Protein AF-0000000080679130 (afdb_homodimer)

Organism: Caenorhabditis japonica (NCBI:txid281687)

Structure (mmCIF, N/CA/C/O backbone):
data_AF-0000000080679130-model_v1
#
loop_
_entity.id
_entity.type
_entity.pdbx_description
1 polymer 'glutathione transferase'
#
loop_
_atom_site.group_PDB
_atom_site.id
_atom_site.type_symbol
_atom_site.label_atom_id
_atom_site.label_alt_id
_atom_site.label_comp_id
_atom_site.label_asym_id
_atom_site.label_entity_id
_atom_site.label_seq_id
_atom_site.pdbx_PDB_ins_code
_atom_site.Cartn_x
_atom_site.Cartn_y
_atom_site.Cartn_z
_atom_site.occupancy
_atom_site.B_iso_or_equiv
_atom_site.auth_seq_id
_atom_site.auth_comp_id
_atom_site.auth_asym_id
_atom_site.auth_atom_id
_atom_site.pdbx_PDB_model_num
ATOM 1 N N . MET A 1 1 ? -23.297 -4.242 -18.172 1 87.75 1 MET A N 1
ATOM 2 C CA . MET A 1 1 ? -22.062 -4.484 -17.422 1 87.75 1 MET A CA 1
ATOM 3 C C . MET A 1 1 ? -21 -3.451 -17.781 1 87.75 1 MET A C 1
ATOM 5 O O . MET A 1 1 ? -20.922 -3.006 -18.938 1 87.75 1 MET A O 1
ATOM 9 N N . PRO A 1 2 ? -20.203 -3.037 -16.766 1 94.75 2 PRO A N 1
ATOM 10 C CA . PRO A 1 2 ? -19.203 -2.031 -17.094 1 94.75 2 PRO A CA 1
ATOM 11 C C . PRO A 1 2 ? -18.172 -2.543 -18.109 1 94.75 2 PRO A C 1
ATOM 13 O O . PRO A 1 2 ? -17.969 -3.754 -18.219 1 94.75 2 PRO A O 1
ATOM 16 N N . SER A 1 3 ? -17.641 -1.69 -18.891 1 98.12 3 SER A N 1
ATOM 17 C CA . SER A 1 3 ? -16.469 -2.004 -19.703 1 98.12 3 SER A CA 1
ATOM 18 C C . SER A 1 3 ? -15.18 -1.832 -18.922 1 98.12 3 SER A C 1
ATOM 20 O O . SER A 1 3 ? -14.992 -0.831 -18.234 1 98.12 3 SER A O 1
ATOM 22 N N . TYR A 1 4 ? -14.32 -2.836 -19.094 1 98.81 4 TYR A N 1
ATOM 23 C CA . TYR A 1 4 ? -13.047 -2.803 -18.375 1 98.81 4 TYR A CA 1
ATOM 24 C C . TYR A 1 4 ? -11.875 -2.771 -19.359 1 98.81 4 TYR A C 1
ATOM 26 O O . TYR A 1 4 ? -11.852 -3.525 -20.328 1 98.81 4 TYR A O 1
ATOM 34 N N . LYS A 1 5 ? -10.914 -1.901 -19.078 1 98.88 5 LYS A N 1
ATOM 35 C CA . LYS A 1 5 ? -9.625 -1.875 -19.766 1 98.88 5 LYS A CA 1
ATOM 36 C C . LYS A 1 5 ? -8.469 -1.806 -18.781 1 98.88 5 LYS A C 1
ATOM 38 O O . LYS A 1 5 ? -8.391 -0.877 -17.969 1 98.88 5 LYS A O 1
ATOM 43 N N . LEU A 1 6 ? -7.637 -2.807 -18.766 1 98.88 6 LEU A N 1
ATOM 44 C CA . LEU A 1 6 ? -6.434 -2.826 -17.938 1 98.88 6 LEU A CA 1
ATOM 45 C C . LEU A 1 6 ? -5.203 -2.465 -18.766 1 98.88 6 LEU A C 1
ATOM 47 O O . LEU A 1 6 ? -4.891 -3.139 -19.75 1 98.88 6 LEU A O 1
ATOM 51 N N . THR A 1 7 ? -4.57 -1.421 -18.391 1 98.75 7 THR A N 1
ATOM 52 C CA . THR A 1 7 ? -3.354 -0.971 -19.062 1 98.75 7 THR A CA 1
ATOM 53 C C . THR A 1 7 ? -2.117 -1.342 -18.25 1 98.75 7 THR A C 1
ATOM 55 O O . THR A 1 7 ? -1.987 -0.941 -17.094 1 98.75 7 THR A O 1
ATOM 58 N N . TYR A 1 8 ? -1.25 -2.098 -18.812 1 98.06 8 TYR A N 1
ATOM 59 C CA . TYR A 1 8 ? 0.015 -2.482 -18.203 1 98.06 8 TYR A CA 1
ATOM 60 C C . TYR A 1 8 ? 1.021 -2.932 -19.25 1 98.06 8 TYR A C 1
ATOM 62 O O . TYR A 1 8 ? 0.733 -2.889 -20.453 1 98.06 8 TYR A O 1
ATOM 70 N N . PHE A 1 9 ? 2.219 -3.236 -18.875 1 96.69 9 PHE A N 1
ATOM 71 C CA . PHE A 1 9 ? 3.248 -3.732 -19.781 1 96.69 9 PHE A CA 1
ATOM 72 C C . PHE A 1 9 ? 2.953 -5.168 -20.188 1 96.69 9 PHE A C 1
ATOM 74 O O . PHE A 1 9 ? 2.117 -5.84 -19.578 1 96.69 9 PHE A O 1
ATOM 81 N N . ASP A 1 10 ? 3.65 -5.57 -21.219 1 94 10 ASP A N 1
ATOM 82 C CA . ASP A 1 10 ? 3.535 -6.957 -21.656 1 94 10 ASP A CA 1
ATOM 83 C C . ASP A 1 10 ? 4.355 -7.887 -20.766 1 94 10 ASP A C 1
ATOM 85 O O . ASP A 1 10 ? 5.305 -8.523 -21.234 1 94 10 ASP A O 1
ATOM 89 N N . ALA A 1 11 ? 4.004 -7.98 -19.531 1 95.31 11 ALA A N 1
ATOM 90 C CA . ALA A 1 11 ? 4.613 -8.766 -18.453 1 95.31 11 ALA A CA 1
ATOM 91 C C . ALA A 1 11 ? 3.609 -9.047 -17.344 1 95.31 11 ALA A C 1
ATOM 93 O O . ALA A 1 11 ? 2.574 -8.383 -17.25 1 95.31 11 ALA A O 1
ATOM 94 N N . ARG A 1 12 ? 3.77 -10.055 -16.547 1 96.06 12 ARG A N 1
ATOM 95 C CA . ARG A 1 12 ? 2.895 -10.32 -15.414 1 96.06 12 ARG A CA 1
ATOM 96 C C . ARG A 1 12 ? 2.922 -9.156 -14.43 1 96.06 12 ARG A C 1
ATOM 98 O O . ARG A 1 12 ? 1.995 -8.344 -14.391 1 96.06 12 ARG A O 1
ATOM 105 N N . GLY A 1 13 ? 4.109 -8.992 -13.75 1 94.81 13 GLY A N 1
ATOM 106 C CA . GLY A 1 13 ? 4.367 -7.891 -12.844 1 94.81 13 GLY A CA 1
ATOM 107 C C . GLY A 1 13 ? 3.158 -7.504 -12.008 1 94.81 13 GLY A C 1
ATOM 108 O O . GLY A 1 13 ? 2.395 -8.375 -11.578 1 94.81 13 GLY A O 1
ATOM 109 N N . LEU A 1 14 ? 2.967 -6.262 -11.805 1 96.88 14 LEU A N 1
ATOM 110 C CA . LEU A 1 14 ? 1.939 -5.734 -10.914 1 96.88 14 LEU A CA 1
ATOM 111 C C . LEU A 1 14 ? 0.569 -5.762 -11.586 1 96.88 14 LEU A C 1
ATOM 113 O O . LEU A 1 14 ? -0.452 -5.547 -10.93 1 96.88 14 LEU A O 1
ATOM 117 N N . GLY A 1 15 ? 0.506 -6.074 -12.859 1 97.94 15 GLY A N 1
ATOM 118 C CA . GLY A 1 15 ? -0.756 -6.152 -13.578 1 97.94 15 GLY A CA 1
ATOM 119 C C . GLY A 1 15 ? -1.377 -7.535 -13.539 1 97.94 15 GLY A C 1
ATOM 120 O O . GLY A 1 15 ? -2.553 -7.699 -13.867 1 97.94 15 GLY A O 1
ATOM 121 N N . GLU A 1 16 ? -0.633 -8.516 -13.109 1 98.44 16 GLU A N 1
ATOM 122 C CA . GLU A 1 16 ? -1.056 -9.906 -13.281 1 98.44 16 GLU A CA 1
ATOM 123 C C . GLU A 1 16 ? -2.203 -10.258 -12.344 1 98.44 16 GLU A C 1
ATOM 125 O O . GLU A 1 16 ? -3.121 -10.984 -12.719 1 98.44 16 GLU A O 1
ATOM 130 N N . ALA A 1 17 ? -2.146 -9.828 -11.07 1 98.69 17 ALA A N 1
ATOM 131 C CA . ALA A 1 17 ? -3.215 -10.156 -10.133 1 98.69 17 ALA A CA 1
ATOM 132 C C . ALA A 1 17 ? -4.57 -9.688 -10.656 1 98.69 17 ALA A C 1
ATOM 134 O O . ALA A 1 17 ? -5.578 -10.375 -10.484 1 98.69 17 ALA A O 1
ATOM 135 N N . ALA A 1 18 ? -4.617 -8.523 -11.281 1 98.88 18 ALA A N 1
ATOM 136 C CA . ALA A 1 18 ? -5.855 -8.039 -11.883 1 98.88 18 ALA A CA 1
ATOM 137 C C . ALA A 1 18 ? -6.312 -8.953 -13.016 1 98.88 18 ALA A C 1
ATOM 139 O O . ALA A 1 18 ? -7.496 -9.273 -13.125 1 98.88 18 ALA A O 1
ATOM 140 N N . ARG A 1 19 ? -5.367 -9.367 -13.875 1 98.75 19 ARG A N 1
ATOM 141 C CA . ARG A 1 19 ? -5.699 -10.289 -14.953 1 98.75 19 ARG A CA 1
ATOM 142 C C . ARG A 1 19 ? -6.281 -11.586 -14.398 1 98.75 19 ARG A C 1
ATOM 144 O O . ARG A 1 19 ? -7.281 -12.094 -14.914 1 98.75 19 ARG A O 1
ATOM 151 N N . LEU A 1 20 ? -5.637 -12.102 -13.359 1 98.81 20 LEU A N 1
ATOM 152 C CA . LEU A 1 20 ? -6.121 -13.32 -12.727 1 98.81 20 LEU A CA 1
ATOM 153 C C . LEU A 1 20 ? -7.539 -13.133 -12.203 1 98.81 20 LEU A C 1
ATOM 155 O O . LEU A 1 20 ? -8.383 -14.023 -12.344 1 98.81 20 LEU A O 1
ATOM 159 N N . LEU A 1 21 ? -7.828 -11.984 -11.578 1 98.94 21 LEU A N 1
ATOM 160 C CA . LEU A 1 21 ? -9.156 -11.703 -11.047 1 98.94 21 LEU A CA 1
ATOM 161 C C . LEU A 1 21 ? -10.195 -11.695 -12.164 1 98.94 21 LEU A C 1
ATOM 163 O O . LEU A 1 21 ? -11.289 -12.242 -12 1 98.94 21 LEU A O 1
ATOM 167 N N . PHE A 1 22 ? -9.867 -11.062 -13.289 1 98.88 22 PHE A N 1
ATOM 168 C CA . PHE A 1 22 ? -10.797 -11.031 -14.414 1 98.88 22 PHE A CA 1
ATOM 169 C C . PHE A 1 22 ? -11.109 -12.445 -14.898 1 98.88 22 PHE A C 1
ATOM 171 O O . PHE A 1 22 ? -12.266 -12.773 -15.156 1 98.88 22 PHE A O 1
ATOM 178 N N . HIS A 1 23 ? -10.133 -13.234 -15.031 1 98.75 23 HIS A N 1
ATOM 179 C CA . HIS A 1 23 ? -10.312 -14.594 -15.523 1 98.75 23 HIS A CA 1
ATOM 180 C C . HIS A 1 23 ? -11.07 -15.453 -14.516 1 98.75 23 HIS A C 1
ATOM 182 O O . HIS A 1 23 ? -11.938 -16.25 -14.891 1 98.75 23 HIS A O 1
ATOM 188 N N . LEU A 1 24 ? -10.75 -15.328 -13.25 1 98.56 24 LEU A N 1
ATOM 189 C CA . LEU A 1 24 ? -11.477 -16.047 -12.203 1 98.56 24 LEU A CA 1
ATOM 190 C C . LEU A 1 24 ? -12.961 -15.703 -12.25 1 98.56 24 LEU A C 1
ATOM 192 O O . LEU A 1 24 ? -13.812 -16.578 -12.055 1 98.56 24 LEU A O 1
ATOM 196 N N . ALA A 1 25 ? -13.242 -14.43 -12.469 1 98.25 25 ALA A N 1
ATOM 197 C CA . ALA A 1 25 ? -14.617 -13.938 -12.414 1 98.25 25 ALA A CA 1
ATOM 198 C C . ALA A 1 25 ? -15.328 -14.164 -13.742 1 98.25 25 ALA A C 1
ATOM 200 O O . ALA A 1 25 ? -16.531 -13.945 -13.844 1 98.25 25 ALA A O 1
ATOM 201 N N . ASP A 1 26 ? -14.555 -14.57 -14.781 1 97.81 26 ASP A N 1
ATOM 202 C CA . ASP A 1 26 ? -15.07 -14.734 -16.141 1 97.81 26 ASP A CA 1
ATOM 203 C C . ASP A 1 26 ? -15.703 -13.438 -16.641 1 97.81 26 ASP A C 1
ATOM 205 O O . ASP A 1 26 ? -16.844 -13.438 -17.125 1 97.81 26 ASP A O 1
ATOM 209 N N . VAL A 1 27 ? -15.055 -12.352 -16.391 1 98.44 27 VAL A N 1
ATOM 210 C CA . VAL A 1 27 ? -15.484 -11.023 -16.828 1 98.44 27 VAL A CA 1
ATOM 211 C C . VAL A 1 27 ? -14.57 -10.531 -17.953 1 98.44 27 VAL A C 1
ATOM 213 O O . VAL A 1 27 ? -13.344 -10.477 -17.781 1 98.44 27 VAL A O 1
ATOM 216 N N . PRO A 1 28 ? -15.109 -10.258 -19.125 1 98.12 28 PRO A N 1
ATOM 217 C CA . PRO A 1 28 ? -14.281 -9.75 -20.219 1 98.12 28 PRO A CA 1
ATOM 218 C C . PRO A 1 28 ? -13.641 -8.406 -19.891 1 98.12 28 PRO A C 1
ATOM 220 O O . PRO A 1 28 ? -14.242 -7.578 -19.203 1 98.12 28 PRO A O 1
ATOM 223 N N . PHE A 1 29 ? -12.469 -8.234 -20.406 1 98.69 29 PHE A N 1
ATOM 224 C CA . PHE A 1 29 ? -11.758 -6.969 -20.281 1 98.69 29 PHE A CA 1
ATOM 225 C C . PHE A 1 29 ? -10.773 -6.785 -21.422 1 98.69 29 PHE A C 1
ATOM 227 O O . PHE A 1 29 ? -10.344 -7.758 -22.047 1 98.69 29 PHE A O 1
ATOM 234 N N . GLU A 1 30 ? -10.461 -5.559 -21.703 1 98.69 30 GLU A N 1
ATOM 235 C CA . GLU A 1 30 ? -9.383 -5.258 -22.625 1 98.69 30 GLU A CA 1
ATOM 236 C C . GLU A 1 30 ? -8.031 -5.258 -21.922 1 98.69 30 GLU A C 1
ATOM 238 O O . GLU A 1 30 ? -7.797 -4.449 -21.016 1 98.69 30 GLU A O 1
ATOM 243 N N . ASP A 1 31 ? -7.203 -6.16 -22.281 1 98.12 31 ASP A N 1
ATOM 244 C CA . ASP A 1 31 ? -5.832 -6.207 -21.781 1 98.12 31 ASP A CA 1
ATOM 245 C C . ASP A 1 31 ? -4.902 -5.363 -22.641 1 98.12 31 ASP A C 1
ATOM 247 O O . ASP A 1 31 ? -4.242 -5.887 -23.547 1 98.12 31 ASP A O 1
ATOM 251 N N . PHE A 1 32 ? -4.801 -4.09 -22.359 1 98.06 32 PHE A N 1
ATOM 252 C CA . PHE A 1 32 ? -4.031 -3.158 -23.172 1 98.06 32 PHE A CA 1
ATOM 253 C C . PHE A 1 32 ? -2.572 -3.133 -22.734 1 98.06 32 PHE A C 1
ATOM 255 O O . PHE A 1 32 ? -2.252 -2.648 -21.641 1 98.06 32 PHE A O 1
ATOM 262 N N . ARG A 1 33 ? -1.739 -3.594 -23.562 1 96.62 33 ARG A N 1
ATOM 263 C CA . ARG A 1 33 ? -0.323 -3.732 -23.234 1 96.62 33 ARG A CA 1
ATOM 264 C C . ARG A 1 33 ? 0.5 -2.627 -23.891 1 96.62 33 ARG A C 1
ATOM 266 O O . ARG A 1 33 ? 0.293 -2.297 -25.062 1 96.62 33 ARG A O 1
ATOM 273 N N . VAL A 1 34 ? 1.336 -2.02 -23.094 1 96.69 34 VAL A N 1
ATOM 274 C CA . VAL A 1 34 ? 2.242 -0.986 -23.594 1 96.69 34 VAL A CA 1
ATOM 275 C C . VAL A 1 34 ? 3.689 -1.435 -23.391 1 96.69 34 VAL A C 1
ATOM 277 O O . VAL A 1 34 ? 3.961 -2.371 -22.641 1 96.69 34 VAL A O 1
ATOM 280 N N . SER A 1 35 ? 4.613 -0.803 -24.172 1 92.88 35 SER A N 1
ATOM 281 C CA . SER A 1 35 ? 6.023 -1.165 -24.109 1 92.88 35 SER A CA 1
ATOM 282 C C . SER A 1 35 ? 6.906 0.07 -23.938 1 92.88 35 SER A C 1
ATOM 284 O O . SER A 1 35 ? 6.539 1.16 -24.391 1 92.88 35 SER A O 1
ATOM 286 N N . HIS A 1 36 ? 8.062 -0.19 -23.281 1 88.94 36 HIS A N 1
ATOM 287 C CA . HIS A 1 36 ? 9.062 0.871 -23.188 1 88.94 36 HIS A CA 1
ATOM 288 C C . HIS A 1 36 ? 9.852 0.997 -24.484 1 88.94 36 HIS A C 1
ATOM 290 O O . HIS A 1 36 ? 10.391 2.062 -24.781 1 88.94 36 HIS A O 1
ATOM 296 N N . ASP A 1 37 ? 9.859 -0.012 -25.219 1 89.44 37 ASP A N 1
ATOM 297 C CA . ASP A 1 37 ? 10.766 -0.133 -26.359 1 89.44 37 ASP A CA 1
ATOM 298 C C . ASP A 1 37 ? 10.18 0.548 -27.594 1 89.44 37 ASP A C 1
ATOM 300 O O . ASP A 1 37 ? 10.914 1.132 -28.391 1 89.44 37 ASP A O 1
ATOM 304 N N . ASP A 1 38 ? 8.938 0.547 -27.734 1 92.31 38 ASP A N 1
ATOM 305 C CA . ASP A 1 38 ? 8.359 1.072 -28.969 1 92.31 38 ASP A CA 1
ATOM 306 C C . ASP A 1 38 ? 7.758 2.457 -28.75 1 92.31 38 ASP A C 1
ATOM 308 O O . ASP A 1 38 ? 7.02 2.963 -29.594 1 92.31 38 ASP A O 1
ATOM 312 N N . GLY A 1 39 ? 7.93 2.984 -27.531 1 91.38 39 GLY A N 1
ATOM 313 C CA . GLY A 1 39 ? 7.516 4.348 -27.234 1 91.38 39 GLY A CA 1
ATOM 314 C C . GLY A 1 39 ? 6.062 4.449 -26.812 1 91.38 39 GLY A C 1
ATOM 315 O O . GLY A 1 39 ? 5.594 5.527 -26.438 1 91.38 39 GLY A O 1
ATOM 316 N N . SER A 1 40 ? 5.312 3.438 -26.781 1 94.56 40 SER A N 1
ATOM 317 C CA . SER A 1 40 ? 3.893 3.477 -26.438 1 94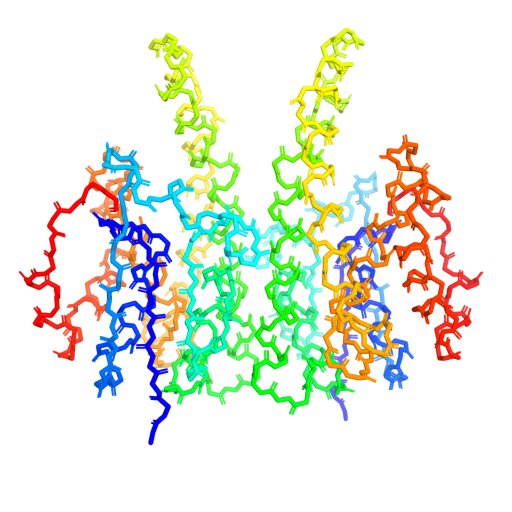.56 40 SER A CA 1
ATOM 318 C C . SER A 1 40 ? 3.68 3.92 -25 1 94.56 40 SER A C 1
ATOM 320 O O . SER A 1 40 ? 2.748 4.672 -24.703 1 94.56 40 SER A O 1
ATOM 322 N N . TRP A 1 41 ? 4.535 3.488 -24.156 1 95.62 41 TRP A N 1
ATOM 323 C CA . TRP A 1 41 ? 4.418 3.902 -22.766 1 95.62 41 TRP A CA 1
ATOM 324 C C . TRP A 1 41 ? 4.625 5.406 -22.625 1 95.62 41 TRP A C 1
ATOM 326 O O . TRP A 1 41 ? 3.84 6.09 -21.953 1 95.62 41 TRP A O 1
ATOM 336 N N . LEU A 1 42 ? 5.656 5.906 -23.203 1 95 42 LEU A N 1
ATOM 337 C CA . LEU A 1 42 ? 5.969 7.324 -23.109 1 95 42 LEU A CA 1
ATOM 338 C C . LEU A 1 42 ? 4.82 8.172 -23.656 1 95 42 LEU A C 1
ATOM 340 O O . LEU A 1 42 ? 4.57 9.273 -23.156 1 95 42 LEU A O 1
ATOM 344 N N . LYS A 1 43 ? 4.098 7.645 -24.625 1 95.81 43 LYS A N 1
ATOM 345 C CA . LYS A 1 43 ? 3.004 8.367 -25.266 1 95.81 43 LYS A CA 1
ATOM 346 C C . LYS A 1 43 ? 1.822 8.523 -24.312 1 95.81 43 LYS A C 1
ATOM 348 O O . LYS A 1 43 ? 1.08 9.508 -24.391 1 95.81 43 LYS A O 1
ATOM 353 N N . ILE A 1 44 ? 1.702 7.574 -23.375 1 96.81 44 ILE A N 1
ATOM 354 C CA . ILE A 1 44 ? 0.478 7.613 -22.594 1 96.81 44 ILE A CA 1
ATOM 355 C C . ILE A 1 44 ? 0.81 7.969 -21.141 1 96.81 44 ILE A C 1
ATOM 357 O O . ILE A 1 44 ? -0.085 8.273 -20.359 1 96.81 44 ILE A O 1
ATOM 361 N N . LYS A 1 45 ? 2.025 7.98 -20.781 1 96.5 45 LYS A N 1
ATOM 362 C CA . LYS A 1 45 ? 2.453 8.141 -19.391 1 96.5 45 LYS A CA 1
ATOM 363 C C . LYS A 1 45 ? 1.81 9.367 -18.766 1 96.5 45 LYS A C 1
ATOM 365 O O . LYS A 1 45 ? 1.235 9.281 -17.672 1 96.5 45 LYS A O 1
ATOM 370 N N . ASP A 1 46 ? 1.809 10.477 -19.422 1 94.56 46 ASP A N 1
ATOM 371 C CA . ASP A 1 46 ? 1.343 11.75 -18.859 1 94.56 46 ASP A CA 1
ATOM 372 C C . ASP A 1 46 ? -0.179 11.773 -18.75 1 94.56 46 ASP A C 1
ATOM 374 O O . ASP A 1 46 ? -0.743 12.625 -18.078 1 94.56 46 ASP A O 1
ATOM 378 N N . SER A 1 47 ? -0.804 10.859 -19.406 1 95.56 47 SER A N 1
ATOM 379 C CA . SER A 1 47 ? -2.262 10.812 -19.344 1 95.56 47 SER A CA 1
ATOM 380 C C . SER A 1 47 ? -2.74 9.906 -18.219 1 95.56 47 SER A C 1
ATOM 382 O O . SER A 1 47 ? -3.926 9.906 -17.875 1 95.56 47 SER A O 1
ATOM 384 N N . THR A 1 48 ? -1.827 9.109 -17.641 1 97.62 48 THR A N 1
ATOM 385 C CA . THR A 1 48 ? -2.215 8.289 -16.5 1 97.62 48 THR A CA 1
ATOM 386 C C . THR A 1 48 ? -2.338 9.133 -15.242 1 97.62 48 THR A C 1
ATOM 388 O O . THR A 1 48 ? -1.69 10.18 -15.125 1 97.62 48 THR A O 1
ATOM 391 N N . PRO A 1 49 ? -3.098 8.719 -14.305 1 97.81 49 PRO A N 1
ATOM 392 C CA . PRO A 1 49 ? -3.363 9.555 -13.133 1 97.81 49 PRO A CA 1
ATOM 393 C C . PRO A 1 49 ? -2.1 9.875 -12.344 1 97.81 49 PRO A C 1
ATOM 395 O O . PRO A 1 49 ? -1.95 10.992 -11.836 1 97.81 49 PRO A O 1
ATOM 398 N N . PHE A 1 50 ? -1.188 8.875 -12.203 1 98.12 50 PHE A N 1
ATOM 399 C CA . PHE A 1 50 ? -0.036 9.07 -11.328 1 98.12 50 PHE A CA 1
ATOM 400 C C . PHE A 1 50 ? 1.265 8.93 -12.109 1 98.12 50 PHE A C 1
ATOM 402 O O . PHE A 1 50 ? 2.34 8.812 -11.516 1 98.12 50 PHE A O 1
ATOM 409 N N . GLY A 1 51 ? 1.151 8.883 -13.5 1 97.06 51 GLY A N 1
ATOM 410 C CA . GLY A 1 51 ? 2.338 8.688 -14.312 1 97.06 51 GLY A CA 1
ATOM 411 C C . GLY A 1 51 ? 2.887 7.277 -14.242 1 97.06 51 GLY A C 1
ATOM 412 O O . GLY A 1 51 ? 4.086 7.062 -14.43 1 97.06 51 GLY A O 1
ATOM 413 N N . GLN A 1 52 ? 2.045 6.34 -13.859 1 96.75 52 GLN A N 1
ATOM 414 C CA . GLN A 1 52 ? 2.438 4.949 -13.648 1 96.75 52 GLN A CA 1
ATOM 415 C C . GLN A 1 52 ? 1.392 3.994 -14.219 1 96.75 52 GLN A C 1
ATOM 417 O O . GLN A 1 52 ? 0.261 4.395 -14.5 1 96.75 52 GLN A O 1
ATOM 422 N N . THR A 1 53 ? 1.722 2.814 -14.453 1 97.62 53 THR A N 1
ATOM 423 C CA . THR A 1 53 ? 0.84 1.68 -14.703 1 97.62 53 THR A CA 1
ATOM 424 C C . THR A 1 53 ? 1.057 0.584 -13.664 1 97.62 53 THR A C 1
ATOM 426 O O . THR A 1 53 ? 2.111 0.525 -13.023 1 97.62 53 THR A O 1
ATOM 429 N N . PRO A 1 54 ? 0.076 -0.205 -13.398 1 98.44 54 PRO A N 1
ATOM 430 C CA . PRO A 1 54 ? -1.177 -0.424 -14.125 1 98.44 54 PRO A CA 1
ATOM 431 C C . PRO A 1 54 ? -2.223 0.651 -13.844 1 98.44 54 PRO A C 1
ATOM 433 O O . PRO A 1 54 ? -2.166 1.307 -12.797 1 98.44 54 PRO A O 1
ATOM 436 N N . VAL A 1 55 ? -3.078 0.869 -14.75 1 98.88 55 VAL A N 1
ATOM 437 C CA . VAL A 1 55 ? -4.293 1.666 -14.617 1 98.88 55 VAL A CA 1
ATOM 438 C C . VAL A 1 55 ? -5.492 0.871 -15.125 1 98.88 55 VAL A C 1
ATOM 440 O O . VAL A 1 55 ? -5.445 0.302 -16.219 1 98.88 55 VAL A O 1
ATOM 443 N N . LEU A 1 56 ? -6.504 0.771 -14.328 1 98.94 56 LEU A N 1
ATOM 444 C CA . LEU A 1 56 ? -7.777 0.186 -14.734 1 98.94 56 LEU A CA 1
ATOM 445 C C . LEU A 1 56 ? -8.773 1.271 -15.133 1 98.94 56 LEU A C 1
ATOM 447 O O . LEU A 1 56 ? -8.977 2.232 -14.391 1 98.94 56 LEU A O 1
ATOM 451 N N . TYR A 1 57 ? -9.32 1.145 -16.281 1 98.75 57 TYR A N 1
ATOM 452 C CA . TYR A 1 57 ? -10.422 2.004 -16.688 1 98.75 57 TYR A CA 1
ATOM 453 C C . TYR A 1 57 ? -11.75 1.265 -16.594 1 98.75 57 TYR A C 1
ATOM 455 O O . TYR A 1 57 ? -11.914 0.185 -17.172 1 98.75 57 TYR A O 1
ATOM 463 N N . VAL A 1 58 ? -12.656 1.761 -15.836 1 98.69 58 VAL A N 1
ATOM 464 C CA . VAL A 1 58 ? -14.023 1.268 -15.719 1 98.69 58 VAL A CA 1
ATOM 465 C C . VAL A 1 58 ? -14.984 2.258 -16.375 1 98.69 58 VAL A C 1
ATOM 467 O O . VAL A 1 58 ? -15.18 3.369 -15.867 1 98.69 58 VAL A O 1
ATOM 470 N N . ASP A 1 59 ? -15.609 1.887 -17.484 1 98.31 59 ASP A N 1
ATOM 471 C CA . ASP A 1 59 ? -16.438 2.793 -18.281 1 98.31 59 ASP A CA 1
ATOM 472 C C . ASP A 1 59 ? -15.703 4.102 -18.547 1 98.31 59 ASP A C 1
ATOM 474 O O . ASP A 1 59 ? -16.266 5.184 -18.391 1 98.31 59 ASP A O 1
ATOM 478 N N . GLY A 1 60 ? -14.438 3.92 -18.766 1 97.75 60 GLY A N 1
ATOM 479 C CA . GLY A 1 60 ? -13.625 5.051 -19.188 1 97.75 60 GLY A CA 1
ATOM 480 C C . GLY A 1 60 ? -13.023 5.816 -18.016 1 97.75 60 GLY A C 1
ATOM 481 O O . GLY A 1 60 ? -12.172 6.684 -18.219 1 97.75 60 GLY A O 1
ATOM 482 N N . GLN A 1 61 ? -13.43 5.535 -16.797 1 97.62 61 GLN A N 1
ATOM 483 C CA . GLN A 1 61 ? -12.891 6.223 -15.625 1 97.62 61 GLN A CA 1
ATOM 484 C C . GLN A 1 61 ? -11.703 5.461 -15.039 1 97.62 61 GLN A C 1
ATOM 486 O O . GLN A 1 61 ? -11.781 4.25 -14.828 1 97.62 61 GLN A O 1
ATOM 491 N N . ALA A 1 62 ? -10.641 6.113 -14.734 1 98.62 62 ALA A N 1
ATOM 492 C CA . ALA A 1 62 ? -9.367 5.5 -14.375 1 98.62 62 ALA A CA 1
ATOM 493 C C . ALA A 1 62 ? -9.305 5.191 -12.883 1 98.62 62 ALA A C 1
ATOM 495 O O . ALA A 1 62 ? -9.789 5.973 -12.062 1 98.62 62 ALA A O 1
ATOM 496 N N . ILE A 1 63 ? -8.695 4.121 -12.547 1 98.75 63 ILE A N 1
ATOM 497 C CA . ILE A 1 63 ? -8.258 3.74 -11.211 1 98.75 63 ILE A CA 1
ATOM 498 C C . ILE A 1 63 ? -6.777 3.357 -11.25 1 98.75 63 ILE A C 1
ATOM 500 O O . ILE A 1 63 ? -6.398 2.381 -11.898 1 98.75 63 ILE A O 1
ATOM 504 N N . PRO A 1 64 ? -5.965 4.094 -10.562 1 98.69 64 PRO A N 1
ATOM 505 C CA . PRO A 1 64 ? -4.535 3.766 -10.523 1 98.69 64 PRO A CA 1
ATOM 506 C C . PRO A 1 64 ? -4.168 2.875 -9.344 1 98.69 64 PRO A C 1
ATOM 508 O O . PRO A 1 64 ? -5.023 2.57 -8.508 1 98.69 64 PRO A O 1
ATOM 511 N N . GLN A 1 65 ? -2.916 2.529 -9.289 1 98.69 65 GLN A N 1
ATOM 512 C CA . GLN A 1 65 ? -2.309 1.749 -8.219 1 98.69 65 GLN A CA 1
ATOM 513 C C . GLN A 1 65 ? -2.791 0.302 -8.25 1 98.69 65 GLN A C 1
ATOM 515 O O . GLN A 1 65 ? -3.98 0.034 -8.07 1 98.69 65 GLN A O 1
ATOM 520 N N . SER A 1 66 ? -1.847 -0.617 -8.375 1 98.69 66 SER A N 1
ATOM 521 C CA . SER A 1 66 ? -2.143 -2.031 -8.586 1 98.69 66 SER A CA 1
ATOM 522 C C . SER A 1 66 ? -2.963 -2.604 -7.438 1 98.69 66 SER A C 1
ATOM 524 O O . SER A 1 66 ? -3.973 -3.273 -7.66 1 98.69 66 SER A O 1
ATOM 526 N N . ALA A 1 67 ? -2.574 -2.281 -6.195 1 98.75 67 ALA A N 1
ATOM 527 C CA . ALA A 1 67 ? -3.287 -2.852 -5.055 1 98.75 67 ALA A CA 1
ATOM 528 C C . ALA A 1 67 ? -4.715 -2.314 -4.977 1 98.75 67 ALA A C 1
ATOM 530 O O . ALA A 1 67 ? -5.641 -3.047 -4.625 1 98.75 67 ALA A O 1
ATOM 531 N N . ALA A 1 68 ? -4.887 -1.012 -5.258 1 98.88 68 ALA A N 1
ATOM 532 C CA . ALA A 1 68 ? -6.223 -0.415 -5.273 1 98.88 68 ALA A CA 1
ATOM 533 C C . ALA A 1 68 ? -7.09 -1.045 -6.359 1 98.88 68 ALA A C 1
ATOM 535 O O . ALA A 1 68 ? -8.266 -1.336 -6.133 1 98.88 68 ALA A O 1
ATOM 536 N N . ILE A 1 69 ? -6.492 -1.248 -7.527 1 98.94 69 ILE A N 1
ATOM 537 C CA . ILE A 1 69 ? -7.18 -1.904 -8.633 1 98.94 69 ILE A CA 1
ATOM 538 C C . ILE A 1 69 ? -7.625 -3.301 -8.211 1 98.94 69 ILE A C 1
ATOM 540 O O . ILE A 1 69 ? -8.797 -3.662 -8.375 1 98.94 69 ILE A O 1
ATOM 544 N N . ASN A 1 70 ? -6.656 -4.062 -7.664 1 98.94 70 ASN A N 1
ATOM 545 C CA . ASN A 1 70 ? -6.949 -5.434 -7.266 1 98.94 70 ASN A CA 1
ATOM 546 C C . ASN A 1 70 ? -8.047 -5.484 -6.207 1 98.94 70 ASN A C 1
ATOM 548 O O . ASN A 1 70 ? -8.938 -6.332 -6.273 1 98.94 70 ASN A O 1
ATOM 552 N N . ARG A 1 71 ? -7.965 -4.609 -5.25 1 98.69 71 ARG A N 1
ATOM 553 C CA . ARG A 1 71 ? -8.969 -4.562 -4.195 1 98.69 71 ARG A CA 1
ATOM 554 C C . ARG A 1 71 ? -10.344 -4.223 -4.762 1 98.69 71 ARG A C 1
ATOM 556 O O . ARG A 1 71 ? -11.352 -4.812 -4.355 1 98.69 71 ARG A O 1
ATOM 563 N N . TYR A 1 72 ? -10.414 -3.262 -5.656 1 98.88 72 TYR A N 1
ATOM 564 C CA . TYR A 1 72 ? -11.656 -2.871 -6.316 1 98.88 72 TYR A CA 1
ATOM 565 C C . TYR A 1 72 ? -12.281 -4.055 -7.043 1 98.88 72 TYR A C 1
ATOM 567 O O . TYR A 1 72 ? -13.461 -4.363 -6.844 1 98.88 72 TYR A O 1
ATOM 575 N N . LEU A 1 73 ? -11.531 -4.75 -7.836 1 98.94 73 LEU A N 1
ATOM 576 C CA . LEU A 1 73 ? -12.008 -5.895 -8.602 1 98.94 73 LEU A CA 1
ATOM 577 C C . LEU A 1 73 ? -12.398 -7.043 -7.684 1 98.94 73 LEU A C 1
ATOM 579 O O . LEU A 1 73 ? -13.406 -7.715 -7.91 1 98.94 73 LEU A O 1
ATOM 583 N N . ALA A 1 74 ? -11.539 -7.262 -6.68 1 98.88 74 ALA A N 1
ATOM 584 C CA . ALA A 1 74 ? -11.781 -8.367 -5.762 1 98.88 74 ALA A CA 1
ATOM 585 C C . ALA A 1 74 ? -13.125 -8.203 -5.051 1 98.88 74 ALA A C 1
ATOM 587 O O . ALA A 1 74 ? -13.852 -9.18 -4.844 1 98.88 74 ALA A O 1
ATOM 588 N N . LYS A 1 75 ? -13.406 -6.984 -4.617 1 98.5 75 LYS A N 1
ATOM 589 C CA . LYS A 1 75 ? -14.695 -6.719 -3.984 1 98.5 75 LYS A CA 1
ATOM 590 C C . LYS A 1 75 ? -15.844 -6.945 -4.965 1 98.5 75 LYS A C 1
ATOM 592 O O . LYS A 1 75 ? -16.844 -7.574 -4.617 1 98.5 75 LYS A O 1
ATOM 597 N N . LYS A 1 76 ? -15.672 -6.453 -6.125 1 98.25 76 LYS A N 1
ATOM 598 C CA . LYS A 1 76 ? -16.703 -6.555 -7.148 1 98.25 76 LYS A CA 1
ATOM 599 C C . LYS A 1 76 ? -16.969 -8.008 -7.523 1 98.25 76 LYS A C 1
ATOM 601 O O . LYS A 1 76 ? -18.109 -8.391 -7.793 1 98.25 76 LYS A O 1
ATOM 606 N N . PHE A 1 77 ? -15.93 -8.797 -7.555 1 98.44 77 PHE A N 1
ATOM 607 C CA . PHE A 1 77 ? -16.031 -10.141 -8.102 1 98.44 77 PHE A CA 1
ATOM 608 C C . PHE A 1 77 ? -16.125 -11.18 -6.992 1 98.44 77 PHE A C 1
ATOM 610 O O . PHE A 1 77 ? -16.281 -12.375 -7.258 1 98.44 77 PHE A O 1
ATOM 617 N N . GLY A 1 78 ? -16.047 -10.734 -5.723 1 98.06 78 GLY A N 1
ATOM 618 C CA . GLY A 1 78 ? -16.281 -11.633 -4.602 1 98.06 78 GLY A CA 1
ATOM 619 C C . GLY A 1 78 ? -15.031 -12.336 -4.133 1 98.06 78 GLY A C 1
ATOM 620 O O . GLY A 1 78 ? -15.094 -13.461 -3.631 1 98.06 78 GLY A O 1
ATOM 621 N N . TYR A 1 79 ? -13.859 -11.688 -4.242 1 98.75 79 TYR A N 1
ATOM 622 C CA . TYR A 1 79 ? -12.594 -12.312 -3.871 1 98.75 79 TYR A CA 1
ATOM 623 C C . TYR A 1 79 ? -11.844 -11.461 -2.859 1 98.75 79 TYR A C 1
ATOM 625 O O . TYR A 1 79 ? -10.617 -11.562 -2.744 1 98.75 79 TYR A O 1
ATOM 633 N N . ALA A 1 80 ? -12.523 -10.539 -2.135 1 98.62 80 ALA A N 1
ATOM 634 C CA . ALA A 1 80 ? -11.859 -9.641 -1.195 1 98.62 80 ALA A CA 1
ATOM 635 C C . ALA A 1 80 ? -11.844 -10.234 0.211 1 98.62 80 ALA A C 1
ATOM 637 O O . ALA A 1 80 ? -11.094 -9.773 1.075 1 98.62 80 ALA A O 1
ATOM 638 N N . GLY A 1 81 ? -12.562 -11.312 0.465 1 98.44 81 GLY A N 1
ATOM 639 C CA . GLY A 1 81 ? -12.852 -11.812 1.798 1 98.44 81 GLY A CA 1
ATOM 640 C C . GLY A 1 81 ? -14.305 -11.656 2.189 1 98.44 81 GLY A C 1
ATOM 641 O O . GLY A 1 81 ? -14.969 -10.711 1.77 1 98.44 81 GLY A O 1
ATOM 642 N N . LYS A 1 82 ? -14.82 -12.461 3.057 1 97.75 82 LYS A N 1
ATOM 643 C CA . LYS A 1 82 ? -16.25 -12.562 3.334 1 97.75 82 LYS A CA 1
ATOM 644 C C . LYS A 1 82 ? -16.672 -11.602 4.445 1 97.75 82 LYS A C 1
ATOM 646 O O . LYS A 1 82 ? -17.828 -11.219 4.539 1 97.75 82 LYS A O 1
ATOM 651 N N . THR A 1 83 ? -15.766 -11.305 5.312 1 97.94 83 THR A N 1
ATOM 652 C CA . THR A 1 83 ? -16.031 -10.383 6.418 1 97.94 83 THR A CA 1
ATOM 653 C C . THR A 1 83 ? -15.109 -9.172 6.348 1 97.94 83 THR A C 1
ATOM 655 O O . THR A 1 83 ? -14.133 -9.172 5.594 1 97.94 83 THR A O 1
ATOM 658 N N . ALA A 1 84 ? -15.445 -8.141 7.094 1 97.75 84 ALA A N 1
ATOM 659 C CA . ALA A 1 84 ? -14.602 -6.945 7.16 1 97.75 84 ALA A CA 1
ATOM 660 C C . ALA A 1 84 ? -13.195 -7.289 7.637 1 97.75 84 ALA A C 1
ATOM 662 O O . ALA A 1 84 ? -12.211 -6.73 7.141 1 97.75 84 ALA A O 1
ATOM 663 N N . GLU A 1 85 ? -13.125 -8.211 8.57 1 98.06 85 GLU A N 1
ATOM 664 C CA . GLU A 1 85 ? -11.836 -8.625 9.117 1 98.06 85 GLU A CA 1
ATOM 665 C C . GLU A 1 85 ? -11.023 -9.391 8.086 1 98.06 85 GLU A C 1
ATOM 667 O O . GLU A 1 85 ? -9.812 -9.188 7.957 1 98.06 85 GLU A O 1
ATOM 672 N N . GLU A 1 86 ? -11.695 -10.289 7.367 1 98.62 86 GLU A N 1
ATOM 673 C CA . GLU A 1 86 ? -11.008 -11.016 6.305 1 98.62 86 GLU A CA 1
ATOM 674 C C . GLU A 1 86 ? -10.484 -10.062 5.23 1 98.62 86 GLU A C 1
ATOM 676 O O . GLU A 1 86 ? -9.359 -10.219 4.75 1 98.62 86 GLU A O 1
ATOM 681 N N . GLN A 1 87 ? -11.289 -9.094 4.891 1 98.81 87 GLN A N 1
ATOM 682 C CA . GLN A 1 87 ? -10.875 -8.109 3.893 1 98.81 87 GLN A CA 1
ATOM 683 C C . GLN A 1 87 ? -9.688 -7.293 4.383 1 98.81 87 GLN A C 1
ATOM 685 O O . GLN A 1 87 ? -8.758 -7.02 3.617 1 98.81 87 GLN A O 1
ATOM 690 N N . ALA A 1 88 ? -9.672 -6.934 5.633 1 98.88 88 ALA A N 1
ATOM 691 C CA . ALA A 1 88 ? -8.555 -6.191 6.211 1 98.88 88 ALA A CA 1
ATOM 692 C C . ALA A 1 88 ? -7.273 -7.016 6.172 1 98.88 88 ALA A C 1
ATOM 694 O O . ALA A 1 88 ? -6.195 -6.484 5.898 1 98.88 88 ALA A O 1
ATOM 695 N N . TRP A 1 89 ? -7.387 -8.266 6.426 1 98.88 89 TRP A N 1
ATOM 696 C CA . TRP A 1 89 ? -6.211 -9.133 6.422 1 98.88 89 TRP A CA 1
ATOM 697 C C . TRP A 1 89 ? -5.703 -9.352 5 1 98.88 89 TRP A C 1
ATOM 699 O O . TRP A 1 89 ? -4.492 -9.391 4.766 1 98.88 89 TRP A O 1
ATOM 709 N N . ALA A 1 90 ? -6.617 -9.516 4.055 1 98.94 90 ALA A N 1
ATOM 710 C CA . ALA A 1 90 ? -6.172 -9.586 2.664 1 98.94 90 ALA A CA 1
ATOM 711 C C . ALA A 1 90 ? -5.402 -8.328 2.275 1 98.94 90 ALA A C 1
ATOM 713 O O . ALA A 1 90 ? -4.324 -8.406 1.677 1 98.94 90 ALA A O 1
ATOM 714 N N . ASP A 1 91 ? -5.941 -7.191 2.672 1 98.88 91 ASP A N 1
ATOM 715 C CA . ASP A 1 91 ? -5.27 -5.914 2.438 1 98.88 91 ASP A CA 1
ATOM 716 C C . ASP A 1 91 ? -3.889 -5.895 3.086 1 98.88 91 ASP A C 1
ATOM 718 O O . ASP A 1 91 ? -2.912 -5.469 2.467 1 98.88 91 ASP A O 1
ATOM 722 N N . ALA A 1 92 ? -3.822 -6.336 4.301 1 98.88 92 ALA A N 1
ATOM 723 C CA . ALA A 1 92 ? -2.584 -6.281 5.07 1 98.88 92 ALA A CA 1
ATOM 724 C C . ALA A 1 92 ? -1.498 -7.141 4.422 1 98.88 92 ALA A C 1
ATOM 726 O O . ALA A 1 92 ? -0.329 -6.746 4.387 1 98.88 92 ALA A O 1
ATOM 727 N N . ILE A 1 93 ? -1.861 -8.266 3.926 1 98.94 93 ILE A N 1
ATOM 728 C CA . ILE A 1 93 ? -0.91 -9.172 3.301 1 98.94 93 ILE A CA 1
ATOM 729 C C . ILE A 1 93 ? -0.377 -8.562 2.008 1 98.94 93 ILE A C 1
ATOM 731 O O . ILE A 1 93 ? 0.825 -8.609 1.738 1 98.94 93 ILE A O 1
ATOM 735 N N . VAL A 1 94 ? -1.246 -7.938 1.233 1 98.75 94 VAL A N 1
ATOM 736 C CA . VAL A 1 94 ? -0.828 -7.301 -0.01 1 98.75 94 VAL A CA 1
ATOM 737 C C . VAL A 1 94 ? 0.034 -6.078 0.301 1 98.75 94 VAL A C 1
ATOM 739 O O . VAL A 1 94 ? 1.01 -5.805 -0.402 1 98.75 94 VAL A O 1
ATOM 742 N N . ASP A 1 95 ? -0.354 -5.344 1.343 1 98.5 95 ASP A N 1
ATOM 743 C CA . ASP A 1 95 ? 0.471 -4.223 1.786 1 98.5 95 ASP A CA 1
ATOM 744 C C . ASP A 1 95 ? 1.854 -4.699 2.225 1 98.5 95 ASP A C 1
ATOM 746 O O . ASP A 1 95 ? 2.854 -4.016 1.993 1 98.5 95 ASP A O 1
ATOM 750 N N . GLN A 1 96 ? 1.905 -5.816 2.859 1 98.5 96 GLN A N 1
ATOM 751 C CA . GLN A 1 96 ? 3.188 -6.367 3.285 1 98.5 96 GLN A CA 1
ATOM 752 C C . GLN A 1 96 ? 4.043 -6.762 2.084 1 98.5 96 GLN A C 1
ATOM 754 O O . GLN A 1 96 ? 5.27 -6.625 2.117 1 98.5 96 GLN A O 1
ATOM 759 N N . PHE A 1 97 ? 3.451 -7.281 1.102 1 98.31 97 PHE A N 1
ATOM 760 C CA . PHE A 1 97 ? 4.176 -7.523 -0.14 1 98.31 97 PHE A CA 1
ATOM 761 C C . PHE A 1 97 ? 4.816 -6.238 -0.652 1 98.31 97 PHE A C 1
ATOM 763 O O . PHE A 1 97 ? 5.973 -6.242 -1.077 1 98.31 97 PHE A O 1
ATOM 770 N N . LYS A 1 98 ? 4.055 -5.172 -0.647 1 97.5 98 LYS A N 1
ATOM 771 C CA . LYS A 1 98 ? 4.582 -3.887 -1.098 1 97.5 98 LYS A CA 1
ATOM 772 C C . LYS A 1 98 ? 5.793 -3.467 -0.268 1 97.5 98 LYS A C 1
ATOM 774 O O . LYS A 1 98 ? 6.766 -2.932 -0.805 1 97.5 98 LYS A O 1
ATOM 779 N N . ASP A 1 99 ? 5.699 -3.67 1.027 1 97.44 99 ASP A N 1
ATOM 780 C CA . ASP A 1 99 ? 6.852 -3.396 1.88 1 97.44 99 ASP A CA 1
ATOM 781 C C . ASP A 1 99 ? 8.07 -4.203 1.434 1 97.44 99 ASP A C 1
ATOM 783 O O . ASP A 1 99 ? 9.164 -3.656 1.282 1 97.44 99 ASP A O 1
ATOM 787 N N . PHE A 1 100 ? 7.914 -5.473 1.231 1 98.38 100 PHE A N 1
ATOM 788 C CA . PHE A 1 100 ? 8.984 -6.359 0.789 1 98.38 100 PHE A CA 1
ATOM 789 C C . PHE A 1 100 ? 9.555 -5.895 -0.544 1 98.38 100 PHE A C 1
ATOM 791 O O . PHE A 1 100 ? 10.781 -5.863 -0.725 1 98.38 100 PHE A O 1
ATOM 798 N N . PHE A 1 101 ? 8.648 -5.539 -1.451 1 97.06 101 PHE A N 1
ATOM 799 C CA . PHE A 1 101 ? 9.07 -5.07 -2.766 1 97.06 101 PHE A CA 1
ATOM 800 C C . PHE A 1 101 ? 10.016 -3.881 -2.639 1 97.06 101 PHE A C 1
ATOM 802 O O . PHE A 1 101 ? 11.102 -3.881 -3.223 1 97.06 101 PHE A O 1
ATOM 809 N N . TYR A 1 102 ? 9.672 -2.939 -1.845 1 96.31 102 TYR A N 1
ATOM 810 C CA . TYR A 1 102 ? 10.43 -1.695 -1.782 1 96.31 102 TYR A CA 1
ATOM 811 C C . TYR A 1 102 ? 11.703 -1.873 -0.961 1 96.31 102 TYR A C 1
ATOM 813 O O . TYR A 1 102 ? 12.727 -1.266 -1.262 1 96.31 102 TYR A O 1
ATOM 821 N N . VAL A 1 103 ? 11.633 -2.723 0.058 1 95.56 103 VAL A N 1
ATOM 822 C CA . VAL A 1 103 ? 12.75 -2.82 0.993 1 95.56 103 VAL A CA 1
ATOM 823 C C . VAL A 1 103 ? 13.797 -3.783 0.443 1 95.56 103 VAL A C 1
ATOM 825 O O . VAL A 1 103 ? 15 -3.592 0.658 1 95.56 103 VAL A O 1
ATOM 828 N N . ALA A 1 104 ? 13.328 -4.812 -0.286 1 97.06 104 ALA A N 1
ATOM 829 C CA . ALA A 1 104 ? 14.25 -5.891 -0.63 1 97.06 104 ALA A CA 1
ATOM 830 C C . ALA A 1 104 ? 14.391 -6.031 -2.143 1 97.06 104 ALA A C 1
ATOM 832 O O . ALA A 1 104 ? 15.5 -5.961 -2.678 1 97.06 104 ALA A O 1
ATOM 833 N N . MET A 1 105 ? 13.281 -6.078 -2.861 1 96.62 105 MET A N 1
ATOM 834 C CA . MET A 1 105 ? 13.328 -6.375 -4.289 1 96.62 105 MET A CA 1
ATOM 835 C C . MET A 1 105 ? 13.852 -5.176 -5.078 1 96.62 105 MET A C 1
ATOM 837 O O . MET A 1 105 ? 14.742 -5.32 -5.918 1 96.62 105 MET A O 1
ATOM 841 N N . ARG A 1 106 ? 13.359 -4.02 -4.797 1 94.31 106 ARG A N 1
ATOM 842 C CA . ARG A 1 106 ? 13.664 -2.82 -5.574 1 94.31 106 ARG A CA 1
ATOM 843 C C . ARG A 1 106 ? 15.141 -2.467 -5.484 1 94.31 106 ARG A C 1
ATOM 845 O O . ARG A 1 106 ? 15.781 -2.176 -6.496 1 94.31 106 ARG A O 1
ATOM 852 N N . PRO A 1 107 ? 15.734 -2.473 -4.293 1 94.69 107 PRO A N 1
ATOM 853 C CA . PRO A 1 107 ? 17.172 -2.18 -4.234 1 94.69 107 PRO A CA 1
ATOM 854 C C . PRO A 1 107 ? 18 -3.104 -5.121 1 94.69 107 PRO A C 1
ATOM 856 O O . PRO A 1 107 ? 18.953 -2.658 -5.758 1 94.69 107 PRO A O 1
ATOM 859 N N . LEU A 1 108 ? 17.641 -4.363 -5.145 1 96.38 108 LEU A N 1
ATOM 860 C CA . LEU A 1 108 ? 18.359 -5.328 -5.973 1 96.38 108 LEU A CA 1
ATOM 861 C C . LEU A 1 108 ? 18.141 -5.035 -7.457 1 96.38 108 LEU A C 1
ATOM 863 O O . LEU A 1 108 ? 19.109 -5.02 -8.234 1 96.38 108 LEU A O 1
ATOM 867 N N . ILE A 1 109 ? 16.922 -4.73 -7.824 1 93.25 109 ILE A N 1
ATOM 868 C CA . ILE A 1 109 ? 16.578 -4.434 -9.211 1 93.25 109 ILE A CA 1
ATOM 869 C C . ILE A 1 109 ? 17.312 -3.168 -9.656 1 93.25 109 ILE A C 1
ATOM 871 O O . ILE A 1 109 ? 17.875 -3.127 -10.75 1 93.25 109 ILE A O 1
ATOM 875 N N . VAL A 1 110 ? 17.344 -2.164 -8.836 1 91.31 110 VAL A N 1
ATOM 876 C CA . VAL A 1 110 ? 17.984 -0.896 -9.148 1 91.31 110 VAL A CA 1
ATOM 877 C C . VAL A 1 110 ? 19.5 -1.112 -9.328 1 91.31 110 VAL A C 1
ATOM 879 O O . VAL A 1 110 ? 20.109 -0.54 -10.227 1 91.31 110 VAL A O 1
ATOM 882 N N . ALA A 1 111 ? 20.062 -1.911 -8.492 1 94.31 111 ALA A N 1
ATOM 883 C CA . ALA A 1 111 ? 21.5 -2.197 -8.594 1 94.31 111 ALA A CA 1
ATOM 884 C C . ALA A 1 111 ? 21.812 -2.91 -9.898 1 94.31 111 ALA A C 1
ATOM 886 O O . ALA A 1 111 ? 22.781 -2.561 -10.578 1 94.31 111 ALA A O 1
ATOM 887 N N . ILE A 1 112 ? 21.016 -3.867 -10.234 1 93.5 112 ILE A N 1
ATOM 888 C CA . ILE A 1 112 ? 21.234 -4.656 -11.445 1 93.5 112 ILE A CA 1
ATOM 889 C C . ILE A 1 112 ? 21.062 -3.771 -12.672 1 93.5 112 ILE A C 1
ATOM 891 O O . ILE A 1 112 ? 21.938 -3.719 -13.539 1 93.5 112 ILE A O 1
ATOM 895 N N . ARG A 1 113 ? 20.078 -2.996 -12.688 1 91.44 113 ARG A N 1
ATOM 896 C CA . ARG A 1 113 ? 19.75 -2.17 -13.852 1 91.44 113 ARG A CA 1
ATOM 897 C C . ARG A 1 113 ? 20.703 -0.976 -13.945 1 91.44 113 ARG A C 1
ATOM 899 O O . ARG A 1 113 ? 20.953 -0.467 -15.039 1 91.44 113 ARG A O 1
ATOM 906 N N . GLY A 1 114 ? 21.125 -0.545 -12.797 1 91.69 114 GLY A N 1
ATOM 907 C CA . GLY A 1 114 ? 22.031 0.592 -12.758 1 91.69 114 GLY A CA 1
ATOM 908 C C . GLY A 1 114 ? 23.453 0.234 -13.148 1 91.69 114 GLY A C 1
ATOM 909 O O . GLY A 1 114 ? 24.312 1.11 -13.25 1 91.69 114 GLY A O 1
ATOM 910 N N . GLY A 1 115 ? 23.672 -0.969 -13.328 1 94.06 115 GLY A N 1
ATOM 911 C CA . GLY A 1 115 ? 24.984 -1.413 -13.773 1 94.06 115 GLY A CA 1
ATOM 912 C C . GLY A 1 115 ? 26.016 -1.424 -12.656 1 94.06 115 GLY A C 1
ATOM 913 O O . GLY A 1 115 ? 27.188 -1.123 -12.891 1 94.06 115 GLY A O 1
ATOM 914 N N . GLU A 1 116 ? 25.562 -1.68 -11.508 1 94.62 116 GLU A N 1
ATOM 915 C CA . GLU A 1 116 ? 26.5 -1.813 -10.398 1 94.62 116 GLU A CA 1
ATOM 916 C C . GLU A 1 116 ? 27.406 -3.031 -10.586 1 94.62 116 GLU A C 1
ATOM 918 O O . GLU A 1 116 ? 27.094 -3.914 -11.391 1 94.62 116 GLU A O 1
ATOM 923 N N . SER A 1 117 ? 28.531 -3.021 -9.859 1 97.19 117 SER A N 1
ATOM 924 C CA . SER A 1 117 ? 29.453 -4.141 -9.961 1 97.19 117 SER A CA 1
ATOM 925 C C . SER A 1 117 ? 28.828 -5.43 -9.445 1 97.19 117 SER A C 1
ATOM 927 O O . SER A 1 117 ? 27.906 -5.395 -8.633 1 97.19 117 SER A O 1
ATOM 929 N N . GLU A 1 118 ? 29.328 -6.496 -9.906 1 97.19 118 GLU A N 1
ATOM 930 C CA . GLU A 1 118 ? 28.859 -7.793 -9.43 1 97.19 118 GLU A CA 1
ATOM 931 C C . GLU A 1 118 ? 29 -7.91 -7.914 1 97.19 118 GLU A C 1
ATOM 933 O O . GLU A 1 118 ? 28.156 -8.523 -7.25 1 97.19 118 GLU A O 1
ATOM 938 N N . GLU A 1 119 ? 30.078 -7.383 -7.469 1 97.62 119 GLU A N 1
ATOM 939 C CA . GLU A 1 119 ? 30.328 -7.414 -6.031 1 97.62 119 GLU A CA 1
ATOM 940 C C . GLU A 1 119 ? 29.266 -6.621 -5.27 1 97.62 119 GLU A C 1
ATOM 942 O O . GLU A 1 119 ? 28.781 -7.066 -4.227 1 97.62 119 GLU A O 1
ATOM 947 N N . ALA A 1 120 ? 28.969 -5.465 -5.742 1 96.69 120 ALA A N 1
ATOM 948 C CA . ALA A 1 120 ? 27.953 -4.621 -5.117 1 96.69 120 ALA A CA 1
ATOM 949 C C . ALA A 1 120 ? 26.578 -5.293 -5.156 1 96.69 120 ALA A C 1
ATOM 951 O O . ALA A 1 120 ? 25.844 -5.25 -4.172 1 96.69 120 ALA A O 1
ATOM 952 N N . ILE A 1 121 ? 26.25 -5.922 -6.266 1 97.5 121 ILE A N 1
ATOM 953 C CA . ILE A 1 121 ? 24.984 -6.629 -6.438 1 97.5 121 ILE A CA 1
ATOM 954 C C . ILE A 1 121 ? 24.906 -7.805 -5.469 1 97.5 121 ILE A C 1
ATOM 956 O O . ILE A 1 121 ? 23.891 -8.023 -4.82 1 97.5 121 ILE A O 1
ATOM 960 N N . ALA A 1 122 ? 25.969 -8.547 -5.414 1 97.56 122 ALA A N 1
ATOM 961 C CA . ALA A 1 122 ? 26.016 -9.688 -4.5 1 97.56 122 ALA A CA 1
ATOM 962 C C . ALA A 1 122 ? 25.828 -9.242 -3.053 1 97.56 122 ALA A C 1
ATOM 964 O O . ALA A 1 122 ? 25.188 -9.938 -2.26 1 97.56 122 ALA A O 1
ATOM 965 N N . LYS A 1 123 ? 26.484 -8.133 -2.744 1 97.69 123 LYS A N 1
ATOM 966 C CA . LYS A 1 123 ? 26.375 -7.598 -1.393 1 97.69 123 LYS A CA 1
ATOM 967 C C . LYS A 1 123 ? 24.922 -7.215 -1.08 1 97.69 123 LYS A C 1
ATOM 969 O O . LYS A 1 123 ? 24.406 -7.539 -0.007 1 97.69 123 LYS A O 1
ATOM 974 N N . ILE A 1 124 ? 24.234 -6.586 -1.993 1 97.56 124 ILE A N 1
ATOM 975 C CA . ILE A 1 124 ? 22.844 -6.184 -1.82 1 97.56 124 ILE A CA 1
ATOM 976 C C . ILE A 1 124 ? 21.953 -7.422 -1.72 1 97.56 124 ILE A C 1
ATOM 978 O O . ILE A 1 124 ? 21.047 -7.477 -0.885 1 97.56 124 ILE A O 1
ATOM 982 N N . ARG A 1 125 ? 22.203 -8.344 -2.594 1 97.94 125 ARG A N 1
ATOM 983 C CA . ARG A 1 125 ? 21.453 -9.594 -2.547 1 97.94 125 ARG A CA 1
ATOM 984 C C . ARG A 1 125 ? 21.547 -10.25 -1.175 1 97.94 125 ARG A C 1
ATOM 986 O O . ARG A 1 125 ? 20.547 -10.648 -0.592 1 97.94 125 ARG A O 1
ATOM 993 N N . LYS A 1 126 ? 22.766 -10.32 -0.629 1 97.81 126 LYS A N 1
ATOM 994 C CA . LYS A 1 126 ? 23.047 -11.031 0.613 1 97.81 126 LYS A CA 1
ATOM 995 C C . LYS A 1 126 ? 22.562 -10.234 1.825 1 97.81 126 LYS A C 1
ATOM 997 O O . LYS A 1 126 ? 21.984 -10.797 2.756 1 97.81 126 LYS A O 1
ATOM 1002 N N . GLU A 1 127 ? 22.766 -8.945 1.77 1 97.69 127 GLU A N 1
ATOM 1003 C CA . GLU A 1 127 ? 22.594 -8.156 2.986 1 97.69 127 GLU A CA 1
ATOM 1004 C C . GLU A 1 127 ? 21.219 -7.496 3.029 1 97.69 127 GLU A C 1
ATOM 1006 O O . GLU A 1 127 ? 20.766 -7.07 4.094 1 97.69 127 GLU A O 1
ATOM 1011 N N . VAL A 1 128 ? 20.578 -7.406 1.895 1 97.12 128 VAL A N 1
ATOM 1012 C CA . VAL A 1 128 ? 19.312 -6.664 1.843 1 97.12 128 VAL A CA 1
ATOM 1013 C C . VAL A 1 128 ? 18.203 -7.578 1.354 1 97.12 128 VAL A C 1
ATOM 1015 O O . VAL A 1 128 ? 17.219 -7.812 2.07 1 97.12 128 VAL A O 1
ATOM 1018 N N . PHE A 1 129 ? 18.391 -8.203 0.183 1 98.38 129 PHE A N 1
ATOM 1019 C CA . PHE A 1 129 ? 17.312 -8.953 -0.442 1 98.38 129 PHE A CA 1
ATOM 1020 C C . PHE A 1 129 ? 17 -10.211 0.36 1 98.38 129 PHE A C 1
ATOM 1022 O O . PHE A 1 129 ? 15.844 -10.445 0.724 1 98.38 129 PHE A O 1
ATOM 1029 N N . LEU A 1 130 ? 18.016 -11.016 0.623 1 98.12 130 LEU A N 1
ATOM 1030 C CA . LEU A 1 130 ? 17.781 -12.32 1.233 1 98.12 130 LEU A CA 1
ATOM 1031 C C . LEU A 1 130 ? 17.172 -12.172 2.625 1 98.12 130 LEU A C 1
ATOM 1033 O O . LEU A 1 130 ? 16.188 -12.836 2.957 1 98.12 130 LEU A O 1
ATOM 1037 N N . PRO A 1 131 ? 17.672 -11.258 3.48 1 98 131 PRO A N 1
ATOM 1038 C CA . PRO A 1 131 ? 17.016 -11.062 4.77 1 98 131 PRO A CA 1
ATOM 1039 C C . PRO A 1 131 ? 15.57 -10.578 4.625 1 98 131 PRO A C 1
ATOM 1041 O O . PRO A 1 131 ? 14.695 -11.016 5.371 1 98 131 PRO A O 1
ATOM 1044 N N . GLY A 1 132 ? 15.359 -9.672 3.68 1 98 132 GLY A N 1
ATOM 1045 C CA . GLY A 1 132 ? 14.008 -9.203 3.42 1 98 132 GLY A CA 1
ATOM 1046 C C . GLY A 1 132 ? 13.07 -10.305 2.963 1 98 132 GLY A C 1
ATOM 1047 O O . GLY A 1 132 ? 11.938 -10.398 3.441 1 98 132 GLY A O 1
ATOM 1048 N N . ARG A 1 133 ? 13.531 -11.125 2.059 1 98.31 133 ARG A N 1
ATOM 1049 C CA . ARG A 1 133 ? 12.75 -12.258 1.564 1 98.31 133 ARG A CA 1
ATOM 1050 C C . ARG A 1 133 ? 12.414 -13.227 2.693 1 98.31 133 ARG A C 1
ATOM 1052 O O . ARG A 1 133 ? 11.273 -13.68 2.807 1 98.31 133 ARG A O 1
ATOM 1059 N N . ASP A 1 134 ? 13.422 -13.508 3.514 1 98 134 ASP A N 1
ATOM 1060 C CA . ASP A 1 134 ? 13.234 -14.477 4.59 1 98 134 ASP A CA 1
ATOM 1061 C C . ASP A 1 134 ? 12.211 -13.969 5.605 1 98 134 ASP A C 1
ATOM 1063 O O . ASP A 1 134 ? 11.398 -14.742 6.117 1 98 134 ASP A O 1
ATOM 1067 N N . THR A 1 135 ? 12.273 -12.688 5.902 1 97.75 135 THR A N 1
ATOM 1068 C CA . THR A 1 135 ? 11.273 -12.078 6.777 1 97.75 135 THR A CA 1
ATOM 1069 C C . THR A 1 135 ? 9.883 -12.188 6.16 1 97.75 135 THR A C 1
ATOM 1071 O O . THR A 1 135 ? 8.922 -12.562 6.836 1 97.75 135 THR A O 1
ATOM 1074 N N . TYR A 1 136 ? 9.789 -11.859 4.906 1 98.56 136 TYR A N 1
ATOM 1075 C CA . TYR A 1 136 ? 8.523 -11.922 4.18 1 98.56 136 TYR A CA 1
ATOM 1076 C C . TYR A 1 136 ? 7.988 -13.344 4.141 1 98.56 136 TYR A C 1
ATOM 1078 O O . TYR A 1 136 ? 6.809 -13.578 4.414 1 98.56 136 TYR A O 1
ATOM 1086 N N . PHE A 1 137 ? 8.836 -14.336 3.852 1 98.69 137 PHE A N 1
ATOM 1087 C CA . PHE A 1 137 ? 8.445 -15.742 3.797 1 98.69 137 PHE A CA 1
ATOM 1088 C C . PHE A 1 137 ? 8.016 -16.234 5.172 1 98.69 137 PHE A C 1
ATOM 1090 O O . PHE A 1 137 ? 7.074 -17.031 5.285 1 98.69 137 PHE A O 1
ATOM 1097 N N . LYS A 1 138 ? 8.727 -15.812 6.191 1 98.19 138 LYS A N 1
ATOM 1098 C CA . LYS A 1 138 ? 8.344 -16.203 7.543 1 98.19 138 LYS A CA 1
ATOM 1099 C C . LYS A 1 138 ? 6.914 -15.766 7.863 1 98.19 138 LYS A C 1
ATOM 1101 O O . LYS A 1 138 ? 6.133 -16.531 8.422 1 98.19 138 LYS A O 1
ATOM 1106 N N . ILE A 1 139 ? 6.59 -14.547 7.516 1 98.5 139 ILE A N 1
ATOM 1107 C CA . ILE A 1 139 ? 5.254 -14.016 7.75 1 98.5 139 ILE A CA 1
ATOM 1108 C C . ILE A 1 139 ? 4.223 -14.875 7.027 1 98.5 139 ILE A C 1
ATOM 1110 O O . ILE A 1 139 ? 3.229 -15.297 7.625 1 98.5 139 ILE A O 1
ATOM 1114 N N . LEU A 1 140 ? 4.434 -15.141 5.75 1 98.81 140 LEU A N 1
ATOM 1115 C CA . LEU A 1 140 ? 3.496 -15.93 4.957 1 98.81 140 LEU A CA 1
ATOM 1116 C C . LEU A 1 140 ? 3.369 -17.344 5.512 1 98.81 140 LEU A C 1
ATOM 1118 O O . LEU A 1 140 ? 2.264 -17.891 5.602 1 98.81 140 LEU A O 1
ATOM 1122 N N . ASN A 1 141 ? 4.523 -17.906 5.852 1 98.5 141 ASN A N 1
ATOM 1123 C CA . ASN A 1 141 ? 4.508 -19.25 6.414 1 98.5 141 ASN A CA 1
ATOM 1124 C C . ASN A 1 141 ? 3.736 -19.297 7.73 1 98.5 141 ASN A C 1
ATOM 1126 O O . ASN A 1 141 ? 2.99 -20.25 7.98 1 98.5 141 ASN A O 1
ATOM 1130 N N . ASP A 1 142 ? 3.932 -18.328 8.609 1 97.88 142 ASP A N 1
ATOM 1131 C CA . ASP A 1 142 ? 3.211 -18.266 9.883 1 97.88 142 ASP A CA 1
ATOM 1132 C C . ASP A 1 142 ? 1.703 -18.203 9.648 1 97.88 142 ASP A C 1
ATOM 1134 O O . ASP A 1 142 ? 0.937 -18.844 10.375 1 97.88 142 ASP A O 1
ATOM 1138 N N . ILE A 1 143 ? 1.271 -17.453 8.648 1 98.44 143 ILE A N 1
ATOM 1139 C CA . ILE A 1 143 ? -0.144 -17.359 8.312 1 98.44 143 ILE A CA 1
ATOM 1140 C C . ILE A 1 143 ? -0.655 -18.703 7.824 1 98.44 143 ILE A C 1
ATOM 1142 O O . ILE A 1 143 ? -1.695 -19.188 8.281 1 98.44 143 ILE A O 1
ATOM 1146 N N . LEU A 1 144 ? 0.081 -19.312 6.938 1 98.62 144 LEU A N 1
ATOM 1147 C CA . LEU A 1 144 ? -0.359 -20.562 6.301 1 98.62 144 LEU A CA 1
ATOM 1148 C C . LEU A 1 144 ? -0.324 -21.719 7.285 1 98.62 144 LEU A C 1
ATOM 1150 O O . LEU A 1 144 ? -1.094 -22.672 7.152 1 98.62 144 LEU A O 1
ATOM 1154 N N . GLU A 1 145 ? 0.57 -21.641 8.25 1 97.62 145 GLU A N 1
ATOM 1155 C CA . GLU A 1 145 ? 0.628 -22.656 9.289 1 97.62 145 GLU A CA 1
ATOM 1156 C C . GLU A 1 145 ? -0.66 -22.688 10.109 1 97.62 145 GLU A C 1
ATOM 1158 O O . GLU A 1 145 ? -1.09 -23.75 10.555 1 97.62 145 GLU A O 1
ATOM 1163 N N . LYS A 1 146 ? -1.284 -21.594 10.25 1 96.31 146 LYS A N 1
ATOM 1164 C CA . LYS A 1 146 ? -2.502 -21.484 11.047 1 96.31 146 LYS A CA 1
ATOM 1165 C C . LYS A 1 146 ? -3.744 -21.703 10.188 1 96.31 146 LYS A C 1
ATOM 1167 O O . LYS A 1 146 ? -4.848 -21.859 10.719 1 96.31 146 LYS A O 1
ATOM 1172 N N . SER A 1 147 ? -3.543 -21.656 8.898 1 97.62 147 SER A N 1
ATOM 1173 C CA . SER A 1 147 ? -4.66 -21.781 7.965 1 97.62 147 SER A CA 1
ATOM 1174 C C . SER A 1 147 ? -5.156 -23.219 7.871 1 97.62 147 SER A C 1
ATOM 1176 O O . SER A 1 147 ? -4.363 -24.141 7.664 1 97.62 147 SER A O 1
ATOM 1178 N N . LYS A 1 148 ? -6.473 -23.438 7.973 1 96.44 148 LYS A N 1
ATOM 1179 C CA . LYS A 1 148 ? -7.074 -24.766 7.789 1 96.44 148 LYS A CA 1
ATOM 1180 C C . LYS A 1 148 ? -7.445 -25 6.328 1 96.44 148 LYS A C 1
ATOM 1182 O O . LYS A 1 148 ? -7.488 -26.141 5.871 1 96.44 148 LYS A O 1
ATOM 1187 N N . SER 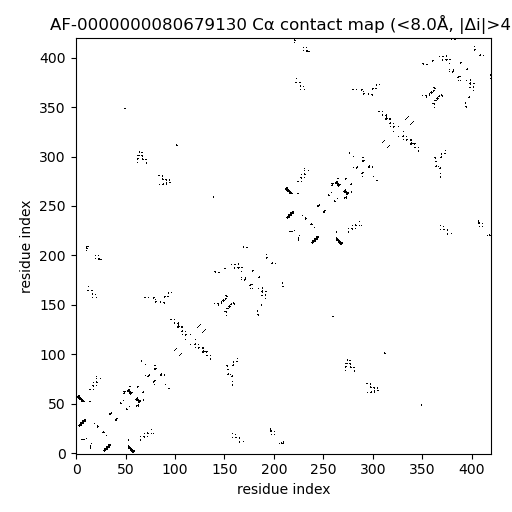A 1 149 ? -7.617 -23.953 5.641 1 96.81 149 SER A N 1
ATOM 1188 C CA . SER A 1 149 ? -8.094 -24.016 4.262 1 96.81 149 SER A CA 1
ATOM 1189 C C . SER A 1 149 ? -6.934 -24.078 3.277 1 96.81 149 SER A C 1
ATOM 1191 O O . SER A 1 149 ? -7.117 -24.453 2.115 1 96.81 149 SER A O 1
ATOM 1193 N N . GLY A 1 150 ? -5.77 -23.656 3.715 1 97.44 150 GLY A N 1
ATOM 1194 C CA . GLY A 1 150 ? -4.625 -23.547 2.824 1 97.44 150 GLY A CA 1
ATOM 1195 C C . GLY A 1 150 ? -4.547 -22.203 2.113 1 97.44 150 GLY A C 1
ATOM 1196 O O . GLY A 1 150 ? -3.592 -21.938 1.382 1 97.44 150 GLY A O 1
ATOM 1197 N N . PHE A 1 151 ? -5.527 -21.359 2.303 1 98.56 151 PHE A N 1
ATOM 1198 C CA . PHE A 1 151 ? -5.492 -20 1.79 1 98.56 151 PHE A CA 1
ATOM 1199 C C . PHE A 1 151 ? -4.988 -19.031 2.855 1 98.56 151 PHE A C 1
ATOM 1201 O O . PHE A 1 151 ? -4.906 -19.391 4.035 1 98.56 151 PHE A O 1
ATOM 1208 N N . LEU A 1 152 ? -4.625 -17.859 2.441 1 98.88 152 LEU A N 1
ATOM 1209 C CA . LEU A 1 152 ? -4.012 -16.906 3.344 1 98.88 152 LEU A CA 1
ATOM 1210 C C . LEU A 1 152 ? -5.055 -16.281 4.266 1 98.88 152 LEU A C 1
ATOM 1212 O O . LEU A 1 152 ? -4.738 -15.883 5.391 1 98.88 152 LEU A O 1
ATOM 1216 N N . VAL A 1 153 ? -6.25 -16.109 3.758 1 98.5 153 VAL A N 1
ATOM 1217 C CA . VAL A 1 153 ? -7.301 -15.461 4.539 1 98.5 153 VAL A CA 1
ATOM 1218 C C . VAL A 1 153 ? -8.578 -16.297 4.477 1 98.5 153 VAL A C 1
ATOM 1220 O O . VAL A 1 153 ? -9.047 -16.641 3.391 1 98.5 153 VAL A O 1
ATOM 1223 N N . GLY A 1 154 ? -9.133 -16.562 5.59 1 97.06 154 GLY A N 1
ATOM 1224 C CA . GLY A 1 154 ? -10.414 -17.25 5.637 1 97.06 154 GLY A CA 1
ATOM 1225 C C . GLY A 1 154 ? -10.359 -18.641 5.012 1 97.06 154 GLY A C 1
ATOM 1226 O O . GLY A 1 154 ? -9.352 -19.328 5.121 1 97.06 154 GLY A O 1
ATOM 1227 N N . ASP A 1 155 ? -11.445 -19.062 4.418 1 97 155 ASP A N 1
ATOM 1228 C CA . ASP A 1 155 ? -11.547 -20.438 3.941 1 97 155 ASP A CA 1
ATOM 1229 C C . ASP A 1 155 ? -11.625 -20.484 2.418 1 97 155 ASP A C 1
ATOM 1231 O O . ASP A 1 155 ? -12.008 -21.5 1.842 1 97 155 ASP A O 1
ATOM 1235 N N . GLY A 1 156 ? -11.32 -19.359 1.802 1 96.5 156 GLY A N 1
ATOM 1236 C CA . GLY A 1 156 ? -11.398 -19.344 0.35 1 96.5 156 GLY A CA 1
ATOM 1237 C C . GLY A 1 156 ? -10.375 -18.422 -0.287 1 96.5 156 GLY A C 1
ATOM 1238 O O . GLY A 1 156 ? -9.664 -17.688 0.412 1 96.5 156 GLY A O 1
ATOM 1239 N N . LEU A 1 157 ? -10.359 -18.484 -1.596 1 98.5 157 LEU A N 1
ATOM 1240 C CA . LEU A 1 157 ? -9.43 -17.719 -2.416 1 98.5 157 LEU A CA 1
ATOM 1241 C C . LEU A 1 157 ? -9.719 -16.219 -2.312 1 98.5 157 LEU A C 1
ATOM 1243 O O . LEU A 1 157 ? -10.875 -15.797 -2.422 1 98.5 157 LEU A O 1
ATOM 1247 N N . THR A 1 158 ? -8.727 -15.422 -1.999 1 98.88 158 THR A N 1
ATOM 1248 C CA . THR A 1 158 ? -8.836 -13.969 -2.049 1 98.88 158 THR A CA 1
ATOM 1249 C C . THR A 1 158 ? -7.754 -13.383 -2.949 1 98.88 158 THR A C 1
ATOM 1251 O O . THR A 1 158 ? -6.859 -14.094 -3.406 1 98.88 158 THR A O 1
ATOM 1254 N N . TYR A 1 159 ? -7.75 -12.078 -3.162 1 98.88 159 TYR A N 1
ATOM 1255 C CA . TYR A 1 159 ? -6.77 -11.438 -4.035 1 98.88 159 TYR A CA 1
ATOM 1256 C C . TYR A 1 159 ? -5.395 -11.414 -3.381 1 98.88 159 TYR A C 1
ATOM 1258 O O . TYR A 1 159 ? -4.383 -11.203 -4.059 1 98.88 159 TYR A O 1
ATOM 1266 N N . ALA A 1 160 ? -5.359 -11.625 -2.037 1 98.94 160 ALA A N 1
ATOM 1267 C CA . ALA A 1 160 ? -4.062 -11.781 -1.381 1 98.94 160 ALA A CA 1
ATOM 1268 C C . ALA A 1 160 ? -3.336 -13.023 -1.896 1 98.94 160 ALA A C 1
ATOM 1270 O O . ALA A 1 160 ? -2.129 -12.984 -2.146 1 98.94 160 ALA A O 1
ATOM 1271 N N . ASP A 1 161 ? -4.051 -14.109 -2.051 1 98.94 161 ASP A N 1
ATOM 1272 C CA . ASP A 1 161 ? -3.461 -15.336 -2.58 1 98.94 161 ASP A CA 1
ATOM 1273 C C . ASP A 1 161 ? -2.912 -15.117 -3.988 1 98.94 161 ASP A C 1
ATOM 1275 O O . ASP A 1 161 ? -1.833 -15.609 -4.324 1 98.94 161 ASP A O 1
ATOM 1279 N N . LEU A 1 162 ? -3.648 -14.406 -4.793 1 98.88 162 LEU A N 1
ATOM 1280 C CA . LEU A 1 162 ? -3.252 -14.141 -6.172 1 98.88 162 LEU A CA 1
ATOM 1281 C C . LEU A 1 162 ? -1.964 -13.328 -6.223 1 98.88 162 LEU A C 1
ATOM 1283 O O . LEU A 1 162 ? -1.047 -13.656 -6.98 1 98.88 162 LEU A O 1
ATOM 1287 N N . SER A 1 163 ? -1.928 -12.266 -5.465 1 98.69 163 SER A N 1
ATOM 1288 C CA . SER A 1 163 ? -0.756 -11.398 -5.414 1 98.69 163 SER A CA 1
ATOM 1289 C C . SER A 1 163 ? 0.48 -12.164 -4.953 1 98.69 163 SER A C 1
ATOM 1291 O O . SER A 1 163 ? 1.548 -12.055 -5.559 1 98.69 163 SER A O 1
ATOM 1293 N N . VAL A 1 164 ? 0.293 -12.977 -3.924 1 98.81 164 VAL A N 1
ATOM 1294 C CA . VAL A 1 164 ? 1.414 -13.711 -3.35 1 98.81 164 VAL A CA 1
ATOM 1295 C C . VAL A 1 164 ? 1.871 -14.797 -4.32 1 98.81 164 VAL A C 1
ATOM 1297 O O . VAL A 1 164 ? 3.07 -14.969 -4.551 1 98.81 164 VAL A O 1
ATOM 1300 N N . ALA A 1 165 ? 0.96 -15.516 -4.918 1 98.5 165 ALA A N 1
ATOM 1301 C CA . ALA A 1 165 ? 1.308 -16.578 -5.867 1 98.5 165 ALA A CA 1
ATOM 1302 C C . ALA A 1 165 ? 2.113 -16.016 -7.035 1 98.5 165 ALA A C 1
ATOM 1304 O O . ALA A 1 165 ? 3.107 -16.609 -7.457 1 98.5 165 ALA A O 1
ATOM 1305 N N . ASP A 1 166 ? 1.678 -14.898 -7.527 1 97.88 166 ASP A N 1
ATOM 1306 C CA . ASP A 1 166 ? 2.389 -14.273 -8.641 1 97.88 166 ASP A CA 1
ATOM 1307 C C . ASP A 1 166 ? 3.799 -13.859 -8.227 1 97.88 166 ASP A C 1
ATOM 1309 O O . ASP A 1 166 ? 4.75 -14.031 -8.984 1 97.88 166 ASP A O 1
ATOM 1313 N N . ASN A 1 167 ? 3.93 -13.281 -7.098 1 97.75 167 ASN A N 1
ATOM 1314 C CA . ASN A 1 167 ? 5.238 -12.867 -6.605 1 97.75 167 ASN A CA 1
ATOM 1315 C C . ASN A 1 167 ? 6.172 -14.055 -6.414 1 97.75 167 ASN A C 1
ATOM 1317 O O . ASN A 1 167 ? 7.348 -13.992 -6.777 1 97.75 167 ASN A O 1
ATOM 1321 N N . LEU A 1 168 ? 5.633 -15.141 -5.789 1 98.38 168 LEU A N 1
ATOM 1322 C CA . LEU A 1 168 ? 6.43 -16.344 -5.602 1 98.38 168 LEU A CA 1
ATOM 1323 C C . LEU A 1 168 ? 6.934 -16.875 -6.941 1 98.38 168 LEU A C 1
ATOM 1325 O O . LEU A 1 168 ? 8.086 -17.297 -7.051 1 98.38 168 LEU A O 1
ATOM 1329 N N . THR A 1 169 ? 6.086 -16.844 -7.93 1 97.5 169 THR A N 1
ATOM 1330 C CA . THR A 1 169 ? 6.453 -17.266 -9.273 1 97.5 169 THR A CA 1
ATOM 1331 C C . THR A 1 169 ? 7.582 -16.406 -9.828 1 97.5 169 THR A C 1
ATOM 1333 O O . THR A 1 169 ? 8.555 -16.922 -10.383 1 97.5 169 THR A O 1
ATOM 1336 N N . THR A 1 170 ? 7.48 -15.109 -9.672 1 97.12 170 THR A N 1
ATOM 1337 C CA . THR A 1 170 ? 8.484 -14.172 -10.148 1 97.12 170 THR A CA 1
ATOM 1338 C C . THR A 1 170 ? 9.82 -14.414 -9.453 1 97.12 170 THR A C 1
ATOM 1340 O O . THR A 1 170 ? 10.875 -14.422 -10.094 1 97.12 170 THR A O 1
ATOM 1343 N N . LEU A 1 171 ? 9.789 -14.633 -8.148 1 97.69 171 LEU A N 1
ATOM 1344 C CA . LEU A 1 171 ? 11.016 -14.867 -7.391 1 97.69 171 LEU A CA 1
ATOM 1345 C C . LEU A 1 171 ? 11.703 -16.141 -7.859 1 97.69 171 LEU A C 1
ATOM 1347 O O . LEU A 1 171 ? 12.914 -16.156 -8.078 1 97.69 171 LEU A O 1
ATOM 1351 N N . GLU A 1 172 ? 10.938 -17.156 -7.996 1 97.25 172 GLU A N 1
ATOM 1352 C CA . GLU A 1 172 ? 11.516 -18.438 -8.398 1 97.25 172 GLU A CA 1
ATOM 1353 C C . GLU A 1 172 ? 12.078 -18.375 -9.812 1 97.25 172 GLU A C 1
ATOM 1355 O O . GLU A 1 172 ? 13.172 -18.875 -10.078 1 97.25 172 GLU A O 1
ATOM 1360 N N . LYS A 1 173 ? 11.406 -17.734 -10.695 1 95.75 173 LYS A N 1
ATOM 1361 C CA . LYS A 1 173 ? 11.844 -17.625 -12.086 1 95.75 173 LYS A CA 1
ATOM 1362 C C . LYS A 1 173 ? 13.148 -16.844 -12.18 1 95.75 173 LYS A C 1
ATOM 1364 O O . LYS A 1 173 ? 13.93 -17.047 -13.109 1 95.75 173 LYS A O 1
ATOM 1369 N N . ASN A 1 174 ? 13.391 -15.945 -11.234 1 95 174 ASN A N 1
ATOM 1370 C CA . ASN A 1 174 ? 14.578 -15.109 -11.273 1 95 174 ASN A CA 1
ATOM 1371 C C . ASN A 1 174 ? 15.68 -15.656 -10.367 1 95 174 ASN A C 1
ATOM 1373 O O . ASN A 1 174 ? 16.641 -14.945 -10.055 1 95 174 ASN A O 1
ATOM 1377 N N . GLY A 1 175 ? 15.461 -16.922 -9.82 1 95.44 175 GLY A N 1
ATOM 1378 C CA . GLY A 1 175 ? 16.469 -17.562 -8.984 1 95.44 175 GLY A CA 1
ATOM 1379 C C . GLY A 1 175 ? 16.578 -16.922 -7.609 1 95.44 175 GLY A C 1
ATOM 1380 O O . GLY A 1 175 ? 17.625 -17.031 -6.957 1 95.44 175 GLY A O 1
ATOM 1381 N N . LEU A 1 176 ? 15.57 -16.266 -7.227 1 96.69 176 LEU A N 1
ATOM 1382 C CA . LEU A 1 176 ? 15.609 -15.523 -5.973 1 96.69 176 LEU A CA 1
ATOM 1383 C C . LEU A 1 176 ? 14.875 -16.281 -4.871 1 96.69 176 LEU A C 1
ATOM 1385 O O . LEU A 1 176 ? 14.82 -15.82 -3.727 1 96.69 176 LEU A O 1
ATOM 1389 N N . ALA A 1 177 ? 14.305 -17.438 -5.23 1 97.19 177 ALA A N 1
ATOM 1390 C CA . ALA A 1 177 ? 13.688 -18.344 -4.277 1 97.19 177 ALA A CA 1
ATOM 1391 C C . ALA A 1 177 ? 13.719 -19.781 -4.797 1 97.19 177 ALA A C 1
ATOM 1393 O O . ALA A 1 177 ? 13.688 -20.016 -6.008 1 97.19 177 ALA A O 1
ATOM 1394 N N . ASN A 1 178 ? 13.844 -20.656 -3.936 1 97.56 178 ASN A N 1
ATOM 1395 C CA . ASN A 1 178 ? 13.641 -22.078 -4.18 1 97.56 178 ASN A CA 1
ATOM 1396 C C . ASN A 1 178 ? 12.43 -22.625 -3.426 1 97.56 178 ASN A C 1
ATOM 1398 O O . ASN A 1 178 ? 12.539 -23.016 -2.264 1 97.56 178 ASN A O 1
ATOM 1402 N N . LEU A 1 179 ? 11.305 -22.672 -4.062 1 97.44 179 LEU A N 1
ATOM 1403 C CA . LEU A 1 179 ? 10.039 -22.969 -3.398 1 97.44 179 LEU A CA 1
ATOM 1404 C C . LEU A 1 179 ? 10.008 -24.406 -2.91 1 97.44 179 LEU A C 1
ATOM 1406 O O . LEU A 1 179 ? 9.195 -24.75 -2.049 1 97.44 179 LEU A O 1
ATOM 1410 N N . ALA A 1 180 ? 10.836 -25.266 -3.43 1 97.06 180 ALA A N 1
ATOM 1411 C CA . ALA A 1 180 ? 10.945 -26.625 -2.922 1 97.06 180 ALA A CA 1
ATOM 1412 C C . ALA A 1 180 ? 11.312 -26.625 -1.441 1 97.06 180 ALA A C 1
ATOM 1414 O O . ALA A 1 180 ? 10.961 -27.562 -0.709 1 97.06 180 ALA A O 1
ATOM 1415 N N . GLU A 1 181 ? 11.992 -25.609 -0.968 1 97.38 181 GLU A N 1
ATOM 1416 C CA . GLU A 1 181 ? 12.398 -25.469 0.427 1 97.38 181 GLU A CA 1
ATOM 1417 C C . GLU A 1 181 ? 11.297 -24.828 1.265 1 97.38 181 GLU A C 1
ATOM 1419 O O . GLU A 1 181 ? 11.422 -24.719 2.486 1 97.38 181 GLU A O 1
ATOM 1424 N N . HIS A 1 182 ? 10.219 -24.438 0.625 1 97.88 182 HIS A N 1
ATOM 1425 C CA . HIS A 1 182 ? 9.086 -23.781 1.264 1 97.88 182 HIS A CA 1
ATOM 1426 C C . HIS A 1 182 ? 7.766 -24.422 0.854 1 97.88 182 HIS A C 1
ATOM 1428 O O . HIS A 1 182 ? 6.961 -23.812 0.15 1 97.88 182 HIS A O 1
ATOM 1434 N N . PRO A 1 183 ? 7.488 -25.562 1.361 1 97.81 183 PRO A N 1
ATOM 1435 C CA . PRO A 1 183 ? 6.391 -26.391 0.852 1 97.81 183 PRO A CA 1
ATOM 1436 C C . PRO A 1 183 ? 5.031 -25.703 0.977 1 97.81 183 PRO A C 1
ATOM 1438 O O . PRO A 1 183 ? 4.172 -25.859 0.108 1 97.81 183 PRO A O 1
ATOM 1441 N N . LYS A 1 184 ? 4.809 -24.953 2.07 1 98.25 184 LYS A N 1
ATOM 1442 C CA . LYS A 1 184 ? 3.52 -24.297 2.229 1 98.25 184 LYS A CA 1
ATOM 1443 C C . LYS A 1 184 ? 3.336 -23.188 1.184 1 98.25 184 LYS A C 1
ATOM 1445 O O . LYS A 1 184 ? 2.23 -22.984 0.682 1 98.25 184 LYS A O 1
ATOM 1450 N N . LEU A 1 185 ? 4.41 -22.5 0.919 1 98.75 185 LEU A N 1
ATOM 1451 C CA . LEU A 1 185 ? 4.344 -21.469 -0.111 1 98.75 185 LEU A CA 1
ATOM 1452 C C . LEU A 1 185 ? 4.141 -22.094 -1.489 1 98.75 185 LEU A C 1
ATOM 1454 O O . LEU A 1 185 ? 3.354 -21.578 -2.293 1 98.75 185 LEU A O 1
ATOM 1458 N N . ALA A 1 186 ? 4.875 -23.172 -1.752 1 98.56 186 ALA A N 1
ATOM 1459 C CA . ALA A 1 186 ? 4.711 -23.906 -3.008 1 98.56 186 ALA A CA 1
ATOM 1460 C C . ALA A 1 186 ? 3.277 -24.406 -3.168 1 98.56 186 ALA A C 1
ATOM 1462 O O . ALA A 1 186 ? 2.697 -24.312 -4.254 1 98.56 186 ALA A O 1
ATOM 1463 N N . ALA A 1 187 ? 2.746 -24.906 -2.094 1 98.56 187 ALA A N 1
ATOM 1464 C CA . ALA A 1 187 ? 1.384 -25.438 -2.111 1 98.56 187 ALA A CA 1
ATOM 1465 C C . ALA A 1 187 ? 0.372 -24.328 -2.383 1 98.56 187 ALA A C 1
ATOM 1467 O O . ALA A 1 187 ? -0.607 -24.531 -3.104 1 98.56 187 ALA A O 1
ATOM 1468 N N . LEU A 1 188 ? 0.557 -23.156 -1.789 1 98.75 188 LEU A N 1
ATOM 1469 C CA . LEU A 1 188 ? -0.326 -22.031 -2.043 1 98.75 188 LEU A CA 1
ATOM 1470 C C . LEU A 1 188 ? -0.3 -21.641 -3.518 1 98.75 188 LEU A C 1
ATOM 1472 O O . LEU A 1 188 ? -1.351 -21.422 -4.129 1 98.75 188 LEU A O 1
ATOM 1476 N N . ARG A 1 189 ? 0.905 -21.5 -4.035 1 98.25 189 ARG A N 1
ATOM 1477 C CA . ARG A 1 189 ? 1.05 -21.141 -5.441 1 98.25 189 ARG A CA 1
ATOM 1478 C C . ARG A 1 189 ? 0.34 -22.141 -6.344 1 98.25 189 ARG A C 1
ATOM 1480 O O . ARG A 1 189 ? -0.375 -21.766 -7.273 1 98.25 189 ARG A O 1
ATOM 1487 N N . GLU A 1 190 ? 0.504 -23.406 -6.117 1 97.75 190 GLU A N 1
ATOM 1488 C CA . GLU A 1 190 ? -0.159 -24.453 -6.887 1 97.75 190 GLU A CA 1
ATOM 1489 C C . GLU A 1 190 ? -1.676 -24.359 -6.746 1 97.75 190 GLU A C 1
ATOM 1491 O O . GLU A 1 190 ? -2.404 -24.484 -7.734 1 97.75 190 GLU A O 1
ATOM 1496 N N . LYS A 1 191 ? -2.131 -24.188 -5.555 1 97.81 191 LYS A N 1
ATOM 1497 C CA . LYS A 1 191 ? -3.561 -24.094 -5.281 1 97.81 191 LYS A CA 1
ATOM 1498 C C . LYS A 1 191 ? -4.199 -22.953 -6.074 1 97.81 191 LYS A C 1
ATOM 1500 O O . LYS A 1 191 ? -5.32 -23.078 -6.566 1 97.81 191 LYS A O 1
ATOM 1505 N N . VAL A 1 192 ? -3.516 -21.859 -6.148 1 98.12 192 VAL A N 1
ATOM 1506 C CA . VAL A 1 192 ? -4.016 -20.703 -6.898 1 98.12 192 VAL A CA 1
ATOM 1507 C C . VAL A 1 192 ? -4.031 -21.031 -8.391 1 98.12 192 VAL A C 1
ATOM 1509 O O . VAL A 1 192 ? -5.062 -20.891 -9.055 1 98.12 192 VAL A O 1
ATOM 1512 N N . TYR A 1 193 ? -2.975 -21.547 -8.93 1 97.12 193 TYR A N 1
ATOM 1513 C CA . TYR A 1 193 ? -2.799 -21.672 -10.375 1 97.12 193 TYR A CA 1
ATOM 1514 C C . TYR A 1 193 ? -3.543 -22.891 -10.914 1 97.12 193 TYR A C 1
ATOM 1516 O O . TYR A 1 193 ? -3.715 -23.031 -12.125 1 97.12 193 TYR A O 1
ATOM 1524 N N . THR A 1 194 ? -4.09 -23.719 -10.039 1 96.62 194 THR A N 1
ATOM 1525 C CA . THR A 1 194 ? -4.836 -24.891 -10.508 1 96.62 194 THR A CA 1
ATOM 1526 C C . THR A 1 194 ? -6.34 -24.641 -10.406 1 96.62 194 THR A C 1
ATOM 1528 O O . THR A 1 194 ? -7.141 -25.547 -10.641 1 96.62 194 THR A O 1
ATOM 1531 N N . GLN A 1 195 ? -6.668 -23.422 -9.922 1 97.94 195 GLN A N 1
ATOM 1532 C CA . GLN A 1 195 ? -8.086 -23.094 -10.039 1 97.94 195 GLN A CA 1
ATOM 1533 C C . GLN A 1 195 ? -8.586 -23.312 -11.461 1 97.94 195 GLN A C 1
ATOM 1535 O O . GLN A 1 195 ? -7.953 -22.875 -12.422 1 97.94 195 GLN A O 1
ATOM 1540 N N . GLU A 1 196 ? -9.68 -23.922 -11.609 1 97.94 196 GLU A N 1
ATOM 1541 C CA . GLU A 1 196 ? -10.203 -24.297 -12.914 1 97.94 196 GLU A CA 1
ATOM 1542 C C . GLU A 1 196 ? -10.328 -23.078 -13.828 1 97.94 196 GLU A C 1
ATOM 1544 O O . GLU A 1 196 ? -9.938 -23.141 -15 1 97.94 196 GLU A O 1
ATOM 1549 N N . LYS A 1 197 ? -10.781 -22 -13.352 1 97.69 197 LYS A N 1
ATOM 1550 C CA . LYS A 1 197 ? -11.062 -20.812 -14.141 1 97.69 197 LYS A CA 1
ATOM 1551 C C . LYS A 1 197 ? -9.773 -20.109 -14.578 1 97.69 197 LYS A C 1
ATOM 1553 O O . LYS A 1 197 ? -9.797 -19.25 -15.445 1 97.69 197 LYS A O 1
ATOM 1558 N N . LEU A 1 198 ? -8.68 -20.531 -14 1 98.31 198 LEU A N 1
ATOM 1559 C CA . LEU A 1 198 ? -7.426 -19.859 -14.312 1 98.31 198 LEU A CA 1
ATOM 1560 C C . LEU A 1 198 ? -6.578 -20.719 -15.258 1 98.31 198 LEU A C 1
ATOM 1562 O O . LEU A 1 198 ? -5.609 -20.219 -15.844 1 98.31 198 LEU A O 1
ATOM 1566 N N . LYS A 1 199 ? -6.871 -21.953 -15.445 1 96.62 199 LYS A N 1
ATOM 1567 C CA . LYS A 1 199 ? -6.047 -22.922 -16.172 1 96.62 199 LYS A CA 1
ATOM 1568 C C . LYS A 1 199 ? -5.746 -22.438 -17.578 1 96.62 199 LYS A C 1
ATOM 1570 O O . LYS A 1 199 ? -4.594 -22.469 -18.031 1 96.62 199 LYS A O 1
ATOM 1575 N N . ALA A 1 200 ? -6.781 -22.016 -18.266 1 96.44 200 ALA A N 1
ATOM 1576 C CA . ALA A 1 200 ? -6.609 -21.594 -19.641 1 96.44 200 ALA A CA 1
ATOM 1577 C C . ALA A 1 200 ? -5.676 -20.391 -19.734 1 96.44 200 ALA A C 1
ATOM 1579 O O . ALA A 1 200 ? -4.809 -20.328 -20.609 1 96.44 200 ALA A O 1
ATOM 1580 N N . TRP A 1 201 ? -5.867 -19.406 -18.875 1 97.38 201 TRP A N 1
ATOM 1581 C CA . TRP A 1 201 ? -5.027 -18.203 -18.891 1 97.38 201 TRP A CA 1
ATOM 1582 C C . TRP A 1 201 ? -3.58 -18.562 -18.562 1 97.38 201 TRP A C 1
ATOM 1584 O O . TRP A 1 201 ? -2.658 -18.109 -19.25 1 97.38 201 TRP A O 1
ATOM 1594 N N . ILE A 1 202 ? -3.389 -19.359 -17.531 1 96.56 202 ILE A N 1
ATOM 1595 C CA . ILE A 1 202 ? -2.051 -19.734 -17.078 1 96.56 202 ILE A CA 1
ATOM 1596 C C . ILE A 1 202 ? -1.313 -20.469 -18.203 1 96.56 202 ILE A C 1
ATOM 1598 O O . ILE A 1 202 ? -0.118 -20.25 -18.406 1 96.56 202 ILE A O 1
ATOM 1602 N N . ALA A 1 203 ? -1.996 -21.219 -18.938 1 95.5 203 ALA A N 1
ATOM 1603 C CA . ALA A 1 203 ? -1.4 -22.031 -20 1 95.5 203 ALA A CA 1
ATOM 1604 C C . ALA A 1 203 ? -1.073 -21.172 -21.219 1 95.5 203 ALA A C 1
ATOM 1606 O O . ALA A 1 203 ? -0.132 -21.469 -21.953 1 95.5 203 ALA A O 1
ATOM 1607 N N . SER A 1 204 ? -1.831 -20.078 -21.422 1 95.31 204 SER A N 1
ATOM 1608 C CA . SER A 1 204 ? -1.742 -19.375 -22.688 1 95.31 204 SER A CA 1
ATOM 1609 C C . SER A 1 204 ? -1.02 -18.031 -22.547 1 95.31 204 SER A C 1
ATOM 1611 O O . SER A 1 204 ? -0.592 -17.438 -23.531 1 95.31 204 SER A O 1
ATOM 1613 N N . ARG A 1 205 ? -0.921 -17.5 -21.328 1 94.94 205 ARG A N 1
ATOM 1614 C CA . ARG A 1 205 ? -0.335 -16.172 -21.172 1 94.94 205 ARG A CA 1
ATOM 1615 C C . ARG A 1 205 ? 1.135 -16.172 -21.578 1 94.94 205 ARG A C 1
ATOM 1617 O O . ARG A 1 205 ? 1.793 -17.219 -21.562 1 94.94 205 ARG A O 1
ATOM 1624 N N . PRO A 1 206 ? 1.645 -15.07 -22.016 1 92.06 206 PRO A N 1
ATOM 1625 C CA . PRO A 1 206 ? 3.062 -15.008 -22.375 1 92.06 206 PRO A CA 1
ATOM 1626 C C . PRO A 1 206 ? 3.98 -15.383 -21.219 1 92.06 206 PRO A C 1
ATOM 1628 O O . PRO A 1 206 ? 3.711 -15.023 -20.062 1 92.06 206 PRO A O 1
ATOM 1631 N N . ASP A 1 207 ? 4.969 -16.141 -21.516 1 92.81 207 ASP A N 1
ATOM 1632 C CA . ASP A 1 207 ? 5.988 -16.453 -20.516 1 92.81 207 ASP A CA 1
ATOM 1633 C C . ASP A 1 207 ? 6.973 -15.289 -20.344 1 92.81 207 ASP A C 1
ATOM 1635 O O . ASP A 1 207 ? 7.828 -15.07 -21.203 1 92.81 207 ASP A O 1
ATOM 1639 N N . THR A 1 208 ? 6.828 -14.57 -19.328 1 92.94 208 THR A N 1
ATOM 1640 C CA . THR A 1 208 ? 7.668 -13.406 -19.078 1 92.94 208 THR A CA 1
ATOM 1641 C C . THR A 1 208 ? 8.461 -13.578 -17.781 1 92.94 208 THR A C 1
ATOM 1643 O O . THR A 1 208 ? 8.086 -14.375 -16.922 1 92.94 208 THR A O 1
ATOM 1646 N N . GLN A 1 209 ? 9.594 -12.883 -17.719 1 87.56 209 GLN A N 1
ATOM 1647 C CA . GLN A 1 209 ? 10.43 -12.938 -16.516 1 87.56 209 GLN A CA 1
ATOM 1648 C C . GLN A 1 209 ? 9.672 -12.422 -15.297 1 87.56 209 GLN A C 1
ATOM 1650 O O . GLN A 1 209 ? 9.859 -12.922 -14.188 1 87.56 209 GLN A O 1
ATOM 1655 N N . PHE A 1 210 ? 9 -11.414 -15.633 1 89.19 210 PHE A N 1
ATOM 1656 C CA . PHE A 1 210 ? 8.18 -10.828 -14.586 1 89.19 210 PHE A CA 1
ATOM 1657 C C . PHE A 1 210 ? 6.773 -10.523 -15.102 1 89.19 210 PHE A C 1
ATOM 1659 O O . PHE A 1 210 ? 6.582 -10.305 -16.297 1 89.19 210 PHE A O 1
ATOM 1666 N N . MET B 1 1 ? -20.734 -2.908 21.203 1 87.69 1 MET B N 1
ATOM 1667 C CA . MET B 1 1 ? -19.734 -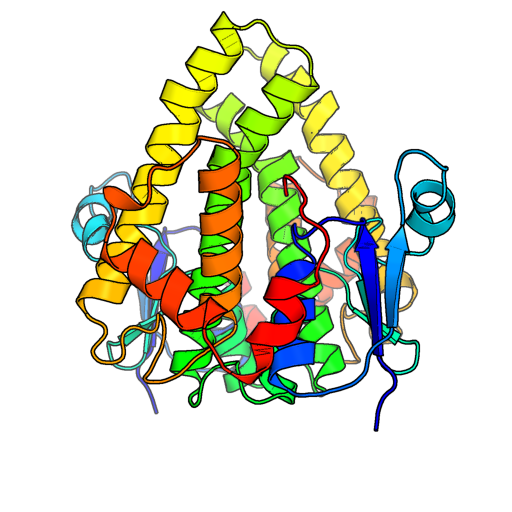2.332 20.297 1 87.69 1 MET B CA 1
ATOM 1668 C C . MET B 1 1 ? -18.375 -3 20.5 1 87.69 1 MET B C 1
ATOM 1670 O O . MET B 1 1 ? -18.016 -3.375 21.609 1 87.69 1 MET B O 1
ATOM 1674 N N . PRO B 1 2 ? -17.656 -3.193 19.375 1 94.75 2 PRO B N 1
ATOM 1675 C CA . PRO B 1 2 ? -16.359 -3.852 19.547 1 94.75 2 PRO B CA 1
ATOM 1676 C C . PRO B 1 2 ? -15.391 -3.037 20.406 1 94.75 2 PRO B 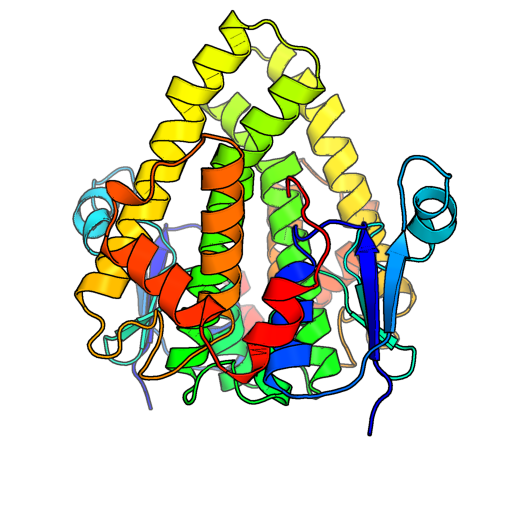C 1
ATOM 1678 O O . PRO B 1 2 ? -15.547 -1.818 20.531 1 94.75 2 PRO B O 1
ATOM 1681 N N . SER B 1 3 ? -14.547 -3.674 21.109 1 98.12 3 SER B N 1
ATOM 1682 C CA . SER B 1 3 ? -13.43 -3.014 21.766 1 98.12 3 SER B CA 1
ATOM 1683 C C . SER B 1 3 ? -12.258 -2.812 20.812 1 98.12 3 SER B C 1
ATOM 1685 O O . SER B 1 3 ? -11.883 -3.729 20.078 1 98.12 3 SER B O 1
ATOM 1687 N N . TYR B 1 4 ? -11.711 -1.604 20.875 1 98.81 4 TYR B N 1
ATOM 1688 C CA . TYR B 1 4 ? -10.594 -1.275 20 1 98.81 4 TYR B CA 1
ATOM 1689 C C . TYR B 1 4 ? -9.344 -0.944 20.812 1 98.81 4 TYR B C 1
ATOM 1691 O O . TYR B 1 4 ? -9.406 -0.202 21.797 1 98.81 4 TYR B O 1
ATOM 1699 N N . LYS B 1 5 ? -8.203 -1.493 20.391 1 98.88 5 LYS B N 1
ATOM 1700 C CA . LYS B 1 5 ? -6.887 -1.125 20.891 1 98.88 5 LYS B CA 1
ATOM 1701 C C . LYS B 1 5 ? -5.91 -0.871 19.75 1 98.88 5 LYS B C 1
ATOM 1703 O O . LYS B 1 5 ? -5.672 -1.752 18.922 1 98.88 5 LYS B O 1
ATOM 1708 N N . LEU B 1 6 ? -5.418 0.319 19.641 1 98.88 6 LEU B N 1
ATOM 1709 C CA . LEU B 1 6 ? -4.398 0.675 18.672 1 98.88 6 LEU B CA 1
ATOM 1710 C C . LEU B 1 6 ? -3.014 0.708 19.312 1 98.88 6 LEU B C 1
ATOM 1712 O O . LEU B 1 6 ? -2.781 1.464 20.25 1 98.88 6 LEU B O 1
ATOM 1716 N N . THR B 1 7 ? -2.162 -0.098 18.828 1 98.75 7 THR B N 1
ATOM 1717 C CA . THR B 1 7 ? -0.789 -0.159 19.328 1 98.75 7 THR B CA 1
ATOM 1718 C C . THR B 1 7 ? 0.162 0.541 18.359 1 98.75 7 THR B C 1
ATOM 1720 O O . THR B 1 7 ? 0.246 0.17 17.188 1 98.75 7 THR B O 1
ATOM 1723 N N . TYR B 1 8 ? 0.839 1.52 18.812 1 98.06 8 TYR B N 1
ATOM 1724 C CA . TYR B 1 8 ? 1.837 2.248 18.031 1 98.06 8 TYR B CA 1
ATOM 1725 C C . TYR B 1 8 ? 2.799 2.996 18.953 1 98.06 8 TYR B C 1
ATOM 1727 O O . TYR B 1 8 ? 2.697 2.906 20.172 1 98.06 8 TYR B O 1
ATOM 1735 N N . PHE B 1 9 ? 3.795 3.631 18.406 1 96.62 9 PHE B N 1
ATOM 1736 C CA . PHE B 1 9 ? 4.746 4.426 19.172 1 96.62 9 PHE B CA 1
ATOM 1737 C C . PHE B 1 9 ? 4.105 5.719 19.672 1 96.62 9 PHE B C 1
ATOM 1739 O O . PHE B 1 9 ? 3.039 6.109 19.188 1 96.62 9 PHE B O 1
ATOM 1746 N N . ASP B 1 10 ? 4.777 6.324 20.594 1 94 10 ASP B N 1
ATOM 1747 C CA . ASP B 1 10 ? 4.324 7.625 21.094 1 94 10 ASP B CA 1
ATOM 1748 C C . ASP B 1 10 ? 4.711 8.734 20.109 1 94 10 ASP B C 1
ATOM 1750 O O . ASP B 1 10 ? 5.48 9.633 20.469 1 94 10 ASP B O 1
ATOM 1754 N N . ALA B 1 11 ? 4.176 8.695 18.922 1 95.19 11 ALA B N 1
ATOM 1755 C CA . ALA B 1 11 ? 4.383 9.609 17.797 1 95.19 11 ALA B CA 1
ATOM 1756 C C . ALA B 1 11 ? 3.197 9.57 16.844 1 95.19 11 ALA B C 1
ATOM 1758 O O . ALA B 1 11 ? 2.393 8.641 16.875 1 95.19 11 ALA B O 1
ATOM 1759 N N . ARG B 1 12 ? 2.947 10.562 16.062 1 96 12 ARG B N 1
ATOM 1760 C CA . ARG B 1 12 ? 1.892 10.539 15.055 1 96 12 ARG B CA 1
ATOM 1761 C C . ARG B 1 12 ? 2.125 9.414 14.047 1 96 12 ARG B C 1
ATOM 1763 O O . ARG B 1 12 ? 1.489 8.359 14.125 1 96 12 ARG B O 1
ATOM 1770 N N . GLY B 1 13 ? 3.211 9.602 13.227 1 94.69 13 GLY B N 1
ATOM 1771 C CA . GLY B 1 13 ? 3.656 8.594 12.273 1 94.69 13 GLY B CA 1
ATOM 1772 C C . GLY B 1 13 ? 2.512 7.867 11.594 1 94.69 13 GLY B C 1
ATOM 1773 O O . GLY B 1 13 ? 1.485 8.477 11.273 1 94.69 13 GLY B O 1
ATOM 1774 N N . LEU B 1 14 ? 2.664 6.609 11.398 1 96.81 14 LEU B N 1
ATOM 1775 C CA . LEU B 1 14 ? 1.726 5.793 10.633 1 96.81 14 LEU B CA 1
ATOM 1776 C C . LEU B 1 14 ? 0.507 5.434 11.477 1 96.81 14 LEU B C 1
ATOM 1778 O O . LEU B 1 14 ? -0.486 4.922 10.953 1 96.81 14 LEU B O 1
ATOM 1782 N N . GLY B 1 15 ? 0.525 5.727 12.75 1 97.94 15 GLY B N 1
ATOM 1783 C CA . GLY B 1 15 ? -0.597 5.441 13.633 1 97.94 15 GLY B CA 1
ATOM 1784 C C . GLY B 1 15 ? -1.596 6.578 13.711 1 97.94 15 GLY B C 1
ATOM 1785 O O . GLY B 1 15 ? -2.713 6.398 14.195 1 97.94 15 GLY B O 1
ATOM 1786 N N . GLU B 1 16 ? -1.242 7.727 13.211 1 98.44 16 GLU B N 1
ATOM 1787 C CA . GLU B 1 16 ? -2.025 8.93 13.477 1 98.44 16 GLU B CA 1
ATOM 1788 C C . GLU B 1 16 ? -3.342 8.914 12.703 1 98.44 16 GLU B C 1
ATOM 1790 O O . GLU B 1 16 ? -4.375 9.344 13.219 1 98.44 16 GLU B O 1
ATOM 1795 N N . ALA B 1 17 ? -3.332 8.5 11.43 1 98.62 17 ALA B N 1
ATOM 1796 C CA . ALA B 1 17 ? -4.57 8.477 10.648 1 98.62 17 ALA B CA 1
ATOM 1797 C C . ALA B 1 17 ? -5.641 7.645 11.344 1 98.62 17 ALA B C 1
ATOM 1799 O O . ALA B 1 17 ? -6.82 8 11.336 1 98.62 17 ALA B O 1
ATOM 1800 N N . ALA B 1 18 ? -5.254 6.523 11.945 1 98.88 18 ALA B N 1
ATOM 1801 C CA . ALA B 1 18 ? -6.203 5.707 12.703 1 98.88 18 ALA B CA 1
ATOM 1802 C C . ALA B 1 18 ? -6.746 6.469 13.906 1 98.88 18 ALA B C 1
ATOM 1804 O O . ALA B 1 18 ? -7.949 6.43 14.188 1 98.88 18 ALA B O 1
ATOM 1805 N N . ARG B 1 19 ? -5.867 7.164 14.641 1 98.75 19 ARG B N 1
ATOM 1806 C CA . ARG B 1 19 ? -6.305 7.969 15.773 1 98.75 19 ARG B CA 1
ATOM 1807 C C . ARG B 1 19 ? -7.312 9.031 15.336 1 98.75 19 ARG B C 1
ATOM 1809 O O . ARG B 1 19 ? -8.336 9.227 15.992 1 98.75 19 ARG B O 1
ATOM 1816 N N . LEU B 1 20 ? -6.992 9.68 14.227 1 98.81 20 LEU B N 1
ATOM 1817 C CA . LEU B 1 20 ? -7.898 10.695 13.695 1 98.81 20 LEU B CA 1
ATOM 1818 C C . LEU B 1 20 ? -9.258 10.086 13.359 1 98.81 20 LEU B C 1
ATOM 1820 O O . LEU B 1 20 ? -10.297 10.695 13.633 1 98.81 20 LEU B O 1
ATOM 1824 N N . LEU B 1 21 ? -9.273 8.891 12.758 1 98.94 21 LEU B N 1
ATOM 1825 C CA . LEU B 1 21 ? -10.523 8.219 12.406 1 98.94 21 LEU B CA 1
ATOM 1826 C C . LEU B 1 21 ? -11.352 7.93 13.656 1 98.94 21 LEU B C 1
ATOM 1828 O O . LEU B 1 21 ? -12.57 8.133 13.656 1 98.94 21 LEU B O 1
ATOM 1832 N N . PHE B 1 22 ? -10.703 7.449 14.711 1 98.88 22 PHE B N 1
ATOM 1833 C CA . PHE B 1 22 ? -11.414 7.164 15.953 1 98.88 22 PHE B CA 1
ATOM 1834 C C . PHE B 1 22 ? -12.055 8.43 16.5 1 98.88 22 PHE B C 1
ATOM 1836 O O . PHE B 1 22 ? -13.219 8.414 16.922 1 98.88 22 PHE B O 1
ATOM 1843 N N . HIS B 1 23 ? -11.359 9.484 16.516 1 98.75 23 HIS B N 1
ATOM 1844 C CA . HIS B 1 23 ? -11.859 10.734 17.062 1 98.75 23 HIS B CA 1
ATOM 1845 C C . HIS B 1 23 ? -12.969 11.312 16.172 1 98.75 23 HIS B C 1
ATOM 1847 O O . HIS B 1 23 ? -13.969 11.82 16.688 1 98.75 23 HIS B O 1
ATOM 1853 N N . LEU B 1 24 ? -12.797 11.266 14.875 1 98.56 24 LEU B N 1
ATOM 1854 C CA . LEU B 1 24 ? -13.836 11.711 13.953 1 98.56 24 LEU B CA 1
ATOM 1855 C C . LEU B 1 24 ? -15.141 10.953 14.203 1 98.56 24 LEU B C 1
ATOM 1857 O O . LEU B 1 24 ? -16.219 11.539 14.141 1 98.56 24 LEU B O 1
ATOM 1861 N N . ALA B 1 25 ? -15 9.648 14.422 1 98.25 25 ALA B N 1
ATOM 1862 C CA . ALA B 1 25 ? -16.156 8.773 14.547 1 98.25 25 ALA B CA 1
ATOM 1863 C C . ALA B 1 25 ? -16.719 8.812 15.961 1 98.25 25 ALA B C 1
ATOM 1865 O O . ALA B 1 25 ? -17.781 8.25 16.234 1 98.25 25 ALA B O 1
ATOM 1866 N N . ASP B 1 26 ? -15.961 9.453 16.906 1 97.81 26 ASP B N 1
ATOM 1867 C CA . ASP B 1 26 ? -16.328 9.477 18.312 1 97.81 26 ASP B CA 1
ATOM 1868 C C . ASP B 1 26 ? -16.469 8.062 18.875 1 97.81 26 ASP B C 1
ATOM 1870 O O . ASP B 1 26 ? -17.484 7.742 19.5 1 97.81 26 ASP B O 1
ATOM 1874 N N . VAL B 1 27 ? -15.562 7.215 18.516 1 98.44 27 VAL B N 1
ATOM 1875 C CA . VAL B 1 27 ? -15.523 5.832 18.984 1 98.44 27 VAL B CA 1
ATOM 1876 C C . VAL B 1 27 ? -14.359 5.648 19.953 1 98.44 27 VAL B C 1
ATOM 1878 O O . VAL B 1 27 ? -13.211 5.949 19.625 1 98.44 27 VAL B O 1
ATOM 1881 N N . PRO B 1 28 ? -14.633 5.258 21.172 1 98.12 28 PRO B N 1
ATOM 1882 C CA . PRO B 1 28 ? -13.547 5.039 22.141 1 98.12 28 PRO B CA 1
ATOM 1883 C C . PRO B 1 28 ? -12.586 3.932 21.703 1 98.12 28 PRO B C 1
ATOM 1885 O O . PRO B 1 28 ? -13.008 2.953 21.078 1 98.12 28 PRO B O 1
ATOM 1888 N N . PHE B 1 29 ? -11.359 4.121 22.047 1 98.69 29 PHE B N 1
ATOM 1889 C CA . PHE B 1 29 ? -10.328 3.119 21.797 1 98.69 29 PHE B CA 1
ATOM 1890 C C . PHE B 1 29 ? -9.188 3.254 22.797 1 98.69 29 PHE B C 1
ATOM 1892 O O . PHE B 1 29 ? -8.984 4.324 23.391 1 98.69 29 PHE B O 1
ATOM 1899 N N . GLU B 1 30 ? -8.5 2.182 23.016 1 98.69 30 GLU B N 1
ATOM 1900 C CA . GLU B 1 30 ? -7.258 2.23 23.766 1 98.69 30 GLU B CA 1
ATOM 1901 C C . GLU B 1 30 ? -6.078 2.613 22.891 1 98.69 30 GLU B C 1
ATOM 1903 O O . GLU B 1 30 ? -5.746 1.894 21.938 1 98.69 30 GLU B O 1
ATOM 1908 N N . ASP B 1 31 ? -5.516 3.721 23.141 1 98.12 31 ASP B N 1
ATOM 1909 C CA . ASP B 1 31 ? -4.301 4.16 22.453 1 98.12 31 ASP B CA 1
ATOM 1910 C C . ASP B 1 31 ? -3.053 3.645 23.172 1 98.12 31 ASP B C 1
ATOM 1912 O O . ASP B 1 31 ? -2.455 4.355 23.984 1 98.12 31 ASP B O 1
ATOM 1916 N N . PHE B 1 32 ? -2.621 2.457 22.844 1 98.06 32 PHE B N 1
ATOM 1917 C CA . PHE B 1 32 ? -1.507 1.809 23.531 1 98.06 32 PHE B CA 1
ATOM 1918 C C . PHE B 1 32 ? -0.179 2.209 22.891 1 98.06 32 PHE B C 1
ATOM 1920 O O . PHE B 1 32 ? 0.121 1.815 21.766 1 98.06 32 PHE B O 1
ATOM 1927 N N . ARG B 1 33 ? 0.585 2.906 23.625 1 96.62 33 ARG B N 1
ATOM 1928 C CA . ARG B 1 33 ? 1.838 3.453 23.109 1 96.62 33 ARG B CA 1
ATOM 1929 C C . ARG B 1 33 ? 3.033 2.654 23.609 1 96.62 33 ARG B C 1
ATOM 1931 O O . ARG B 1 33 ? 3.092 2.295 24.797 1 96.62 33 ARG B O 1
ATOM 1938 N N . VAL B 1 34 ? 3.895 2.305 22.703 1 96.62 34 VAL B N 1
ATOM 1939 C CA . VAL B 1 34 ? 5.125 1.595 23.047 1 96.62 34 VAL B CA 1
ATOM 1940 C C . VAL B 1 34 ? 6.332 2.447 22.656 1 96.62 34 VAL B C 1
ATOM 1942 O O . VAL B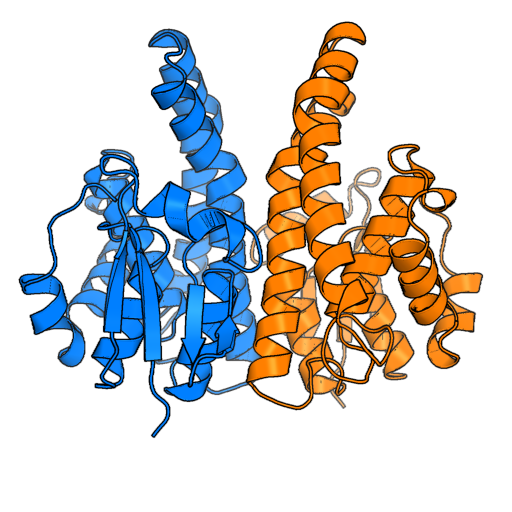 1 34 ? 6.211 3.402 21.891 1 96.62 34 VAL B O 1
ATOM 1945 N N . SER B 1 35 ? 7.5 2.137 23.297 1 92.88 35 SER B N 1
ATOM 1946 C CA . SER B 1 35 ? 8.719 2.895 23.047 1 92.88 35 SER B CA 1
ATOM 1947 C C . SER B 1 35 ? 9.891 1.969 22.719 1 92.88 35 SER B C 1
ATOM 1949 O O . SER B 1 35 ? 9.922 0.824 23.188 1 92.88 35 SER B O 1
ATOM 1951 N N . HIS B 1 36 ? 10.82 2.527 21.906 1 89 36 HIS B N 1
ATOM 1952 C CA . HIS B 1 36 ? 12.062 1.801 21.656 1 89 36 HIS B CA 1
ATOM 1953 C C . HIS B 1 36 ? 13.039 1.939 22.812 1 89 36 HIS B C 1
ATOM 1955 O O . HIS B 1 36 ? 13.906 1.09 23 1 89 36 HIS B O 1
ATOM 1961 N N . ASP B 1 37 ? 12.844 2.926 23.562 1 89.25 37 ASP B N 1
ATOM 1962 C CA . ASP B 1 37 ? 13.82 3.328 24.578 1 89.25 37 ASP B CA 1
ATOM 1963 C C . ASP B 1 37 ? 13.648 2.537 25.859 1 89.25 37 ASP B C 1
ATOM 1965 O O . ASP B 1 37 ? 14.625 2.217 26.547 1 89.25 37 ASP B O 1
ATOM 1969 N N . ASP B 1 38 ? 12.492 2.174 26.188 1 92.25 38 ASP B N 1
ATOM 1970 C CA . ASP B 1 38 ? 12.273 1.527 27.469 1 92.25 38 ASP B CA 1
ATOM 1971 C C . ASP B 1 38 ? 12.078 0.022 27.312 1 92.25 38 ASP B C 1
ATOM 1973 O O . ASP B 1 38 ? 11.656 -0.66 28.234 1 92.25 38 ASP B O 1
ATOM 1977 N N . GLY B 1 39 ? 12.234 -0.463 26.078 1 91.31 39 GLY B N 1
ATOM 1978 C CA . GLY B 1 39 ? 12.195 -1.892 25.797 1 91.31 39 GLY B CA 1
ATOM 1979 C C . GLY B 1 39 ? 10.797 -2.422 25.578 1 91.31 39 GLY B C 1
ATOM 1980 O O . GLY B 1 39 ? 10.609 -3.598 25.25 1 91.31 39 GLY B O 1
ATOM 1981 N N . SER B 1 40 ? 9.781 -1.667 25.688 1 94.56 40 SER B N 1
ATOM 1982 C CA . SER B 1 40 ? 8.406 -2.129 25.547 1 94.56 40 SER B CA 1
ATOM 1983 C C . SER B 1 40 ? 8.133 -2.646 24.141 1 94.56 40 SER B C 1
ATOM 1985 O O . SER B 1 40 ? 7.43 -3.645 23.969 1 94.56 40 SER B O 1
ATOM 1987 N N . TRP B 1 41 ? 8.695 -2.006 23.188 1 95.56 41 TRP B N 1
ATOM 1988 C CA . TRP B 1 41 ? 8.516 -2.465 21.828 1 95.56 41 TRP B CA 1
ATOM 1989 C C . TRP B 1 41 ? 9.133 -3.846 21.625 1 95.56 41 TRP B C 1
ATOM 1991 O O . TRP B 1 41 ? 8.492 -4.742 21.062 1 95.56 41 TRP B O 1
ATOM 2001 N N . LEU B 1 42 ? 10.336 -3.998 22.047 1 94.94 42 LEU B N 1
ATOM 2002 C CA . LEU B 1 42 ? 11.039 -5.266 21.875 1 94.94 42 LEU B CA 1
ATOM 2003 C C . LEU B 1 42 ? 10.281 -6.402 22.547 1 94.94 42 LEU B C 1
ATOM 2005 O O . LEU B 1 42 ? 10.305 -7.539 22.078 1 94.94 42 LEU B O 1
ATOM 2009 N N . LYS B 1 43 ? 9.57 -6.09 23.641 1 95.81 43 LYS B N 1
ATOM 2010 C CA . LYS B 1 43 ? 8.836 -7.09 24.406 1 95.81 43 LYS B CA 1
ATOM 2011 C C . LYS B 1 43 ? 7.633 -7.609 23.625 1 95.81 43 LYS B C 1
ATOM 2013 O O . LYS B 1 43 ? 7.234 -8.766 23.781 1 95.81 43 LYS B O 1
ATOM 2018 N N . ILE B 1 44 ? 7.102 -6.75 22.734 1 96.81 44 ILE B N 1
ATOM 2019 C CA . ILE B 1 44 ? 5.848 -7.168 22.125 1 96.81 44 ILE B CA 1
ATOM 2020 C C . ILE B 1 44 ? 6.062 -7.441 20.641 1 96.81 44 ILE B C 1
ATOM 2022 O O . ILE B 1 44 ? 5.199 -8.016 19.969 1 96.81 44 ILE B O 1
ATOM 2026 N N . LYS B 1 45 ? 7.172 -7.105 20.109 1 96.5 45 LYS B N 1
ATOM 2027 C CA . LYS B 1 45 ? 7.434 -7.16 18.672 1 96.5 45 LYS B CA 1
ATOM 2028 C C . LYS B 1 45 ? 7.094 -8.539 18.109 1 96.5 45 LYS B C 1
ATOM 2030 O O . LYS B 1 45 ? 6.379 -8.648 17.109 1 96.5 45 LYS B O 1
ATOM 2035 N N . ASP B 1 46 ? 7.508 -9.586 18.734 1 94.62 46 ASP B N 1
ATOM 2036 C CA . ASP B 1 46 ? 7.363 -10.945 18.234 1 94.62 46 ASP B CA 1
ATOM 2037 C C . ASP B 1 46 ? 5.914 -11.414 18.328 1 94.62 46 ASP B C 1
ATOM 2039 O O . ASP B 1 46 ? 5.539 -12.414 17.719 1 94.62 46 ASP B O 1
ATOM 2043 N N . SER B 1 47 ? 5.148 -10.703 19.078 1 95.62 47 SER B N 1
ATOM 2044 C CA . SER B 1 47 ? 3.748 -11.094 19.219 1 95.62 47 SER B CA 1
ATOM 2045 C C . SER B 1 47 ? 2.875 -10.391 18.188 1 95.62 47 SER B C 1
ATOM 2047 O O . SER B 1 47 ? 1.708 -10.742 18.016 1 95.62 47 SER B O 1
ATOM 2049 N N . THR B 1 48 ? 3.426 -9.383 17.516 1 97.56 48 THR B N 1
ATOM 2050 C CA . THR B 1 48 ? 2.664 -8.727 16.453 1 97.56 48 THR B CA 1
ATOM 2051 C C . THR B 1 48 ? 2.629 -9.602 15.203 1 97.56 48 THR B C 1
ATOM 2053 O O . THR B 1 48 ? 3.533 -10.406 14.977 1 97.56 48 THR B O 1
ATOM 2056 N N . PRO B 1 49 ? 1.656 -9.438 14.383 1 97.81 49 PRO B N 1
ATOM 2057 C CA . PRO B 1 49 ? 1.496 -10.344 13.242 1 97.81 49 PRO B CA 1
ATOM 2058 C C . PRO B 1 49 ? 2.68 -10.297 12.281 1 97.81 49 PRO B C 1
ATOM 2060 O O . PRO B 1 49 ? 3.082 -11.32 11.734 1 97.81 49 PRO B O 1
ATOM 2063 N N . PHE B 1 50 ? 3.23 -9.078 12.039 1 98.12 50 PHE B N 1
ATOM 2064 C CA . PHE B 1 50 ? 4.262 -8.938 11.016 1 98.12 50 PHE B CA 1
ATOM 2065 C C . PHE B 1 50 ? 5.555 -8.414 11.617 1 98.12 50 PHE B C 1
ATOM 2067 O O . PHE B 1 50 ? 6.461 -8 10.891 1 98.12 50 PHE B O 1
ATOM 2074 N N . GLY B 1 51 ? 5.613 -8.359 13.008 1 97.06 51 GLY B N 1
ATOM 2075 C CA . GLY B 1 51 ? 6.789 -7.809 13.664 1 97.06 51 GLY B CA 1
ATOM 2076 C C . GLY B 1 51 ? 6.883 -6.301 13.547 1 97.06 51 GLY B C 1
ATOM 2077 O O . GLY B 1 51 ? 7.977 -5.734 13.578 1 97.06 51 GLY B O 1
ATOM 2078 N N . GLN B 1 52 ? 5.762 -5.676 13.297 1 96.75 52 GLN B N 1
ATOM 2079 C CA . GLN B 1 52 ? 5.691 -4.238 13.055 1 96.75 52 GLN B CA 1
ATOM 2080 C C . GLN B 1 52 ? 4.5 -3.617 13.789 1 96.75 52 GLN B C 1
ATOM 2082 O O . GLN B 1 52 ? 3.596 -4.328 14.227 1 96.75 52 GLN B O 1
ATOM 2087 N N . THR B 1 53 ? 4.496 -2.381 13.992 1 97.62 53 THR B N 1
ATOM 2088 C CA . THR B 1 53 ? 3.361 -1.55 14.375 1 97.62 53 THR B CA 1
ATOM 2089 C C . THR B 1 53 ? 3.107 -0.463 13.336 1 97.62 53 THR B C 1
ATOM 2091 O O . THR B 1 53 ? 4.004 -0.113 12.562 1 97.62 53 THR B O 1
ATOM 2094 N N . PRO B 1 54 ? 1.909 -0.013 13.234 1 98.44 54 PRO B N 1
ATOM 2095 C CA . PRO B 1 54 ? 0.755 -0.154 14.125 1 98.44 54 PRO B CA 1
ATOM 2096 C C . PRO B 1 54 ? 0.043 -1.495 13.961 1 98.44 54 PRO B C 1
ATOM 2098 O O . PRO B 1 54 ? 0.146 -2.127 12.906 1 98.44 54 PRO B O 1
ATOM 2101 N N . VAL B 1 55 ? -0.573 -1.93 14.977 1 98.88 55 VAL B N 1
ATOM 2102 C CA . VAL B 1 55 ? -1.506 -3.051 14.992 1 98.88 55 VAL B CA 1
ATOM 2103 C C . VAL B 1 55 ? -2.803 -2.635 15.68 1 98.88 55 VAL B C 1
ATOM 2105 O O . VAL B 1 55 ? -2.777 -2.059 16.766 1 98.88 55 VAL B O 1
ATOM 2108 N N . LEU B 1 56 ? -3.904 -2.854 15.031 1 98.94 56 LEU B N 1
ATOM 2109 C CA . LEU B 1 56 ? -5.223 -2.662 15.625 1 98.94 56 LEU B CA 1
ATOM 2110 C C . LEU B 1 56 ? -5.789 -3.984 16.125 1 98.94 56 LEU B C 1
ATOM 2112 O O . LEU B 1 56 ? -5.805 -4.98 15.406 1 98.94 56 LEU B O 1
ATOM 2116 N N . TYR B 1 57 ? -6.188 -3.998 17.344 1 98.75 57 TYR B N 1
ATOM 2117 C CA . TYR B 1 57 ? -6.922 -5.137 17.891 1 98.75 57 TYR B CA 1
ATOM 2118 C C . TYR B 1 57 ? -8.406 -4.824 17.984 1 98.75 57 TYR B C 1
ATOM 2120 O O . TYR B 1 57 ? -8.797 -3.83 18.609 1 98.75 57 TYR B O 1
ATOM 2128 N N . VAL B 1 58 ? -9.227 -5.582 17.344 1 98.69 58 VAL B N 1
ATOM 2129 C CA . VAL B 1 58 ? -10.68 -5.512 17.422 1 98.69 58 VAL B CA 1
ATOM 2130 C C . VAL B 1 58 ? -11.211 -6.73 18.172 1 98.69 58 VAL B C 1
ATOM 2132 O O . VAL B 1 58 ? -11.133 -7.855 17.688 1 98.69 58 VAL B O 1
ATOM 2135 N N . ASP B 1 59 ? -11.758 -6.535 19.375 1 98.31 59 ASP B N 1
ATOM 2136 C CA . ASP B 1 59 ? -12.164 -7.625 20.266 1 98.31 59 ASP B CA 1
ATOM 2137 C C . ASP B 1 59 ? -11.047 -8.656 20.406 1 98.31 59 ASP B C 1
ATOM 2139 O O . ASP B 1 59 ? -11.289 -9.859 20.312 1 98.31 59 ASP B O 1
ATOM 2143 N N . GLY B 1 60 ? -9.875 -8.094 20.438 1 97.75 60 GLY B N 1
ATOM 2144 C CA . GLY B 1 60 ? -8.719 -8.93 20.719 1 97.75 60 GLY B CA 1
ATOM 2145 C C . GLY B 1 60 ? -8.078 -9.508 19.469 1 97.75 60 GLY B C 1
ATOM 2146 O O . GLY B 1 60 ? -6.988 -10.086 19.547 1 97.75 60 GLY B O 1
ATOM 2147 N N . GLN B 1 61 ? -8.711 -9.391 18.328 1 97.62 61 GLN B N 1
ATOM 2148 C CA . GLN B 1 61 ? -8.156 -9.914 17.078 1 97.62 61 GLN B CA 1
ATOM 2149 C C . GLN B 1 61 ? -7.336 -8.852 16.344 1 97.62 61 GLN B C 1
ATOM 2151 O O . GLN B 1 61 ? -7.801 -7.723 16.172 1 97.62 61 GLN B O 1
ATOM 2156 N N . ALA B 1 62 ? -6.176 -9.164 15.891 1 98.62 62 ALA B N 1
ATOM 2157 C CA . ALA B 1 62 ? -5.199 -8.211 15.375 1 98.62 62 ALA B CA 1
ATOM 2158 C C . ALA B 1 62 ? -5.441 -7.93 13.891 1 98.62 62 ALA B C 1
ATOM 2160 O O . ALA B 1 62 ? -5.789 -8.836 13.125 1 98.62 62 ALA B O 1
ATOM 2161 N N . ILE B 1 63 ? -5.227 -6.738 13.5 1 98.75 63 ILE B N 1
ATOM 2162 C CA . ILE B 1 63 ? -5.102 -6.27 12.125 1 98.75 63 ILE B CA 1
ATOM 2163 C C . ILE B 1 63 ? -3.814 -5.469 11.969 1 98.75 63 ILE B C 1
ATOM 2165 O O . ILE B 1 63 ? -3.656 -4.406 12.578 1 98.75 63 ILE B O 1
ATOM 2169 N N . PRO B 1 64 ? -2.926 -5.949 11.164 1 98.69 64 PRO B N 1
ATOM 2170 C CA . PRO B 1 64 ? -1.679 -5.211 10.938 1 98.69 64 PRO B CA 1
ATOM 2171 C C . PRO B 1 64 ? -1.753 -4.277 9.734 1 98.69 64 PRO B C 1
ATOM 2173 O O . PRO B 1 64 ? -2.762 -4.258 9.023 1 98.69 64 PRO B O 1
ATOM 2176 N N . GLN B 1 65 ? -0.671 -3.574 9.516 1 98.69 65 GLN B N 1
ATOM 2177 C CA . GLN B 1 65 ? -0.469 -2.672 8.391 1 98.69 65 GLN B CA 1
ATOM 2178 C C . GLN B 1 65 ? -1.347 -1.43 8.516 1 98.69 65 GLN B C 1
ATOM 2180 O O . GLN B 1 65 ? -2.576 -1.528 8.508 1 98.69 65 GLN B O 1
ATOM 2185 N N . SER B 1 66 ? -0.709 -0.273 8.531 1 98.69 66 SER B N 1
ATOM 2186 C CA . SER B 1 66 ? -1.373 0.996 8.805 1 98.69 66 SER B CA 1
ATOM 2187 C C . SER B 1 66 ? -2.479 1.275 7.793 1 98.69 66 SER B C 1
ATOM 2189 O O . SER B 1 66 ? -3.6 1.619 8.172 1 98.69 66 SER B O 1
ATOM 2191 N N . ALA B 1 67 ? -2.188 1.064 6.496 1 98.75 67 ALA B N 1
ATOM 2192 C CA . ALA B 1 67 ? -3.188 1.377 5.48 1 98.75 67 ALA B CA 1
ATOM 2193 C C . ALA B 1 67 ? -4.391 0.443 5.586 1 98.75 67 ALA B C 1
ATOM 2195 O O . ALA B 1 67 ? -5.531 0.864 5.383 1 98.75 67 ALA B O 1
ATOM 2196 N N . ALA B 1 68 ? -4.129 -0.85 5.863 1 98.88 68 ALA B N 1
ATOM 2197 C CA . ALA B 1 68 ? -5.211 -1.812 6.051 1 98.88 68 ALA B CA 1
ATOM 2198 C C . ALA B 1 68 ? -6.07 -1.444 7.258 1 98.88 68 ALA B C 1
ATOM 2200 O O . ALA B 1 68 ? -7.301 -1.516 7.199 1 98.88 68 ALA B O 1
ATOM 2201 N N . ILE B 1 69 ? -5.41 -1.053 8.336 1 98.94 69 ILE B N 1
ATOM 2202 C CA . ILE B 1 69 ? -6.102 -0.605 9.539 1 98.94 69 ILE B CA 1
ATOM 2203 C C . ILE B 1 69 ? -6.992 0.59 9.211 1 98.94 69 ILE B C 1
ATOM 2205 O O . ILE B 1 69 ? -8.18 0.598 9.547 1 98.94 69 ILE B O 1
ATOM 2209 N N . ASN B 1 70 ? -6.375 1.585 8.555 1 98.94 70 ASN B N 1
ATOM 2210 C CA . ASN B 1 70 ? -7.113 2.801 8.227 1 98.94 70 ASN B CA 1
ATOM 2211 C C . ASN B 1 70 ? -8.312 2.506 7.328 1 98.94 70 ASN B C 1
ATOM 2213 O O . ASN B 1 70 ? -9.398 3.053 7.535 1 98.94 70 ASN B O 1
ATOM 2217 N N . ARG B 1 71 ? -8.109 1.672 6.352 1 98.69 71 ARG B N 1
ATOM 2218 C CA . ARG B 1 71 ? -9.188 1.31 5.441 1 98.69 71 ARG B CA 1
ATOM 2219 C C . ARG B 1 71 ? -10.312 0.595 6.184 1 98.69 71 ARG B C 1
ATOM 2221 O O . ARG B 1 71 ? -11.492 0.853 5.934 1 98.69 71 ARG B O 1
ATOM 2228 N N . TYR B 1 72 ? -9.969 -0.325 7.059 1 98.88 72 TYR B N 1
ATOM 2229 C CA . TYR B 1 72 ? -10.938 -1.05 7.875 1 98.88 72 TYR B CA 1
ATOM 2230 C C . TYR B 1 72 ? -11.773 -0.088 8.711 1 98.88 72 TYR B C 1
ATOM 2232 O O . TYR B 1 72 ? -13.008 -0.142 8.672 1 98.88 72 TYR B O 1
ATOM 2240 N N . LEU B 1 73 ? -11.156 0.813 9.406 1 98.94 73 LEU B N 1
ATOM 2241 C CA . LEU B 1 73 ? -11.844 1.779 10.258 1 98.94 73 LEU B CA 1
ATOM 2242 C C . LEU B 1 73 ? -12.68 2.744 9.422 1 98.94 73 LEU B C 1
ATOM 2244 O O . LEU B 1 73 ? -13.797 3.094 9.805 1 98.94 73 LEU B O 1
ATOM 2248 N N . ALA B 1 74 ? -12.062 3.191 8.312 1 98.88 74 ALA B N 1
ATOM 2249 C CA . ALA B 1 74 ? -12.75 4.156 7.461 1 98.88 74 ALA B CA 1
ATOM 2250 C C . ALA B 1 74 ? -14.07 3.59 6.938 1 98.88 74 ALA B C 1
ATOM 2252 O O . ALA B 1 74 ? -15.07 4.305 6.859 1 98.88 74 ALA B O 1
ATOM 2253 N N . LYS B 1 75 ? -14.039 2.328 6.523 1 98.5 75 LYS B N 1
ATOM 2254 C CA . LYS B 1 75 ? -15.266 1.683 6.07 1 98.5 75 LYS B CA 1
ATOM 2255 C C . LYS B 1 75 ? -16.281 1.579 7.203 1 98.5 75 LYS B C 1
ATOM 2257 O O . LYS B 1 75 ? -17.469 1.879 7.012 1 98.5 75 LYS B O 1
ATOM 2262 N N . LYS B 1 76 ? -15.805 1.177 8.32 1 98.25 76 LYS B N 1
ATOM 2263 C CA . LYS B 1 76 ? -16.672 0.989 9.477 1 98.25 76 LYS B CA 1
ATOM 2264 C C . LYS B 1 76 ? -17.297 2.311 9.914 1 98.25 76 LYS B C 1
ATOM 2266 O O . LYS B 1 76 ? -18.453 2.344 10.352 1 98.25 76 LYS B O 1
ATOM 2271 N N . PHE B 1 77 ? -16.547 3.369 9.812 1 98.5 77 PHE B N 1
ATOM 2272 C CA . PHE B 1 77 ? -16.969 4.637 10.406 1 98.5 77 PHE B CA 1
ATOM 2273 C C . PHE B 1 77 ? -17.531 5.574 9.336 1 98.5 77 PHE B C 1
ATOM 2275 O O . PHE B 1 77 ? -17.969 6.68 9.648 1 98.5 77 PHE B O 1
ATOM 2282 N N . GLY B 1 78 ? -17.484 5.156 8.055 1 98.06 78 GLY B N 1
ATOM 2283 C CA . GLY B 1 78 ? -18.125 5.922 7 1 98.06 78 GLY B CA 1
ATOM 2284 C C . GLY B 1 78 ? -17.219 6.957 6.375 1 98.06 78 GLY B C 1
ATOM 2285 O O . GLY B 1 78 ? -17.672 8.008 5.914 1 98.06 78 GLY B O 1
ATOM 2286 N N . TYR B 1 79 ? -15.906 6.68 6.312 1 98.75 79 TYR B N 1
ATOM 2287 C CA . TYR B 1 79 ? -14.945 7.645 5.785 1 98.75 79 TYR B CA 1
ATOM 2288 C C . TYR B 1 79 ? -14.117 7.035 4.664 1 98.75 79 TYR B C 1
ATOM 2290 O O . TYR B 1 79 ? -13.008 7.492 4.379 1 98.75 79 TYR B O 1
ATOM 2298 N N . ALA B 1 80 ? -14.594 5.934 4.02 1 98.62 80 ALA B N 1
ATOM 2299 C CA . ALA B 1 80 ? -13.828 5.25 2.979 1 98.62 80 ALA B CA 1
ATOM 2300 C C . ALA B 1 80 ? -14.172 5.793 1.596 1 98.62 80 ALA B C 1
ATOM 2302 O O . ALA B 1 80 ? -13.453 5.555 0.628 1 98.62 80 ALA B O 1
ATOM 2303 N N . GLY B 1 81 ? -15.219 6.613 1.462 1 98.44 81 GLY B N 1
ATOM 2304 C CA . GLY B 1 81 ? -15.82 6.977 0.189 1 98.44 81 GLY B CA 1
ATOM 2305 C C . GLY B 1 81 ? -17.203 6.387 -0.008 1 98.44 81 GLY B C 1
ATOM 2306 O O . GLY B 1 81 ? -17.484 5.285 0.468 1 98.44 81 GLY B O 1
ATOM 2307 N N . LYS B 1 82 ? -18.047 6.988 -0.778 1 97.75 82 LYS B N 1
ATOM 2308 C CA . LYS B 1 82 ? -19.453 6.652 -0.857 1 97.75 82 LYS B CA 1
ATOM 2309 C C . LYS B 1 82 ? -19.719 5.586 -1.919 1 97.75 82 LYS B C 1
ATOM 2311 O O . LYS B 1 82 ? -20.703 4.863 -1.854 1 97.75 82 LYS B O 1
ATOM 2316 N N . THR B 1 83 ? -18.906 5.551 -2.914 1 97.94 83 THR B N 1
ATOM 2317 C CA . THR B 1 83 ? -19.031 4.578 -3.99 1 97.94 83 THR B CA 1
ATOM 2318 C C . THR B 1 83 ? -17.797 3.688 -4.07 1 97.94 83 THR B C 1
ATOM 2320 O O . THR B 1 83 ? -16.781 3.984 -3.451 1 97.94 83 THR B O 1
ATOM 2323 N N . ALA B 1 84 ? -17.906 2.59 -4.785 1 97.75 84 ALA B N 1
ATOM 2324 C CA . ALA B 1 84 ? -16.781 1.692 -4.992 1 97.75 84 ALA B CA 1
ATOM 2325 C C . ALA B 1 84 ? -15.609 2.424 -5.645 1 97.75 84 ALA B C 1
ATOM 2327 O O . ALA B 1 84 ? -14.445 2.188 -5.301 1 97.75 84 ALA B O 1
ATOM 2328 N N . GLU B 1 85 ? -15.938 3.312 -6.559 1 98.06 85 GLU B N 1
ATOM 2329 C CA . GLU B 1 85 ? -14.906 4.074 -7.266 1 98.06 85 GLU B CA 1
ATOM 2330 C C . GLU B 1 85 ? -14.227 5.07 -6.336 1 98.06 85 GLU B C 1
ATOM 2332 O O . GLU B 1 85 ? -13 5.234 -6.379 1 98.06 85 GLU B O 1
ATOM 2337 N N . GLU B 1 86 ? -15.031 5.734 -5.516 1 98.62 86 GLU B N 1
ATOM 2338 C CA . GLU B 1 86 ? -14.453 6.652 -4.539 1 98.62 86 GLU B CA 1
ATOM 2339 C C . GLU B 1 86 ? -13.531 5.918 -3.568 1 98.62 86 GLU B C 1
ATOM 2341 O O . GLU B 1 86 ? -12.453 6.41 -3.24 1 98.62 86 GLU B O 1
ATOM 2346 N N . GLN B 1 87 ? -13.961 4.766 -3.141 1 98.81 87 GLN B N 1
ATOM 2347 C CA . GLN B 1 87 ? -13.141 3.971 -2.23 1 98.81 87 GLN B CA 1
ATOM 2348 C C . GLN B 1 87 ? -11.844 3.531 -2.895 1 98.81 87 GLN B C 1
ATOM 2350 O O . GLN B 1 87 ? -10.781 3.557 -2.27 1 98.81 87 GLN B O 1
ATOM 2355 N N . ALA B 1 88 ? -11.891 3.17 -4.145 1 98.88 88 ALA B N 1
ATOM 2356 C CA . ALA B 1 88 ? -10.695 2.779 -4.887 1 98.88 88 ALA B CA 1
ATOM 2357 C C . ALA B 1 88 ? -9.719 3.945 -5 1 98.88 88 ALA B C 1
ATOM 2359 O O . ALA B 1 88 ? -8.508 3.76 -4.883 1 98.88 88 ALA B O 1
ATOM 2360 N N . TRP B 1 89 ? -10.227 5.105 -5.215 1 98.88 89 TRP B N 1
ATOM 2361 C CA . TRP B 1 89 ? -9.367 6.277 -5.352 1 98.88 89 TRP B CA 1
ATOM 2362 C C . TRP B 1 89 ? -8.758 6.664 -4.008 1 98.88 89 TRP B C 1
ATOM 2364 O O . TRP B 1 89 ? -7.594 7.059 -3.938 1 98.88 89 TRP B O 1
ATOM 2374 N N . ALA B 1 90 ? -9.555 6.57 -2.938 1 98.94 90 ALA B N 1
ATOM 2375 C CA . ALA B 1 90 ? -8.961 6.793 -1.62 1 98.94 90 ALA B CA 1
ATOM 2376 C C . ALA B 1 90 ? -7.809 5.824 -1.364 1 98.94 90 ALA B C 1
ATOM 2378 O O . ALA B 1 90 ? -6.734 6.234 -0.918 1 98.94 90 ALA B O 1
ATOM 2379 N N . ASP B 1 91 ? -8.039 4.574 -1.711 1 98.88 91 ASP B N 1
ATOM 2380 C CA . ASP B 1 91 ? -6.996 3.559 -1.597 1 98.88 91 ASP B CA 1
ATOM 2381 C C . ASP B 1 91 ? -5.77 3.934 -2.428 1 98.88 91 ASP B C 1
ATOM 2383 O O . ASP B 1 91 ? -4.637 3.826 -1.957 1 98.88 91 ASP B O 1
ATOM 2387 N N . ALA B 1 92 ? -6 4.344 -3.633 1 98.88 92 ALA B N 1
ATOM 2388 C CA . ALA B 1 92 ? -4.918 4.645 -4.566 1 98.88 92 ALA B CA 1
ATOM 2389 C C . ALA B 1 92 ? -4.055 5.797 -4.051 1 98.88 92 ALA B C 1
ATOM 2391 O O . ALA B 1 92 ? -2.828 5.766 -4.18 1 98.88 92 ALA B O 1
ATOM 2392 N N . ILE B 1 93 ? -4.664 6.773 -3.492 1 98.94 93 ILE B N 1
ATOM 2393 C CA . ILE B 1 93 ? -3.949 7.941 -2.982 1 98.94 93 ILE B CA 1
ATOM 2394 C C . ILE B 1 93 ? -3.09 7.535 -1.788 1 98.94 93 ILE B C 1
ATOM 2396 O O . ILE B 1 93 ? -1.931 7.945 -1.684 1 98.94 93 ILE B O 1
ATOM 2400 N N . VAL B 1 94 ? -3.621 6.699 -0.916 1 98.75 94 VAL B N 1
ATOM 2401 C CA . VAL B 1 94 ? -2.869 6.242 0.247 1 98.75 94 VAL B CA 1
ATOM 2402 C C . VAL B 1 94 ? -1.738 5.32 -0.2 1 98.75 94 VAL B C 1
ATOM 2404 O O . VAL B 1 94 ? -0.639 5.355 0.358 1 98.75 94 VAL B O 1
ATOM 2407 N N . ASP B 1 95 ? -2.035 4.477 -1.192 1 98.5 95 ASP B N 1
ATOM 2408 C CA . ASP B 1 95 ? -0.985 3.641 -1.767 1 98.5 95 ASP B CA 1
ATOM 2409 C C . ASP B 1 95 ? 0.125 4.496 -2.375 1 98.5 95 ASP B C 1
ATOM 2411 O O . ASP B 1 95 ? 1.304 4.141 -2.291 1 98.5 95 ASP B O 1
ATOM 2415 N N . GLN B 1 96 ? -0.236 5.57 -2.992 1 98.5 96 GLN B N 1
ATOM 2416 C CA . GLN B 1 96 ? 0.759 6.465 -3.576 1 98.5 96 GLN B CA 1
ATOM 2417 C C . GLN B 1 96 ? 1.613 7.121 -2.496 1 98.5 96 GLN B C 1
ATOM 2419 O O . GLN B 1 96 ? 2.809 7.348 -2.695 1 98.5 96 GLN B O 1
ATOM 2424 N N . PHE B 1 97 ? 1.023 7.461 -1.432 1 98.25 97 PHE B N 1
ATOM 2425 C CA . PHE B 1 97 ? 1.804 7.93 -0.293 1 98.25 97 PHE B CA 1
ATOM 2426 C C . PHE B 1 97 ? 2.855 6.902 0.105 1 98.25 97 PHE B C 1
ATOM 2428 O O . PHE B 1 97 ? 4.008 7.258 0.371 1 98.25 97 PHE B O 1
ATOM 2435 N N . LYS B 1 98 ? 2.457 5.66 0.182 1 97.44 98 LYS B N 1
ATOM 2436 C CA . LYS B 1 98 ? 3.396 4.598 0.535 1 97.44 98 LYS B CA 1
ATOM 2437 C C . LYS B 1 98 ? 4.555 4.535 -0.458 1 97.44 98 LYS B C 1
ATOM 2439 O O . LYS B 1 98 ? 5.703 4.324 -0.068 1 97.44 98 LYS B O 1
ATOM 2444 N N . ASP B 1 99 ? 4.238 4.668 -1.726 1 97.44 99 ASP B N 1
ATOM 2445 C CA . ASP B 1 99 ? 5.293 4.73 -2.73 1 97.44 99 ASP B CA 1
ATOM 2446 C C . ASP B 1 99 ? 6.266 5.871 -2.436 1 97.44 99 ASP B C 1
ATOM 2448 O O . ASP B 1 99 ? 7.484 5.676 -2.443 1 97.44 99 ASP B O 1
ATOM 2452 N N . PHE B 1 100 ? 5.766 7.047 -2.188 1 98.38 100 PHE B N 1
ATOM 2453 C CA . PHE B 1 100 ? 6.574 8.219 -1.872 1 98.38 100 PHE B CA 1
ATOM 2454 C C . PHE B 1 100 ? 7.434 7.969 -0.637 1 98.38 100 PHE B C 1
ATOM 2456 O O . PHE B 1 100 ? 8.617 8.305 -0.621 1 98.38 100 PHE B O 1
ATOM 2463 N N . PHE B 1 101 ? 6.793 7.371 0.377 1 97.06 101 PHE B N 1
ATOM 2464 C CA . PHE B 1 101 ? 7.504 7.074 1.613 1 97.06 101 PHE B CA 1
ATOM 2465 C C . PHE B 1 101 ? 8.734 6.215 1.338 1 97.06 101 PHE B C 1
ATOM 2467 O O . PHE B 1 101 ? 9.836 6.543 1.774 1 97.06 101 PHE B O 1
ATOM 2474 N N . TYR B 1 102 ? 8.586 5.203 0.575 1 96.25 102 TYR B N 1
ATOM 2475 C CA . TYR B 1 102 ? 9.664 4.238 0.385 1 96.25 102 TYR B CA 1
ATOM 2476 C C . TYR B 1 102 ? 10.703 4.77 -0.595 1 96.25 102 TYR B C 1
ATOM 2478 O O . TYR B 1 102 ? 11.898 4.5 -0.447 1 96.25 102 TYR B O 1
ATOM 2486 N N . VAL B 1 103 ? 10.258 5.543 -1.578 1 95.5 103 VAL B N 1
ATOM 2487 C CA . VAL B 1 103 ? 11.156 5.945 -2.654 1 95.5 103 VAL B CA 1
ATOM 2488 C C . VAL B 1 103 ? 11.938 7.188 -2.232 1 95.5 103 VAL B C 1
ATOM 2490 O O . VAL B 1 103 ? 13.102 7.355 -2.611 1 95.5 103 VAL B O 1
ATOM 2493 N N . ALA B 1 104 ? 11.289 8.047 -1.429 1 97 104 ALA B N 1
ATOM 2494 C CA . ALA B 1 104 ? 11.891 9.352 -1.189 1 97 104 ALA B CA 1
ATOM 2495 C C . ALA B 1 104 ? 12.188 9.555 0.292 1 97 104 ALA B C 1
ATOM 2497 O O . ALA B 1 104 ? 13.336 9.82 0.669 1 97 104 ALA B O 1
ATOM 2498 N N . MET B 1 105 ? 11.227 9.281 1.151 1 96.56 105 MET B N 1
ATOM 2499 C CA . MET B 1 105 ? 11.375 9.609 2.566 1 96.56 105 MET B CA 1
ATOM 2500 C C . MET B 1 105 ? 12.336 8.633 3.25 1 96.56 105 MET B C 1
ATOM 2502 O O . MET B 1 105 ? 13.242 9.047 3.969 1 96.56 105 MET B O 1
ATOM 2506 N N . ARG B 1 106 ? 12.164 7.371 3.01 1 94.12 106 ARG B N 1
ATOM 2507 C CA . ARG B 1 106 ? 12.906 6.332 3.715 1 94.12 106 ARG B CA 1
ATOM 2508 C C . ARG B 1 106 ? 14.398 6.43 3.414 1 94.12 106 ARG B C 1
ATOM 2510 O O . ARG B 1 106 ? 15.227 6.359 4.324 1 94.12 106 ARG B O 1
ATOM 2517 N N . PRO B 1 107 ? 14.797 6.594 2.16 1 94.56 107 PRO B N 1
ATOM 2518 C CA . PRO B 1 107 ? 16.234 6.738 1.901 1 94.56 107 PRO B CA 1
ATOM 2519 C C . PRO B 1 107 ? 16.859 7.883 2.693 1 94.56 107 PRO B C 1
ATOM 2521 O O . PRO B 1 107 ? 17.984 7.754 3.186 1 94.56 107 PRO B O 1
ATOM 2524 N N . LEU B 1 108 ? 16.172 8.984 2.795 1 96.25 108 LEU B N 1
ATOM 2525 C CA . LEU B 1 108 ? 16.672 10.141 3.541 1 96.25 108 LEU B CA 1
ATOM 2526 C C . LEU B 1 108 ? 16.766 9.82 5.031 1 96.25 108 LEU B C 1
ATOM 2528 O O . LEU B 1 108 ? 17.781 10.109 5.668 1 96.25 108 LEU B O 1
ATOM 2532 N N . ILE B 1 109 ? 15.727 9.172 5.547 1 93.19 109 ILE B N 1
ATOM 2533 C CA . ILE B 1 109 ? 15.688 8.812 6.961 1 93.19 109 ILE B CA 1
ATOM 2534 C C . ILE B 1 109 ? 16.812 7.828 7.277 1 93.19 109 ILE B C 1
ATOM 2536 O O . ILE B 1 109 ? 17.5 7.977 8.289 1 93.19 109 ILE B O 1
ATOM 2540 N N . VAL B 1 110 ? 17.031 6.863 6.434 1 91.06 110 VAL B N 1
ATOM 2541 C CA . VAL B 1 110 ? 18.062 5.848 6.629 1 91.06 110 VAL B CA 1
ATOM 2542 C C . VAL B 1 110 ? 19.438 6.504 6.609 1 91.06 110 VAL B C 1
ATOM 2544 O O . VAL B 1 110 ? 20.312 6.156 7.41 1 91.06 110 VAL B O 1
ATOM 2547 N N . ALA B 1 111 ? 19.641 7.414 5.719 1 94.12 111 ALA B N 1
ATOM 2548 C CA . ALA B 1 111 ? 20.906 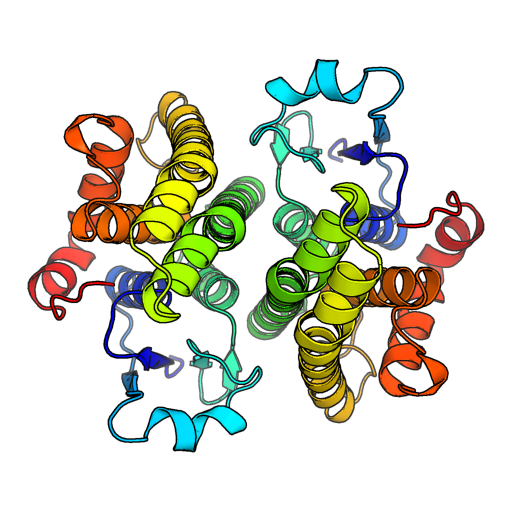8.117 5.629 1 94.12 111 ALA B CA 1
ATOM 2549 C C . ALA B 1 111 ? 21.188 8.914 6.898 1 94.12 111 ALA B C 1
ATOM 2551 O O . ALA B 1 111 ? 22.297 8.883 7.43 1 94.12 111 ALA B O 1
ATOM 2552 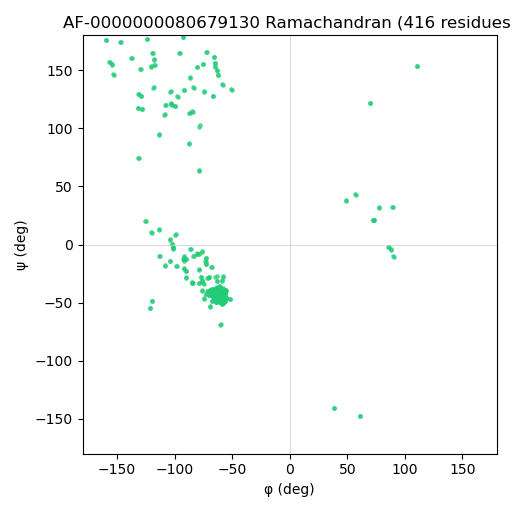N N . ILE B 1 112 ? 20.203 9.602 7.363 1 93.44 112 ILE B N 1
ATOM 2553 C CA . ILE B 1 112 ? 20.344 10.445 8.547 1 93.44 112 ILE B CA 1
ATOM 2554 C C . ILE B 1 112 ? 20.594 9.57 9.773 1 93.44 112 ILE B C 1
ATOM 2556 O O . ILE B 1 112 ? 21.547 9.789 10.516 1 93.44 112 ILE B O 1
ATOM 2560 N N . ARG B 1 113 ? 19.891 8.539 9.906 1 91.31 113 ARG B N 1
ATOM 2561 C CA . ARG B 1 113 ? 20 7.676 11.078 1 91.31 113 ARG B CA 1
ATOM 2562 C C . ARG B 1 113 ? 21.25 6.816 11.016 1 91.31 113 ARG B C 1
ATOM 2564 O O . ARG B 1 113 ? 21.797 6.426 12.055 1 91.31 113 ARG B O 1
ATOM 2571 N N . GLY B 1 114 ? 21.625 6.5 9.82 1 91.5 114 GLY B N 1
ATOM 2572 C CA . GLY B 1 114 ? 22.812 5.68 9.641 1 91.5 114 GLY B CA 1
ATOM 2573 C C . GLY B 1 114 ? 24.109 6.449 9.836 1 91.5 114 GLY B C 1
ATOM 2574 O O . GLY B 1 114 ? 25.188 5.867 9.805 1 91.5 114 GLY B O 1
ATOM 2575 N N . GLY B 1 115 ? 23.984 7.664 10.008 1 93.94 115 GLY B N 1
ATOM 2576 C CA . GLY B 1 115 ? 25.156 8.484 10.281 1 93.94 115 GLY B CA 1
ATOM 2577 C C . GLY B 1 115 ? 25.984 8.781 9.039 1 93.94 115 GLY B C 1
ATOM 2578 O O . GLY B 1 115 ? 27.203 8.844 9.102 1 93.94 115 GLY B O 1
ATOM 2579 N N . GLU B 1 116 ? 25.312 8.867 7.973 1 94.44 116 GLU B N 1
ATOM 2580 C CA . GLU B 1 116 ? 26.016 9.258 6.754 1 94.44 116 GLU B CA 1
ATOM 2581 C C . GLU B 1 116 ? 26.531 10.688 6.844 1 94.44 116 GLU B C 1
ATOM 2583 O O . GLU B 1 116 ? 26.094 11.453 7.707 1 94.44 116 GLU B O 1
ATOM 2588 N N . SER B 1 117 ? 27.5 11.008 5.965 1 97.12 117 SER B N 1
ATOM 2589 C CA . SER B 1 117 ? 28.062 12.352 5.965 1 97.12 117 SER B CA 1
ATOM 2590 C C . SER B 1 117 ? 27.016 13.391 5.562 1 97.12 117 SER B C 1
ATOM 2592 O O . SER B 1 117 ? 26.047 13.062 4.883 1 97.12 117 SER B O 1
ATOM 2594 N N . GLU B 1 118 ? 27.234 14.547 5.965 1 97.19 118 GLU B N 1
ATOM 2595 C CA . GLU B 1 118 ? 26.344 15.641 5.586 1 97.19 118 GLU B CA 1
ATOM 2596 C C . GLU B 1 118 ? 26.25 15.766 4.07 1 97.19 118 GLU B C 1
ATOM 2598 O O . GLU B 1 118 ? 25.188 16.094 3.539 1 97.19 118 GLU B O 1
ATOM 2603 N N . GLU B 1 119 ? 27.359 15.586 3.469 1 97.56 119 GLU B N 1
ATOM 2604 C CA . GLU B 1 119 ? 27.391 15.656 2.012 1 97.56 119 GLU B CA 1
ATOM 2605 C C . GLU B 1 119 ? 26.516 14.578 1.385 1 97.56 119 GLU B C 1
ATOM 2607 O O . GLU B 1 119 ? 25.797 14.836 0.427 1 97.56 119 GLU B O 1
ATOM 2612 N N . ALA B 1 120 ? 26.641 13.383 1.866 1 96.44 120 ALA B N 1
ATOM 2613 C CA . ALA B 1 120 ? 25.844 12.266 1.368 1 96.44 120 ALA B CA 1
ATOM 2614 C C . ALA B 1 120 ? 24.359 12.5 1.607 1 96.44 120 ALA B C 1
ATOM 2616 O O . ALA B 1 120 ? 23.531 12.227 0.736 1 96.44 120 ALA B O 1
ATOM 2617 N N . ILE B 1 121 ? 24 13.023 2.771 1 97.44 121 ILE B N 1
ATOM 2618 C CA . ILE B 1 121 ? 22.625 13.328 3.129 1 97.44 121 ILE B CA 1
ATOM 2619 C C . ILE B 1 121 ? 22.078 14.422 2.207 1 97.44 121 ILE B C 1
ATOM 2621 O O . ILE B 1 121 ? 20.953 14.312 1.709 1 97.44 121 ILE B O 1
ATOM 2625 N N . ALA B 1 122 ? 22.844 15.438 2.02 1 97.5 122 ALA B N 1
ATOM 2626 C CA . ALA B 1 122 ? 22.438 16.516 1.132 1 97.5 122 ALA B CA 1
ATOM 2627 C C . ALA B 1 122 ? 22.203 16.016 -0.285 1 97.5 122 ALA B C 1
ATOM 2629 O O . ALA B 1 122 ? 21.281 16.469 -0.97 1 97.5 122 ALA B O 1
ATOM 2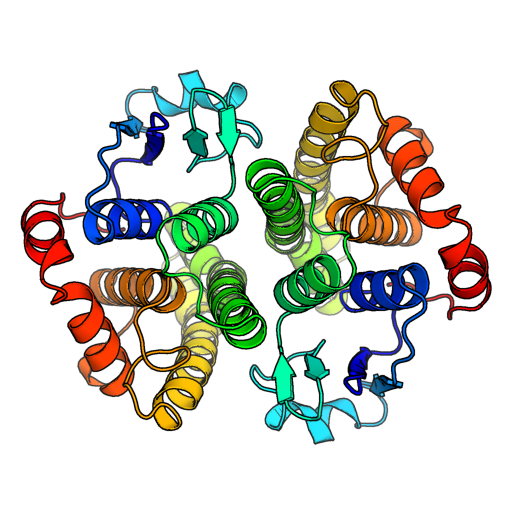630 N N . LYS B 1 123 ? 23.109 15.148 -0.704 1 97.62 123 LYS B N 1
ATOM 2631 C CA . LYS B 1 123 ? 22.969 14.57 -2.037 1 97.62 123 LYS B CA 1
ATOM 2632 C C . LYS B 1 123 ? 21.672 13.773 -2.158 1 97.62 123 LYS B C 1
ATOM 2634 O O . LYS B 1 123 ? 20.953 13.906 -3.146 1 97.62 123 LYS B O 1
ATOM 2639 N N . ILE B 1 124 ? 21.312 12.992 -1.179 1 97.56 124 ILE B N 1
ATOM 2640 C CA . ILE B 1 124 ? 20.094 12.188 -1.167 1 97.56 124 ILE B CA 1
ATOM 2641 C C . ILE B 1 124 ? 18.875 13.109 -1.118 1 97.56 124 ILE B C 1
ATOM 2643 O O . ILE B 1 124 ? 17.891 12.875 -1.818 1 97.56 124 ILE B O 1
ATOM 2647 N N . ARG B 1 125 ? 18.953 14.086 -0.277 1 97.88 125 ARG B N 1
ATOM 2648 C CA . ARG B 1 125 ? 17.859 15.055 -0.194 1 97.88 125 ARG B CA 1
ATOM 2649 C C . ARG B 1 125 ? 17.594 15.688 -1.554 1 97.88 125 ARG B C 1
ATOM 2651 O O . ARG B 1 125 ? 16.438 15.758 -1.987 1 97.88 125 ARG B O 1
ATOM 2658 N N . LYS B 1 126 ? 18.641 16.094 -2.256 1 97.75 126 LYS B N 1
ATOM 2659 C CA . LYS B 1 126 ? 18.531 16.828 -3.508 1 97.75 126 LYS B CA 1
ATOM 2660 C C . LYS B 1 126 ? 18.156 15.906 -4.664 1 97.75 126 LYS B C 1
ATOM 2662 O O . LYS B 1 126 ? 17.312 16.266 -5.496 1 97.75 126 LYS B O 1
ATOM 2667 N N . GLU B 1 127 ? 18.719 14.734 -4.656 1 97.69 127 GLU B N 1
ATOM 2668 C CA . GLU B 1 127 ? 18.625 13.906 -5.855 1 97.69 127 GLU B CA 1
ATOM 2669 C C . GLU B 1 127 ? 17.516 12.867 -5.727 1 97.69 127 GLU B C 1
ATOM 2671 O O . GLU B 1 127 ? 17.078 12.305 -6.723 1 97.69 127 GLU B O 1
ATOM 2676 N N . VAL B 1 128 ? 17.094 12.609 -4.516 1 97.06 128 VAL B N 1
ATOM 2677 C CA . VAL B 1 128 ? 16.125 11.531 -4.312 1 97.06 128 VAL B CA 1
ATOM 2678 C C . VAL B 1 128 ? 14.867 12.086 -3.658 1 97.06 128 VAL B C 1
ATOM 2680 O O . VAL B 1 128 ? 13.781 12.008 -4.234 1 97.06 128 VAL B O 1
ATOM 2683 N N . PHE B 1 129 ? 15.023 12.758 -2.514 1 98.38 129 PHE B N 1
ATOM 2684 C CA . PHE B 1 129 ? 13.867 13.172 -1.735 1 98.38 129 PHE B CA 1
ATOM 2685 C C . PHE B 1 129 ? 13.086 14.266 -2.461 1 98.38 129 PHE B C 1
ATOM 2687 O O . PHE B 1 129 ? 11.875 14.141 -2.662 1 98.38 129 PHE B O 1
ATOM 2694 N N . LEU B 1 130 ? 13.773 15.328 -2.846 1 98.06 130 LEU B N 1
ATOM 2695 C CA . LEU B 1 130 ? 13.086 16.5 -3.395 1 98.06 130 LEU B CA 1
ATOM 2696 C C . LEU B 1 130 ? 12.367 16.141 -4.691 1 98.06 130 LEU B C 1
ATOM 2698 O O . LEU B 1 130 ? 11.203 16.484 -4.875 1 98.06 130 LEU B O 1
ATOM 2702 N N . PRO B 1 131 ? 13 15.406 -5.629 1 98 131 PRO B N 1
ATOM 2703 C CA . PRO B 1 131 ? 12.258 14.992 -6.82 1 98 131 PRO B CA 1
ATOM 2704 C C . PRO B 1 131 ? 11.055 14.109 -6.492 1 98 131 PRO B C 1
ATOM 2706 O O . PRO B 1 131 ? 10 14.242 -7.105 1 98 131 PRO B O 1
ATOM 2709 N N . GLY B 1 132 ? 11.25 13.195 -5.543 1 98 132 GLY B N 1
ATOM 2710 C CA . GLY B 1 132 ? 10.141 12.352 -5.113 1 98 132 GLY B CA 1
ATOM 2711 C C . GLY B 1 132 ? 8.992 13.141 -4.512 1 98 132 GLY B C 1
ATOM 2712 O O . GLY B 1 132 ? 7.828 12.891 -4.828 1 98 132 GLY B O 1
ATOM 2713 N N . ARG B 1 133 ? 9.305 14.094 -3.668 1 98.31 133 ARG B N 1
ATOM 2714 C CA . ARG B 1 133 ? 8.297 14.945 -3.051 1 98.31 133 ARG B CA 1
ATOM 2715 C C . ARG B 1 133 ? 7.547 15.75 -4.105 1 98.31 133 ARG B C 1
ATOM 2717 O O . ARG B 1 133 ? 6.316 15.852 -4.055 1 98.31 133 ARG B O 1
ATOM 2724 N N . ASP B 1 134 ? 8.312 16.297 -5.051 1 97.94 134 ASP B N 1
ATOM 2725 C CA . ASP B 1 134 ? 7.699 17.141 -6.074 1 97.94 134 ASP B CA 1
ATOM 2726 C C . ASP B 1 134 ? 6.742 16.344 -6.953 1 97.94 134 ASP B C 1
ATOM 2728 O O . ASP B 1 134 ? 5.676 16.828 -7.328 1 97.94 134 ASP B O 1
ATOM 2732 N N . THR B 1 135 ? 7.141 15.125 -7.27 1 97.75 135 THR B N 1
ATOM 2733 C CA . THR B 1 135 ? 6.254 14.234 -8.016 1 97.75 135 THR B CA 1
ATOM 2734 C C . THR B 1 135 ? 4.992 13.938 -7.211 1 97.75 135 THR B C 1
ATOM 2736 O O . THR B 1 135 ? 3.881 14 -7.746 1 97.75 135 THR B O 1
ATOM 2739 N N . TYR B 1 136 ? 5.164 13.617 -5.965 1 98.5 136 TYR B N 1
ATOM 2740 C CA . TYR B 1 136 ? 4.047 13.32 -5.07 1 98.5 136 TYR B CA 1
ATOM 2741 C C . TYR B 1 136 ? 3.127 14.531 -4.93 1 98.5 136 TYR B C 1
ATOM 2743 O O . TYR B 1 136 ? 1.905 14.398 -5.035 1 98.5 136 TYR B O 1
ATOM 2751 N N . PHE B 1 137 ? 3.678 15.734 -4.738 1 98.69 137 PHE B N 1
ATOM 2752 C CA . PHE B 1 137 ? 2.904 16.969 -4.602 1 98.69 137 PHE B CA 1
ATOM 2753 C C . PHE B 1 137 ? 2.164 17.281 -5.898 1 98.69 137 PHE B C 1
ATOM 2755 O O . PHE B 1 137 ? 1.026 17.75 -5.867 1 98.69 137 PHE B O 1
ATOM 2762 N N . LYS B 1 138 ? 2.818 17.047 -7.012 1 98.19 138 LYS B N 1
ATOM 2763 C CA . LYS B 1 138 ? 2.156 17.281 -8.289 1 98.19 138 LYS B CA 1
ATOM 2764 C C . LYS B 1 138 ? 0.895 16.438 -8.422 1 98.19 138 LYS B C 1
ATOM 2766 O O . LYS B 1 138 ? -0.147 16.922 -8.859 1 98.19 138 LYS B O 1
ATOM 2771 N N . ILE B 1 139 ? 0.996 15.195 -8.055 1 98.5 139 ILE B N 1
ATOM 2772 C CA . ILE B 1 139 ? -0.143 14.289 -8.117 1 98.5 139 ILE B CA 1
ATOM 2773 C C . ILE B 1 139 ? -1.277 14.82 -7.246 1 98.5 139 ILE B C 1
ATOM 2775 O O . ILE B 1 139 ? -2.422 14.914 -7.695 1 98.5 139 ILE B O 1
ATOM 2779 N N . LEU B 1 140 ? -0.981 15.164 -6.016 1 98.81 140 LEU B N 1
ATOM 2780 C CA . LEU B 1 140 ? -1.992 15.656 -5.086 1 98.81 140 LEU B CA 1
ATOM 2781 C C . LEU B 1 140 ? -2.604 16.953 -5.59 1 98.81 140 LEU B C 1
ATOM 2783 O O . LEU B 1 140 ? -3.82 17.141 -5.516 1 98.81 140 LEU B O 1
ATOM 2787 N N . ASN B 1 141 ? -1.723 17.828 -6.062 1 98.5 141 ASN B N 1
ATOM 2788 C CA . ASN B 1 141 ? -2.211 19.109 -6.59 1 98.5 141 ASN B CA 1
ATOM 2789 C C . ASN B 1 141 ? -3.133 18.891 -7.789 1 98.5 141 ASN B C 1
ATOM 2791 O O . ASN B 1 141 ? -4.152 19.578 -7.922 1 98.5 141 ASN B O 1
ATOM 2795 N N . ASP B 1 142 ? -2.781 18 -8.719 1 97.94 142 ASP B N 1
ATOM 2796 C CA . ASP B 1 142 ? -3.615 17.688 -9.875 1 97.94 142 ASP B CA 1
ATOM 2797 C C . ASP B 1 142 ? -4.996 17.203 -9.445 1 97.94 142 ASP B C 1
ATOM 2799 O O . ASP B 1 142 ? -6.008 17.562 -10.047 1 97.94 142 ASP B O 1
ATOM 2803 N N . ILE B 1 143 ? -5.047 16.375 -8.398 1 98.44 143 ILE B N 1
ATOM 2804 C CA . ILE B 1 143 ? -6.312 15.867 -7.875 1 98.44 143 ILE B CA 1
ATOM 2805 C C . ILE B 1 143 ? -7.129 17.016 -7.297 1 98.44 143 ILE B C 1
ATOM 2807 O O . ILE B 1 143 ? -8.312 17.156 -7.602 1 98.44 143 ILE B O 1
ATOM 2811 N N . LEU B 1 144 ? -6.488 17.844 -6.512 1 98.62 144 LEU B N 1
ATOM 2812 C CA . LEU B 1 144 ? -7.184 18.906 -5.797 1 98.62 144 LEU B CA 1
ATOM 2813 C C . LEU B 1 144 ? -7.629 20.016 -6.754 1 98.62 144 LEU B C 1
ATOM 2815 O O . LEU B 1 144 ? -8.617 20.703 -6.5 1 98.62 144 LEU B O 1
ATOM 2819 N N . GLU B 1 145 ? -6.887 20.172 -7.828 1 97.62 145 GLU B N 1
ATOM 2820 C CA . GLU B 1 145 ? -7.273 21.141 -8.844 1 97.62 145 GLU B CA 1
ATOM 2821 C C . GLU B 1 145 ? -8.609 20.781 -9.477 1 97.62 145 GLU B C 1
ATOM 2823 O O . GLU B 1 145 ? -9.391 21.656 -9.852 1 97.62 145 GLU B O 1
ATOM 2828 N N . LYS B 1 146 ? -8.898 19.547 -9.555 1 96.31 146 LYS B N 1
ATOM 2829 C CA . LYS B 1 146 ? -10.125 19.078 -10.188 1 96.31 146 LYS B CA 1
ATOM 2830 C C . LYS B 1 146 ? -11.25 18.922 -9.156 1 96.31 146 LYS B C 1
ATOM 2832 O O . LYS B 1 146 ? -12.414 18.75 -9.523 1 96.31 146 LYS B O 1
ATOM 2837 N N . SER B 1 147 ? -10.867 18.969 -7.914 1 97.56 147 SER B N 1
ATOM 2838 C CA . SER B 1 147 ? -11.828 18.781 -6.836 1 97.56 147 SER B CA 1
ATOM 2839 C C . SER B 1 147 ? -12.711 20 -6.645 1 97.56 147 SER B C 1
ATOM 2841 O O . SER B 1 147 ? -12.203 21.125 -6.527 1 97.56 147 SER B O 1
ATOM 2843 N N . LYS B 1 148 ? -14.055 19.844 -6.547 1 96.44 148 LYS B N 1
ATOM 2844 C CA . LYS B 1 148 ? -14.984 20.922 -6.262 1 96.44 148 LYS B CA 1
ATOM 2845 C C . LYS B 1 148 ? -15.211 21.078 -4.758 1 96.44 148 LYS B C 1
ATOM 2847 O O . LYS B 1 148 ? -15.523 22.156 -4.277 1 96.44 148 LYS B O 1
ATOM 2852 N N . SER B 1 149 ? -14.961 20.031 -4.082 1 96.81 149 SER B N 1
ATOM 2853 C CA . SER B 1 149 ? -15.25 19.984 -2.652 1 96.81 149 SER B CA 1
ATOM 2854 C C . SER B 1 149 ? -14.031 20.422 -1.829 1 96.81 149 SER B C 1
ATOM 2856 O O . SER B 1 149 ? -14.164 20.734 -0.646 1 96.81 149 SER B O 1
ATOM 2858 N N . GLY B 1 150 ? -12.859 20.344 -2.434 1 97.5 150 GLY B N 1
ATOM 2859 C CA . GLY B 1 150 ? -11.625 20.594 -1.705 1 97.5 150 GLY B CA 1
ATOM 2860 C C . GLY B 1 150 ? -11.062 19.344 -1.041 1 97.5 150 GLY B C 1
ATOM 2861 O O . GLY B 1 150 ? -9.984 19.391 -0.447 1 97.5 150 GLY B O 1
ATOM 2862 N N . PHE B 1 151 ? -11.766 18.234 -1.124 1 98.56 151 PHE B N 1
ATOM 2863 C CA . PHE B 1 151 ? -11.266 16.953 -0.649 1 98.56 151 PHE B CA 1
ATOM 2864 C C . PHE B 1 151 ? -10.648 16.156 -1.792 1 98.56 151 PHE B C 1
ATOM 2866 O O . PHE B 1 151 ? -10.828 16.5 -2.963 1 98.56 151 PHE B O 1
ATOM 2873 N N . LEU B 1 152 ? -9.906 15.164 -1.446 1 98.88 152 LEU B N 1
ATOM 2874 C CA . LEU B 1 152 ? -9.164 14.398 -2.443 1 98.88 152 LEU B CA 1
ATOM 2875 C C . LEU B 1 152 ? -10.094 13.477 -3.227 1 98.88 152 LEU B C 1
ATOM 2877 O O . LEU B 1 152 ? -9.836 13.172 -4.391 1 98.88 152 LEU B O 1
ATOM 2881 N N . VAL B 1 153 ? -11.102 12.977 -2.564 1 98.56 153 VAL B N 1
ATOM 2882 C CA . VAL B 1 153 ? -12.008 12.031 -3.205 1 98.56 153 VAL B CA 1
ATOM 2883 C C . VAL B 1 153 ? -13.461 12.445 -2.951 1 98.56 153 VAL B C 1
ATOM 2885 O O . VAL B 1 153 ? -13.852 12.672 -1.804 1 98.56 153 VAL B O 1
ATOM 2888 N N . GLY B 1 154 ? -14.219 12.516 -3.969 1 97.06 154 GLY B N 1
ATOM 2889 C CA . GLY B 1 154 ? -15.633 12.812 -3.828 1 97.06 154 GLY B CA 1
ATOM 2890 C C . GLY B 1 154 ? -15.906 14.156 -3.188 1 97.06 154 GLY B C 1
ATOM 2891 O O . GLY B 1 154 ? -15.172 15.117 -3.42 1 97.06 154 GLY B O 1
ATOM 2892 N N . ASP B 1 155 ? -16.969 14.258 -2.447 1 97 155 ASP B N 1
ATOM 2893 C CA . ASP B 1 155 ? -17.406 15.555 -1.937 1 97 155 ASP B CA 1
ATOM 2894 C C . ASP B 1 155 ? -17.281 15.617 -0.416 1 97 155 ASP B C 1
ATOM 2896 O O . ASP B 1 155 ? -17.875 16.484 0.225 1 97 155 ASP B O 1
ATOM 2900 N N . GLY B 1 156 ? -16.594 14.641 0.138 1 96.44 156 GLY B N 1
ATOM 2901 C CA . GLY B 1 156 ? -16.453 14.625 1.586 1 96.44 156 GLY B CA 1
ATOM 2902 C C . GLY B 1 156 ? -15.133 14.062 2.059 1 96.44 156 GLY B C 1
ATOM 2903 O O . GLY B 1 156 ? -14.344 13.562 1.254 1 96.44 156 GLY B O 1
ATOM 2904 N N . LEU B 1 157 ? -14.961 14.156 3.342 1 98.44 157 LEU B N 1
ATOM 2905 C CA . LEU B 1 157 ? -13.742 13.711 4.012 1 98.44 157 LEU B CA 1
ATOM 2906 C C . LEU B 1 157 ? -13.594 12.195 3.92 1 98.44 157 LEU B C 1
ATOM 2908 O O . LEU B 1 157 ? -14.547 11.461 4.184 1 98.44 157 LEU B O 1
ATOM 2912 N N . THR B 1 158 ? -12.469 11.719 3.459 1 98.88 158 THR B N 1
ATOM 2913 C CA . THR B 1 158 ? -12.133 10.297 3.494 1 98.88 158 THR B CA 1
ATOM 2914 C C . THR B 1 158 ? -10.812 10.07 4.223 1 98.88 158 THR B C 1
ATOM 2916 O O . THR B 1 158 ? -10.117 11.031 4.566 1 98.88 158 THR B O 1
ATOM 2919 N N . TYR B 1 159 ? -10.391 8.828 4.406 1 98.88 159 TYR B N 1
ATOM 2920 C CA . TYR B 1 159 ? -9.156 8.523 5.125 1 98.88 159 TYR B CA 1
ATOM 2921 C C . TYR B 1 159 ? -7.938 8.891 4.289 1 98.88 159 TYR B C 1
ATOM 2923 O O . TYR B 1 159 ? -6.828 9.008 4.816 1 98.88 159 TYR B O 1
ATOM 2931 N N . ALA B 1 160 ? -8.156 9.078 2.961 1 98.94 160 ALA B N 1
ATOM 2932 C CA . ALA B 1 160 ? -7.066 9.602 2.135 1 98.94 160 ALA B CA 1
ATOM 2933 C C . ALA B 1 160 ? -6.672 11.008 2.572 1 98.94 160 ALA B C 1
ATOM 2935 O O . ALA B 1 160 ? -5.484 11.328 2.65 1 98.94 160 ALA B O 1
ATOM 2936 N N . ASP B 1 161 ? -7.648 11.844 2.854 1 98.94 161 ASP B N 1
ATOM 2937 C CA . ASP B 1 161 ? -7.379 13.203 3.322 1 98.94 161 ASP B CA 1
ATOM 2938 C C . ASP B 1 161 ? -6.602 13.18 4.637 1 98.94 161 ASP B C 1
ATOM 2940 O O . ASP B 1 161 ? -5.68 13.977 4.832 1 98.94 161 ASP B O 1
ATOM 2944 N N . LEU B 1 162 ? -6.973 12.305 5.512 1 98.88 162 LEU B N 1
ATOM 2945 C CA . LEU B 1 162 ? -6.332 12.203 6.816 1 98.88 162 LEU B CA 1
ATOM 2946 C C . LEU B 1 162 ? -4.867 11.805 6.676 1 98.88 162 LEU B C 1
ATOM 2948 O O . LEU B 1 162 ? -3.994 12.398 7.305 1 98.88 162 LEU B O 1
ATOM 2952 N N . SER B 1 163 ? -4.629 10.781 5.906 1 98.69 163 SER B N 1
ATOM 2953 C CA . SER B 1 163 ? -3.271 10.289 5.68 1 98.69 163 SER B CA 1
ATOM 2954 C C . SER B 1 163 ? -2.389 11.375 5.07 1 98.69 163 SER B C 1
ATOM 2956 O O . SER B 1 163 ? -1.261 11.594 5.52 1 98.69 163 SER B O 1
ATOM 2958 N N . VAL B 1 164 ? -2.945 12.078 4.086 1 98.81 164 VAL B N 1
ATOM 2959 C CA . VAL B 1 164 ? -2.18 13.102 3.379 1 98.81 164 VAL B CA 1
ATOM 2960 C C . VAL B 1 164 ? -1.935 14.289 4.301 1 98.81 164 VAL B C 1
ATOM 2962 O O . VAL B 1 164 ? -0.819 14.812 4.371 1 98.81 164 VAL B O 1
ATOM 2965 N N . ALA B 1 165 ? -2.928 14.719 5.039 1 98.5 165 ALA B N 1
ATOM 2966 C CA . ALA B 1 165 ? -2.779 15.852 5.953 1 98.5 165 ALA B CA 1
ATOM 2967 C C . ALA B 1 165 ? -1.695 15.578 6.992 1 98.5 165 ALA B C 1
ATOM 2969 O O . ALA B 1 165 ? -0.874 16.453 7.285 1 98.5 165 ALA B O 1
ATOM 2970 N N . ASP B 1 166 ? -1.715 14.383 7.512 1 97.81 166 ASP B N 1
ATOM 2971 C CA . ASP B 1 166 ? -0.708 14.016 8.508 1 97.81 166 ASP B CA 1
ATOM 2972 C C . ASP B 1 166 ? 0.692 14.031 7.895 1 97.81 166 ASP B C 1
ATOM 2974 O O . ASP B 1 166 ? 1.646 14.492 8.523 1 97.81 166 ASP B O 1
ATOM 2978 N N . ASN B 1 167 ? 0.836 13.492 6.746 1 97.75 167 ASN B N 1
ATOM 2979 C CA . ASN B 1 167 ? 2.129 13.469 6.07 1 97.75 167 ASN B CA 1
ATOM 2980 C C . ASN B 1 167 ? 2.637 14.883 5.781 1 97.75 167 ASN B C 1
ATOM 2982 O O . ASN B 1 167 ? 3.816 15.172 5.98 1 97.75 167 ASN B O 1
ATOM 2986 N N . LEU B 1 168 ? 1.721 15.75 5.262 1 98.31 168 LEU B N 1
ATOM 2987 C CA . LEU B 1 168 ? 2.09 17.141 5 1 98.31 168 LEU B CA 1
ATOM 2988 C C . LEU B 1 168 ? 2.596 17.812 6.27 1 98.31 168 LEU B C 1
ATOM 2990 O O . LEU B 1 168 ? 3.578 18.562 6.23 1 98.31 168 LEU B O 1
ATOM 2994 N N . THR B 1 169 ? 1.946 17.562 7.359 1 97.44 169 THR B N 1
ATOM 2995 C CA . THR B 1 169 ? 2.352 18.094 8.648 1 97.44 169 THR B CA 1
ATOM 2996 C C . THR B 1 169 ? 3.748 17.609 9.023 1 97.44 169 THR B C 1
ATOM 2998 O O . THR B 1 169 ? 4.59 18.406 9.461 1 97.44 169 THR B O 1
ATOM 3001 N N . THR B 1 170 ? 4.004 16.344 8.859 1 97.12 170 THR B N 1
ATOM 3002 C CA . THR B 1 170 ? 5.301 15.75 9.172 1 97.12 170 THR B CA 1
ATOM 3003 C C . THR B 1 170 ? 6.398 16.359 8.305 1 97.12 170 THR B C 1
ATOM 3005 O O . THR B 1 170 ? 7.477 16.688 8.805 1 97.12 170 THR B O 1
ATOM 3008 N N . LEU B 1 171 ? 6.121 16.531 7.027 1 97.69 171 LEU B N 1
ATOM 3009 C CA . LEU B 1 171 ? 7.105 17.109 6.117 1 97.69 171 LEU B CA 1
ATOM 3010 C C . LEU B 1 171 ? 7.441 18.547 6.512 1 97.69 171 LEU B C 1
ATOM 3012 O O . LEU B 1 171 ? 8.617 18.922 6.562 1 97.69 171 LEU B O 1
ATOM 3016 N N . GLU B 1 172 ? 6.449 19.281 6.781 1 97.19 172 GLU B N 1
ATOM 3017 C CA . GLU B 1 172 ? 6.672 20.688 7.125 1 97.19 172 GLU B CA 1
ATOM 3018 C C . GLU B 1 172 ? 7.418 20.812 8.445 1 97.19 172 GLU B C 1
ATOM 3020 O O . GLU B 1 172 ? 8.336 21.625 8.57 1 97.19 172 GLU B O 1
ATOM 3025 N N . LYS B 1 173 ? 7.086 20.031 9.406 1 95.69 173 LYS B N 1
ATOM 3026 C CA . LYS B 1 173 ? 7.723 20.078 10.719 1 95.69 173 LYS B CA 1
ATOM 3027 C C . LYS B 1 173 ? 9.203 19.719 10.617 1 95.69 173 LYS B C 1
ATOM 3029 O O . LYS B 1 173 ? 10.008 20.156 11.445 1 95.69 173 LYS B O 1
ATOM 3034 N N . ASN B 1 174 ? 9.562 18.922 9.617 1 94.94 174 ASN B N 1
ATOM 3035 C CA . ASN B 1 174 ? 10.938 18.469 9.477 1 94.94 174 ASN B CA 1
ATOM 3036 C C . ASN B 1 174 ? 11.695 19.297 8.445 1 94.94 174 ASN B C 1
ATOM 3038 O O . ASN B 1 174 ? 12.773 18.906 7.988 1 94.94 174 ASN B O 1
ATOM 3042 N N . GLY B 1 175 ? 11.039 20.422 7.957 1 95.44 175 GLY B N 1
ATOM 3043 C CA . GLY B 1 175 ? 11.688 21.312 7.004 1 95.44 175 GLY B CA 1
ATOM 3044 C C . GLY B 1 175 ? 11.797 20.719 5.613 1 95.44 175 GLY B C 1
ATOM 3045 O O . GLY B 1 175 ? 12.656 21.125 4.828 1 95.44 175 GLY B O 1
ATOM 3046 N N . LEU B 1 176 ? 10.977 19.781 5.367 1 96.62 176 LEU B N 1
ATOM 3047 C CA . LEU B 1 176 ? 11.062 19.062 4.102 1 96.62 176 LEU B CA 1
ATOM 3048 C C . LEU B 1 176 ? 10 19.547 3.125 1 96.62 176 LEU B C 1
ATOM 3050 O O . LEU B 1 176 ? 9.938 19.078 1.985 1 96.62 176 LEU B O 1
ATOM 3054 N N . ALA B 1 177 ? 9.164 20.484 3.586 1 97.19 177 ALA B N 1
ATOM 3055 C CA . ALA B 1 177 ? 8.172 21.156 2.746 1 97.19 177 ALA B CA 1
ATOM 3056 C C . ALA B 1 177 ? 7.855 22.547 3.285 1 97.19 177 ALA B C 1
ATOM 3058 O O . ALA B 1 177 ? 7.91 22.781 4.496 1 97.19 177 ALA B O 1
ATOM 3059 N N . ASN B 1 178 ? 7.602 23.406 2.424 1 97.56 178 ASN B N 1
ATOM 3060 C CA . ASN B 1 178 ? 7.027 24.719 2.725 1 97.56 178 ASN B CA 1
ATOM 3061 C C . ASN B 1 178 ? 5.621 24.859 2.148 1 97.56 178 ASN B C 1
ATOM 3063 O O . ASN B 1 178 ? 5.457 25.234 0.989 1 97.56 178 ASN B O 1
ATOM 3067 N N . LEU B 1 179 ? 4.625 24.594 2.941 1 97.44 179 LEU B N 1
ATOM 3068 C CA . LEU B 1 179 ? 3.254 24.484 2.461 1 97.44 179 LEU B CA 1
ATOM 3069 C C . LEU B 1 179 ? 2.727 25.844 2.012 1 97.44 179 LEU B C 1
ATOM 3071 O O . LEU B 1 179 ? 1.74 25.922 1.275 1 97.44 179 LEU B O 1
ATOM 3075 N N . ALA B 1 180 ? 3.328 26.906 2.438 1 97.06 180 ALA B N 1
ATOM 3076 C CA . ALA B 1 180 ? 2.957 28.234 1.948 1 97.06 180 ALA B CA 1
ATOM 3077 C C . ALA B 1 180 ? 3.107 28.328 0.432 1 97.06 180 ALA B C 1
ATOM 3079 O O . ALA B 1 180 ? 2.4 29.094 -0.225 1 97.06 180 ALA B O 1
ATOM 3080 N N . GLU B 1 181 ? 3.992 27.531 -0.149 1 97.38 181 GLU B N 1
ATOM 3081 C CA . GLU B 1 181 ? 4.23 27.5 -1.589 1 97.38 181 GLU B CA 1
ATOM 3082 C C . GLU B 1 181 ? 3.262 26.547 -2.285 1 97.38 181 GLU B C 1
ATOM 3084 O O . GLU B 1 181 ? 3.254 26.453 -3.514 1 97.38 181 GLU B O 1
ATOM 3089 N N . HIS B 1 182 ? 2.441 25.859 -1.515 1 97.88 182 HIS B N 1
ATOM 3090 C CA . HIS B 1 182 ? 1.482 24.875 -2.01 1 97.88 182 HIS B CA 1
ATOM 3091 C C . HIS B 1 182 ? 0.097 25.109 -1.417 1 97.88 182 HIS B C 1
ATOM 3093 O O . HIS B 1 182 ? -0.391 24.312 -0.624 1 97.88 182 HIS B O 1
ATOM 3099 N N . PRO B 1 183 ? -0.567 26.109 -1.873 1 97.81 183 PRO B N 1
ATOM 3100 C CA . PRO B 1 183 ? -1.783 26.594 -1.207 1 97.81 183 PRO B CA 1
ATOM 3101 C C . PRO B 1 183 ? -2.879 25.531 -1.158 1 97.81 183 PRO B C 1
ATOM 3103 O O . PRO B 1 183 ? -3.627 25.453 -0.179 1 97.81 183 PRO B O 1
ATOM 3106 N N . LYS B 1 184 ? -3.021 24.719 -2.217 1 98.25 184 LYS B N 1
ATOM 3107 C CA . LYS B 1 184 ? -4.066 23.703 -2.209 1 98.25 184 LYS B CA 1
ATOM 3108 C C . LYS B 1 184 ? -3.773 22.625 -1.17 1 98.25 184 LYS B C 1
ATOM 3110 O O . LYS B 1 184 ? -4.688 22.109 -0.525 1 98.25 184 LYS B O 1
ATOM 3115 N N . LEU B 1 185 ? -2.527 22.281 -1.062 1 98.75 185 LEU B N 1
ATOM 3116 C CA . LEU B 1 185 ? -2.145 21.297 -0.052 1 98.75 185 LEU B CA 1
ATOM 3117 C C . LEU B 1 185 ? -2.334 21.875 1.353 1 98.75 185 LEU B C 1
ATOM 3119 O O . LEU B 1 185 ? -2.82 21.172 2.246 1 98.75 185 LEU B O 1
ATOM 3123 N N . ALA B 1 186 ? -1.915 23.141 1.527 1 98.56 186 ALA B N 1
ATOM 3124 C CA . ALA B 1 186 ? -2.117 23.812 2.809 1 98.56 186 ALA B CA 1
ATOM 3125 C C . ALA B 1 186 ? -3.598 23.859 3.17 1 98.56 186 ALA B C 1
ATOM 3127 O O . ALA B 1 186 ? -3.973 23.625 4.32 1 98.56 186 ALA B O 1
ATOM 3128 N N . ALA B 1 187 ? -4.395 24.156 2.182 1 98.56 187 ALA B N 1
ATOM 3129 C CA . ALA B 1 187 ? -5.836 24.266 2.395 1 98.56 187 ALA B CA 1
ATOM 3130 C C . ALA B 1 187 ? -6.43 22.906 2.783 1 98.56 187 ALA B C 1
ATOM 3132 O O . ALA B 1 187 ? -7.316 22.844 3.635 1 98.56 187 ALA B O 1
ATOM 3133 N N . LEU B 1 188 ? -5.996 21.844 2.15 1 98.75 188 LEU B N 1
ATOM 3134 C CA . LEU B 1 188 ? -6.461 20.5 2.5 1 98.75 188 LEU B CA 1
ATOM 3135 C C . LEU B 1 188 ? -6.121 20.172 3.951 1 98.75 188 LEU B C 1
ATOM 3137 O O . LEU B 1 188 ? -6.973 19.672 4.691 1 98.75 188 LEU B O 1
ATOM 3141 N N . ARG B 1 189 ? -4.867 20.406 4.297 1 98.25 189 ARG B N 1
ATOM 3142 C CA . ARG B 1 189 ? -4.434 20.141 5.66 1 98.25 189 ARG B CA 1
ATOM 3143 C C . ARG B 1 189 ? -5.277 20.906 6.668 1 98.25 189 ARG B C 1
ATOM 3145 O O . ARG B 1 189 ? -5.711 20.359 7.68 1 98.25 189 ARG B O 1
ATOM 3152 N N . GLU B 1 190 ? -5.52 22.156 6.445 1 97.81 190 GLU B N 1
ATOM 3153 C CA . GLU B 1 190 ? -6.352 22.969 7.32 1 97.81 190 GLU B CA 1
ATOM 3154 C C . GLU B 1 190 ? -7.777 22.438 7.387 1 97.81 190 GLU B C 1
ATOM 3156 O O . GLU B 1 190 ? -8.367 22.375 8.469 1 97.81 190 GLU B O 1
ATOM 3161 N N . LYS B 1 191 ? -8.32 22.109 6.266 1 97.81 191 LYS B N 1
ATOM 3162 C CA . LYS B 1 191 ? -9.688 21.594 6.188 1 97.81 191 LYS B CA 1
ATOM 3163 C C . LYS B 1 191 ? -9.844 20.328 7.039 1 97.81 191 LYS B C 1
ATOM 3165 O O . LYS B 1 191 ? -10.875 20.141 7.68 1 97.81 191 LYS B O 1
ATOM 3170 N N . VAL B 1 192 ? -8.867 19.484 6.996 1 98.12 192 VAL B N 1
ATOM 3171 C CA . VAL B 1 192 ? -8.898 18.266 7.781 1 98.12 192 VAL B CA 1
ATOM 3172 C C . VAL B 1 192 ? -8.805 18.594 9.266 1 98.12 192 VAL B C 1
ATOM 3174 O O . VAL B 1 192 ? -9.648 18.172 10.062 1 98.12 192 VAL B O 1
ATOM 3177 N N . TYR B 1 193 ? -7.883 19.406 9.672 1 97.12 193 TYR B N 1
ATOM 3178 C CA . TYR B 1 193 ? -7.551 19.609 11.078 1 97.12 193 TYR B CA 1
ATOM 3179 C C . TYR B 1 193 ? -8.539 20.562 11.742 1 97.12 193 TYR B C 1
ATOM 3181 O O . TYR B 1 193 ? -8.578 20.672 12.969 1 97.12 193 TYR B O 1
ATOM 3189 N N . THR B 1 194 ? -9.43 21.188 10.969 1 96.62 194 THR B N 1
ATOM 3190 C CA . THR B 1 194 ? -10.414 22.078 11.555 1 96.62 194 THR B CA 1
ATOM 3191 C C . THR B 1 194 ? -11.773 21.406 11.656 1 96.62 194 THR B C 1
ATOM 3193 O O . THR B 1 194 ? -12.766 22.031 12.023 1 96.62 194 THR B O 1
ATOM 3196 N N . GLN B 1 195 ? -11.797 20.141 11.195 1 97.94 195 GLN B N 1
ATOM 3197 C CA . GLN B 1 195 ? -13.016 19.391 11.5 1 97.94 195 GLN B CA 1
ATOM 3198 C C . GLN B 1 195 ? -13.352 19.484 12.984 1 97.94 195 GLN B C 1
ATOM 3200 O O . GLN B 1 195 ? -12.492 19.266 13.844 1 97.94 195 GLN B O 1
ATOM 3205 N N . GLU B 1 196 ? -14.547 19.75 13.289 1 97.88 196 GLU B N 1
ATOM 3206 C CA . GLU B 1 196 ? -14.969 19.984 14.664 1 97.88 196 GLU B CA 1
ATOM 3207 C C . GLU B 1 196 ? -14.609 18.812 15.562 1 97.88 196 GLU B C 1
ATOM 3209 O O . GLU B 1 196 ? -14.078 19 16.656 1 97.88 196 GLU B O 1
ATOM 3214 N N . LYS B 1 197 ? -14.789 17.641 15.133 1 97.69 197 LYS B N 1
ATOM 3215 C CA . LYS B 1 197 ? -14.602 16.422 15.93 1 97.69 197 LYS B CA 1
ATOM 3216 C C . LYS B 1 197 ? -13.117 16.141 16.172 1 97.69 197 LYS B C 1
ATOM 3218 O O . LYS B 1 197 ? -12.766 15.328 17.016 1 97.69 197 LYS B O 1
ATOM 3223 N N . LEU B 1 198 ? -12.281 16.859 15.453 1 98.25 198 LEU B N 1
ATOM 3224 C CA . LEU B 1 198 ? -10.852 16.594 15.57 1 98.25 198 LEU B CA 1
ATOM 3225 C C . LEU B 1 198 ? -10.164 17.672 16.406 1 98.25 198 LEU B C 1
ATOM 3227 O O . LEU B 1 198 ? -9.023 17.5 16.844 1 98.25 198 LEU B O 1
ATOM 3231 N N . LYS B 1 199 ? -10.773 18.766 16.672 1 96.62 199 LYS B N 1
ATOM 3232 C CA . LYS B 1 199 ? -10.18 19.953 17.297 1 96.62 199 LYS B CA 1
ATOM 3233 C C . LYS B 1 199 ? -9.555 19.609 18.641 1 96.62 199 LYS B C 1
ATOM 3235 O O . LYS B 1 199 ? -8.414 19.984 18.922 1 96.62 199 LYS B O 1
ATOM 3240 N N . ALA B 1 200 ? -10.312 18.906 19.453 1 96.44 200 ALA B N 1
ATOM 3241 C CA . ALA B 1 200 ? -9.836 18.578 20.781 1 96.44 200 ALA B CA 1
ATOM 3242 C C . ALA B 1 200 ? -8.586 17.703 20.719 1 96.44 200 ALA B C 1
ATOM 3244 O O . ALA B 1 200 ? -7.625 17.922 21.469 1 96.44 200 ALA B O 1
ATOM 3245 N N . TRP B 1 201 ? -8.594 16.703 19.859 1 97.38 201 TRP B N 1
ATOM 3246 C CA . TRP B 1 201 ? -7.445 15.805 19.734 1 97.38 201 TRP B CA 1
ATOM 3247 C C . TRP B 1 201 ? -6.223 16.562 19.219 1 97.38 201 TRP B C 1
ATOM 3249 O O . TRP B 1 201 ? -5.125 16.422 19.75 1 97.38 201 TRP B O 1
ATOM 3259 N N . ILE B 1 202 ? -6.426 17.375 18.188 1 96.5 202 ILE B N 1
ATOM 3260 C CA . ILE B 1 202 ? -5.332 18.109 17.562 1 96.5 202 ILE B CA 1
ATOM 3261 C C . ILE B 1 202 ? -4.695 19.047 18.594 1 96.5 202 ILE B C 1
ATOM 3263 O O . ILE B 1 202 ? -3.471 19.188 18.625 1 96.5 202 ILE B O 1
ATOM 3267 N N . ALA B 1 203 ? -5.461 19.578 19.438 1 95.38 203 ALA B N 1
ATOM 3268 C CA . ALA B 1 203 ? -4.988 20.547 20.422 1 95.38 203 ALA B CA 1
ATOM 3269 C C . ALA B 1 203 ? -4.258 19.844 21.562 1 95.38 203 ALA B C 1
ATOM 3271 O O . ALA B 1 203 ? -3.352 20.422 22.172 1 95.38 203 ALA B O 1
ATOM 3272 N N . SER B 1 204 ? -4.629 18.578 21.844 1 95.25 204 SER B N 1
ATOM 3273 C CA . SER B 1 204 ? -4.164 17.969 23.078 1 95.25 204 SER B CA 1
ATOM 3274 C C . SER B 1 204 ? -3.111 16.891 22.797 1 95.25 204 SER B C 1
ATOM 3276 O O . SER B 1 204 ? -2.393 16.469 23.703 1 95.25 204 SER B O 1
ATOM 3278 N N . ARG B 1 205 ? -3.029 16.406 21.578 1 95 205 ARG B N 1
ATOM 3279 C CA . ARG B 1 205 ? -2.105 15.297 21.312 1 95 205 ARG B CA 1
ATOM 3280 C C . ARG B 1 205 ? -0.66 15.742 21.516 1 95 205 ARG B C 1
ATOM 3282 O O . ARG B 1 205 ? -0.347 16.922 21.406 1 95 205 ARG B O 1
ATOM 3289 N N . PRO B 1 206 ? 0.219 14.844 21.844 1 92.06 206 PRO B N 1
ATOM 3290 C CA . PRO B 1 206 ? 1.629 15.211 22 1 92.06 206 PRO B CA 1
ATOM 3291 C C . PRO B 1 206 ? 2.227 15.82 20.734 1 92.06 206 PRO B C 1
ATOM 3293 O O . PRO B 1 206 ? 1.921 15.367 19.625 1 92.06 206 PRO B O 1
ATOM 3296 N N . ASP B 1 207 ? 2.977 16.828 20.922 1 92.81 207 ASP B N 1
ATOM 3297 C CA . ASP B 1 207 ? 3.713 17.422 19.812 1 92.81 207 ASP B CA 1
ATOM 3298 C C . ASP B 1 207 ? 4.965 16.609 19.484 1 92.81 207 ASP B C 1
ATOM 3300 O O . ASP B 1 207 ? 5.961 16.688 20.203 1 92.81 207 ASP B O 1
ATOM 3304 N N . THR B 1 208 ? 4.895 15.836 18.484 1 92.88 208 THR B N 1
ATOM 3305 C CA . THR B 1 208 ? 6.004 14.969 18.094 1 92.88 208 THR B CA 1
ATOM 3306 C C . THR B 1 208 ? 6.516 15.344 16.703 1 92.88 208 THR B C 1
ATOM 3308 O O . THR B 1 208 ? 5.801 15.969 15.922 1 92.88 208 THR B O 1
ATOM 3311 N N . GLN B 1 209 ? 7.793 15.031 16.453 1 87.62 209 GLN B N 1
ATOM 3312 C CA . GLN B 1 209 ? 8.391 15.305 15.156 1 87.62 209 GLN B CA 1
ATOM 3313 C C . GLN B 1 209 ? 7.66 14.547 14.047 1 87.62 209 GLN B C 1
ATOM 3315 O O . GLN B 1 209 ? 7.535 15.055 12.93 1 87.62 209 GLN B O 1
ATOM 3320 N N . PHE B 1 210 ? 7.363 13.398 14.461 1 89.19 210 PHE B N 1
ATOM 3321 C CA . PHE B 1 210 ? 6.613 12.562 13.523 1 89.19 210 PHE B CA 1
ATOM 3322 C C . PHE B 1 210 ? 5.453 11.867 14.234 1 89.19 210 PHE B C 1
ATOM 3324 O O . PHE B 1 210 ? 5.504 11.641 15.445 1 89.19 210 PHE B O 1
#

InterPro domains:
  IPR004045 Glutathione S-transferase, N-terminal [PF02798] (5-74)
  IPR004045 Glutathione S-transferase, N-terminal [PS50404] (2-81)
  IPR004046 Glutathione S-transferase, C-terminal [PF14497] (116-205)
  IPR010987 Glutathione S-transferase, C-terminal-like [PS50405] (83-210)
  IPR036249 Thioredoxin-like superfamily [SSF52833] (2-78)
  IPR036282 Glutathione S-transferase, C-terminal domain superfamily [SSF47616] (80-210)
  IPR040079 Glutathione transferase family [SFLDS00019] (1-209)
  IPR050213 Glutathione S-transferase superfamily [PTHR11571] (1-207)

Nearest PDB structures (foldseek):
  1zl9-assembly1_B  TM=9.319E-01  e=1.485E-17  Caenorhabditis elegans
  5l6x-assembly1_A  TM=8.294E-01  e=1.155E-10  Homo sapiens
  3ie3-assembly1_B  TM=8.389E-01  e=2.535E-10  Homo sapiens
  1px7-assembly1_B  TM=8.356E-01  e=2.671E-10  Homo sapiens
  1eoh-assembly4_H  TM=8.451E-01  e=3.853E-10  Homo sapiens

Sequence (420 aa):
MPSYKLTYFDARGLGEAARLLFHLADVPFEDFRVSHDDGSWLKIKDSTPFGQTPVLYVDGQAIPQSAAINRYLAKKFGYAGKTAEEQAWADAIVDQFKDFFYVAMRPLIVAIRGGESEEAIAKIRKEVFLPGRDTYFKILNDILEKSKSGFLVGDGLTYADLSVADNLTTLEKNGLANLAEHPKLAALREKVYTQEKLKAWIASRPDTQFMPSYKLTYFDARGLGEAARLLFHLADVPFEDFRVSHDDGSWLKIKDSTPFGQTPVLYVDGQAIPQSAAINRYLAKKFGYAGKTAEEQAWADAIVDQFKDFFYVAMRPLIVAIRGGESEEAIAKIRKEVFLPGRDTYFKILNDILEKSKSGFLVGDGLTYADLSVADNLTTLEKNGLANLAEHPKLAALREKVYTQEKLKAWIASRPDTQF

pLDDT: mean 97.17, std 2.16, range [87.56, 98.94]

Radius of gyration: 21.07 Å; Cα contacts (8 Å, |Δi|>4): 627; chains: 2; bounding box: 52×55×56 Å

Secondary structure (DSSP, 8-state):
---EEEEEESSSGGGHHHHHHHHHHT---EEEEE-SSSSHHHHHHTTSSSS-S-EEEETTEEEESHHHHHHHHHHHHT-S-SSHHHHHHHHHHHHHHHHHIIIIIHHHHHHHHTT--HHHHHHHIIIIIHHHHHHHHHHHHHHHHH-SSSSSSTTS--HHHHHHHHHHHHHHHTTS--GGG-HHHHHHHHHHHT-HHHHHHHHHS-----/---EEEEEESSSGGGHHHHHHHHHHT---EEEEE-SSSSHHHHHHTTSSSS-S-EEEETTEEEESHHHHHHHHHHHHT-S-SSHHHHHHHHHHHHHHHHHIIIIIHHHHHHHHTT--HHHHHHHIIIIIHHHHHHHHHHHHHHHHH-SSSSSSTTS--HHHHHHHHHHHHHHHTTS--GGG-HHHHHHHHHHHT-HHHHHHHHHS-----

Foldseek 3Di:
DWAKEWEEALACPLRVLLVLLCLVLVHDYHDHHDDPVVCRLVVCQVVAPVSDDGWMATNHRIDHDSLRSNCVSQVVSVFCDDDPVLNVQLSVLLVLVVVLCVFAVVVLVCCVVVPHDPVVSVCSLVPTRLVSVVVNLVVQLVQQVPDPCLENGDNDHHSSLSSLLVVVVLCVLVVNDDCVVVVSSVVSNCVSCVPPSNVVVVVPRDDDSD/DWAKEWEEALACPLRVLLVLLCLLLVHDYHDHHDDPVVCRLVVCQVVAPVSDDTWMATNHRIDHDSLRSNCVSQVVSVFCDDDPVLNVQLSVLLVLVVVLCVFAVVVLVCCVVVPHDPVVSVCSLVPTRLVSVVVNLVVQLVQQVPDPCLENGDNDHHSSLSSLLVVVVLCVLVVNDDCVVVVSSVVSNCVSCVPPSNVVVVVPRDDDSD

Solvent-accessible surface area (backbone atoms only — not comparable to full-atom values): 22259 Å² total; per-residue (Å²): 130,80,50,39,37,40,36,30,55,86,43,40,63,73,43,33,44,47,52,53,51,31,41,60,58,70,49,80,63,44,80,43,63,37,39,83,84,81,45,50,36,73,73,44,31,83,75,34,87,80,58,56,70,28,32,37,24,53,71,79,44,78,38,46,43,44,68,24,40,36,50,47,50,17,54,74,64,70,21,37,52,93,44,72,66,34,30,27,49,27,44,21,53,47,51,49,49,52,51,40,40,60,67,13,49,43,56,44,50,50,34,61,74,67,62,52,52,69,66,58,43,50,47,39,39,62,70,35,25,48,56,37,51,50,53,52,49,49,44,53,49,57,44,42,71,72,32,88,58,57,28,76,43,67,78,45,79,31,53,36,48,43,47,49,32,52,49,52,51,33,32,38,72,68,71,72,44,64,49,87,81,34,58,69,60,42,49,37,33,49,57,59,59,62,34,73,58,36,39,66,54,70,71,66,51,82,92,51,75,54,130,81,49,40,36,40,36,28,55,86,42,40,63,73,43,33,46,47,53,52,50,32,43,58,58,69,48,80,62,42,79,44,63,37,38,82,84,80,44,50,35,73,73,44,32,83,74,33,86,77,57,56,72,29,33,35,24,53,71,80,44,79,37,46,42,44,69,23,42,36,51,46,49,17,55,74,63,69,21,36,52,93,44,73,67,36,29,28,50,27,42,22,52,48,51,48,49,52,50,40,38,60,66,12,49,43,57,45,51,49,33,61,75,68,63,53,52,70,67,58,42,51,47,39,39,61,69,36,24,48,54,37,48,51,53,52,48,49,44,52,48,57,44,40,70,71,33,88,58,59,27,76,43,68,77,44,78,31,54,36,48,43,46,50,32,51,50,53,49,33,32,38,72,68,70,72,44,66,48,86,80,34,59,70,62,42,50,36,32,48,56,59,58,63,33,74,60,35,39,66,55,70,73,64,51,82,89,53,75,54